Protein AF-A0A427XX09-F1 (afdb_monomer)

Sequence (549 aa):
MAPTASLASLPTNPRPDPHLIGNGPAGSGITGTAGTAASPSTAAVAAAAAAAGPSPSAPAPALQTHTSAPSTPTPHLGVASGTGTGTPLAQSVTPRPPTHEPAFEMVVLGCGGGPLETDCSGYLVKPARSRWEDGVLALEGGSGIGALSNLIERYSSEALFPAVSFPETHSTPILKAAYIFSFLTCYLITHAHLDHCASLILLSGSVPPRPPRHPGSHPAAPAGHVEDTAPLPTRIPVYAMRETLDNLSAAYGGGLWPELGAWAAEPERGRGGRLKKRLRLDDDGGVGAKFSPLGTTAAPSHLHPTLPISTRVFPVSHGHTSHGMYQSSAVFVRYDPAVLGPTQPPSQAPSQAPSQAASRRASQSSKLVGSPSEESFSGVTDGLAFDRRASSGDRSCGEGREFLFFGDIESGYRAQGEEHVDAGHGQTAEDLNGAIWRTAAQSRKEGRLAGIFIECSYDSSRPAHVMFGHVSPPAIMHELRTLASFLPDGPRPLAGLKVHITHIKEFLVPHPTGRTARDLIETQLNELELQTGLGVEFVILAPGDRVLI

pLDDT: mean 72.38, std 28.84, range [23.27, 98.88]

Secondary structure (DSSP, 8-state):
---------------------------------------------PPP----------PPPP------PPPPPPPPP---------PPPP---PPPPPSS--SEEEEEEEEEESS-GGGEEEEEEEETTS-GGG-EEEE--SS-HHHHHHHHHHH-HHHH-TT----TT--SHHHHHHHHHTTEEEEE-S---HHHHHHHHHHTT-PPPPPPPPTTSSPPSP-----SPPPPPPPEEEEEEHHHHHHHHHHTSSSSS-S-EEEPPPP---------------SSS--SEEEEEEP--SS-EES-TTS-EEEEEEEEEEEEETTEEEEEEEEEEEE-GGGG-------PPPP--PPPP---------------------------------------S-TT-EEEEE-S---S---TT-TTTTHHHHHHHHHHHHHHHHHHHHHHHTT-EEEEEEE--S-TTS-GGGTTT---HHHHHHHHHHHHHTSPS-SSTTTT-EEEEE-BPPPSS--TTS--HHHHHHHHHHHHHHHH----EEEE--TT-EEE-

InterPro domains:
  IPR000396 Cyclic-AMP phosphodiesterase, class-II [PF02112] (138-209)
  IPR000396 Cyclic-AMP phosphodiesterase, class-II [PF02112] (427-544)
  IPR000396 Cyclic-AMP phosphodiesterase, class-II [PTHR28283] (96-547)
  IPR000396 Cyclic-AMP phosphodiesterase, class-II [cd07735] (104-503)
  IPR036866 Ribonuclease Z/Hydroxyacylglutathione hydrolase-like [SSF56281] (138-254)

Organism: NCBI:txid105984

Foldseek 3Di:
DDDDDDDDDDDDDDDDDDDDDDDDDDDDDDDDDDDDDDDDDDDDDDDDDDDDDDDDDDDDDDDDDDDDDDDDDDDDDDDDDDDDDDDPDDPPPDDDPPPAFFQKKKAFLAFAQDPDLLHFGWMWMAGPPDALLLATEIEFASHALVSQLVLCVVPNPCLLHVPDDDPPVQVHSSSSRLQSQLRYQAYEFFAQDNSRHVRQQVCWPPRRHRDDDDPPPDDDDDDDDDDPDRPQADAHEYEYAPVRLVNNCVCLPCPVHDVREAEDDDDDDDDDDPDPCRDPPDPPRGTHHYYYYDDQDPDWDDDDLSGQKTKHKFWAFQFADPVGTGIGIKMKIFRHPCSNPDDDDPPDPDDDDDDDDDDDDDDDDDDDDDDDDDDDDDDDDDDDPPPPPPDPDDPRNLHGAIEMETDFHAALDADVVCCVPPNVSNVVRCVRLLVVLLVLLVCVVVVRYAEYEFEAAFEPVDHPNPCRRHHYLVRVVVSLVSSQVNADDDFQSCANYEYEYGHHHWDPDQDPVNDIRLRRRVVSNVVVCVVVRNNYDYDYDGRRDIDRD

Nearest PDB structures (foldseek):
  4ojv-assembly1_A  TM=7.646E-01  e=1.098E-24  Saccharomyces cerevisiae S288C
  8j12-assembly1_A  TM=3.409E-01  e=6.360E+00  Sulfoacidibacillus thermotolerans

Radius of gyration: 33.66 Å; Cα contacts (8 Å, |Δi|>4): 825; chains: 1; bounding box: 110×108×112 Å

Mean predicted aligned error: 16.53 Å

Structure (mmCIF, N/CA/C/O backbone):
data_AF-A0A427XX09-F1
#
_entry.id   AF-A0A427XX09-F1
#
loop_
_atom_site.group_PDB
_atom_site.id
_atom_site.type_symbol
_atom_site.label_atom_id
_atom_site.label_alt_id
_atom_site.label_comp_id
_atom_site.label_asym_id
_atom_site.label_entity_id
_atom_site.label_seq_id
_atom_site.pdbx_PDB_ins_code
_atom_site.Cartn_x
_atom_site.Cartn_y
_atom_site.Cartn_z
_atom_site.occupancy
_atom_site.B_iso_or_equiv
_atom_site.auth_seq_id
_atom_site.auth_comp_id
_atom_site.auth_asym_id
_atom_site.auth_atom_id
_atom_site.pdbx_PDB_model_num
ATOM 1 N N . MET A 1 1 ? 18.580 42.726 64.971 1.00 39.44 1 MET A N 1
ATOM 2 C CA . MET A 1 1 ? 19.126 42.272 63.673 1.00 39.44 1 MET A CA 1
ATOM 3 C C . MET A 1 1 ? 17.946 41.714 62.893 1.00 39.44 1 MET A C 1
ATOM 5 O O . MET A 1 1 ? 17.438 40.681 63.288 1.00 39.44 1 MET A O 1
ATOM 9 N N . ALA A 1 2 ? 17.225 42.554 62.148 1.00 32.81 2 ALA A N 1
ATOM 10 C CA . ALA A 1 2 ? 17.518 43.048 60.789 1.00 32.81 2 ALA A CA 1
ATOM 11 C C . ALA A 1 2 ? 16.993 42.067 59.706 1.00 32.81 2 ALA A C 1
ATOM 13 O O . ALA A 1 2 ? 17.096 40.863 59.914 1.00 32.81 2 ALA A O 1
ATOM 14 N N . PRO A 1 3 ? 16.350 42.567 58.629 1.00 51.81 3 PRO A N 1
ATOM 15 C CA . PRO A 1 3 ? 14.965 42.195 58.326 1.00 51.81 3 PRO A CA 1
ATOM 16 C C . PRO A 1 3 ? 14.684 41.814 56.852 1.00 51.81 3 PRO A C 1
ATOM 18 O O . PRO A 1 3 ? 15.573 41.745 56.010 1.00 51.81 3 PRO A O 1
ATOM 21 N N . THR A 1 4 ? 13.398 41.580 56.588 1.00 42.25 4 THR A N 1
ATOM 22 C CA . THR A 1 4 ? 12.680 41.412 55.315 1.00 42.25 4 THR A CA 1
ATOM 23 C C . THR A 1 4 ? 12.813 42.589 54.323 1.00 42.25 4 THR A C 1
ATOM 25 O O . THR A 1 4 ? 12.853 43.748 54.728 1.00 42.25 4 THR A O 1
ATOM 28 N N . ALA A 1 5 ? 12.771 42.295 53.014 1.00 35.50 5 ALA A N 1
ATOM 29 C CA . ALA A 1 5 ? 12.502 43.222 51.893 1.00 35.50 5 ALA A CA 1
ATOM 30 C C . ALA A 1 5 ? 11.820 42.402 50.770 1.00 35.50 5 ALA A C 1
ATOM 32 O O . ALA A 1 5 ? 12.302 41.316 50.467 1.00 35.50 5 ALA A O 1
ATOM 33 N N . SER A 1 6 ? 10.610 42.670 50.263 1.00 30.44 6 SER A N 1
ATOM 34 C CA . SER A 1 6 ? 9.920 43.854 49.704 1.00 30.44 6 SER A CA 1
ATOM 35 C C . SER A 1 6 ? 10.092 44.026 48.187 1.00 30.44 6 SER A C 1
ATOM 37 O O . SER A 1 6 ? 11.196 44.176 47.676 1.00 30.44 6 SER A O 1
ATOM 39 N N . LEU A 1 7 ? 8.932 44.040 47.519 1.00 34.34 7 LEU A N 1
ATOM 40 C CA . LEU A 1 7 ? 8.635 44.355 46.117 1.00 34.34 7 LEU A CA 1
ATOM 41 C C . LEU A 1 7 ? 8.984 45.801 45.717 1.00 34.34 7 LEU A C 1
ATOM 43 O O . LEU A 1 7 ? 8.847 46.712 46.534 1.00 34.34 7 LEU A O 1
ATOM 47 N N . ALA A 1 8 ? 9.274 46.001 44.422 1.00 32.16 8 ALA A N 1
ATOM 48 C CA . ALA A 1 8 ? 9.150 47.277 43.703 1.00 32.16 8 ALA A CA 1
ATOM 49 C C . ALA A 1 8 ? 8.869 47.064 42.185 1.00 32.16 8 ALA A C 1
ATOM 51 O O . ALA A 1 8 ? 9.743 46.621 41.449 1.00 32.16 8 ALA A O 1
ATOM 52 N N . SER A 1 9 ? 7.614 47.282 41.749 1.00 30.56 9 SER A N 1
ATOM 53 C CA . SER A 1 9 ? 7.115 48.349 40.835 1.00 30.56 9 SER A CA 1
ATOM 54 C C . SER A 1 9 ? 8.143 49.064 39.921 1.00 30.56 9 SER A C 1
ATOM 56 O O . SER A 1 9 ? 9.178 49.461 40.439 1.00 30.56 9 SER A O 1
ATOM 58 N N . LEU A 1 10 ? 7.991 49.379 38.615 1.00 31.14 10 LEU A N 1
ATOM 59 C CA . LEU A 1 10 ? 6.938 49.937 37.704 1.00 31.14 10 LEU A CA 1
ATOM 60 C C . LEU A 1 10 ? 7.641 50.175 36.309 1.00 31.14 10 LEU A C 1
ATOM 62 O O . LEU A 1 10 ? 8.835 49.882 36.238 1.00 31.14 10 LEU A O 1
ATOM 66 N N . PRO A 1 11 ? 7.104 50.845 35.248 1.00 39.22 11 PRO A N 1
ATOM 67 C CA . PRO A 1 11 ? 5.736 51.072 34.747 1.00 39.22 11 PRO A CA 1
ATOM 68 C C . PRO A 1 11 ? 5.546 50.832 33.215 1.00 39.22 11 PRO A C 1
ATOM 70 O O . PRO A 1 11 ? 6.480 50.793 32.418 1.00 39.22 11 PRO A O 1
ATOM 73 N N . THR A 1 12 ? 4.277 50.780 32.806 1.00 39.28 12 THR A N 1
ATOM 74 C CA . THR A 1 12 ? 3.720 50.886 31.440 1.00 39.28 12 THR A CA 1
ATOM 75 C C . THR A 1 12 ? 3.630 52.333 30.936 1.00 39.28 12 THR A C 1
ATOM 77 O O . THR A 1 12 ? 3.292 53.197 31.745 1.00 39.28 12 THR A O 1
ATOM 80 N N . ASN A 1 13 ? 3.784 52.592 29.623 1.00 31.66 13 ASN A N 1
ATOM 81 C CA . ASN A 1 13 ? 3.165 53.737 28.911 1.00 31.66 13 ASN A CA 1
ATOM 82 C C . ASN A 1 13 ? 3.321 53.634 27.357 1.00 31.66 13 ASN A C 1
ATOM 84 O O . ASN A 1 13 ? 4.044 52.749 26.911 1.00 31.66 13 ASN A O 1
ATOM 88 N N . PRO A 1 14 ? 2.668 54.465 26.508 1.00 41.25 14 PRO A N 1
ATOM 89 C CA . PRO A 1 14 ? 1.339 54.212 25.934 1.00 41.25 14 PRO A CA 1
ATOM 90 C C . PRO A 1 14 ? 1.271 54.344 24.384 1.00 41.25 14 PRO A C 1
ATOM 92 O O . PRO A 1 14 ? 2.257 54.637 23.712 1.00 41.25 14 PRO A O 1
ATOM 95 N N . ARG A 1 15 ? 0.064 54.147 23.823 1.00 34.78 15 ARG A N 1
ATOM 96 C CA . ARG A 1 15 ? -0.329 54.443 22.424 1.00 34.78 15 ARG A CA 1
ATOM 97 C C . ARG A 1 15 ? -0.193 55.935 22.065 1.00 34.78 15 ARG A C 1
ATOM 99 O O . ARG A 1 15 ? -0.305 56.783 22.951 1.00 34.78 15 ARG A O 1
ATOM 106 N N . PRO A 1 16 ? -0.166 56.247 20.758 1.00 34.97 16 PRO A N 1
ATOM 107 C CA . PRO A 1 16 ? -1.139 57.210 20.237 1.00 34.97 16 PRO A CA 1
ATOM 108 C C . PRO A 1 16 ? -1.838 56.738 18.947 1.00 34.97 16 PRO A C 1
ATOM 110 O O . PRO A 1 16 ? -1.385 55.832 18.254 1.00 34.97 16 PRO A O 1
ATOM 113 N N . ASP A 1 17 ? -2.962 57.389 18.674 1.00 30.81 17 ASP A N 1
ATOM 114 C CA . ASP A 1 17 ? -3.938 57.196 17.590 1.00 30.81 17 ASP A CA 1
ATOM 115 C C . ASP A 1 17 ? -4.150 58.599 16.918 1.00 30.81 17 ASP A C 1
ATOM 117 O O . ASP A 1 17 ? -3.523 59.561 17.371 1.00 30.81 17 ASP A O 1
ATOM 121 N N . PRO A 1 18 ? -4.999 58.812 15.889 1.00 57.62 18 PRO A N 1
ATOM 122 C CA . PRO A 1 18 ? -4.636 58.830 14.463 1.00 57.62 18 PRO A CA 1
ATOM 123 C C . PRO A 1 18 ? -4.999 60.153 13.715 1.00 57.62 18 PRO A C 1
ATOM 125 O O . PRO A 1 18 ? -5.431 61.122 14.330 1.00 57.62 18 PRO A O 1
ATOM 128 N N . HIS A 1 19 ? -4.887 60.125 12.368 1.00 30.72 19 HIS A N 1
ATOM 129 C CA . HIS A 1 19 ? -5.531 60.974 11.325 1.00 30.72 19 HIS A CA 1
ATOM 130 C C . HIS A 1 19 ? -4.739 62.126 10.648 1.00 30.72 19 HIS A C 1
ATOM 132 O O . HIS A 1 19 ? -4.411 63.117 11.286 1.00 30.72 19 HIS A O 1
ATOM 138 N N . LEU A 1 20 ? -4.552 62.048 9.310 1.00 31.31 20 LEU A N 1
ATOM 139 C CA . LEU A 1 20 ? -5.237 62.843 8.246 1.00 31.31 20 LEU A CA 1
ATOM 140 C C . LEU A 1 20 ? -4.436 62.921 6.913 1.00 31.31 20 LEU A C 1
ATOM 142 O O . LEU A 1 20 ? -3.343 63.466 6.866 1.00 31.31 20 LEU A O 1
ATOM 146 N N . ILE A 1 21 ? -5.080 62.426 5.842 1.00 30.41 21 ILE A N 1
ATOM 147 C CA . ILE A 1 21 ? -5.280 62.989 4.479 1.00 30.41 21 ILE A CA 1
ATOM 148 C C . ILE A 1 21 ? -4.080 63.472 3.631 1.00 30.41 21 ILE A C 1
ATOM 150 O O . ILE A 1 21 ? -3.393 64.426 3.972 1.00 30.41 21 ILE A O 1
ATOM 154 N N . GLY A 1 22 ? -4.001 62.961 2.390 1.00 29.31 22 GLY A N 1
ATOM 155 C CA . GLY A 1 22 ? -3.327 63.639 1.273 1.00 29.31 22 GLY A CA 1
ATOM 156 C C . GLY A 1 22 ? -3.433 62.904 -0.071 1.00 29.31 22 GLY A C 1
ATOM 157 O O . GLY A 1 22 ? -2.926 61.803 -0.216 1.00 29.31 22 GLY A O 1
ATOM 158 N N . ASN A 1 23 ? -4.110 63.529 -1.035 1.00 30.80 23 ASN A N 1
ATOM 159 C CA . ASN A 1 23 ? -4.481 63.053 -2.374 1.00 30.80 23 ASN A CA 1
ATOM 160 C C . ASN A 1 23 ? -3.318 62.833 -3.369 1.00 30.80 23 ASN A C 1
ATOM 162 O O . ASN A 1 23 ? -2.372 63.612 -3.388 1.00 30.80 23 ASN A O 1
ATOM 166 N N . GLY A 1 24 ? -3.565 61.976 -4.371 1.00 28.44 24 GLY A N 1
ATOM 167 C CA . GLY A 1 24 ? -3.417 62.386 -5.782 1.00 28.44 24 GLY A CA 1
ATOM 168 C C . GLY A 1 24 ? -2.156 61.962 -6.559 1.00 28.44 24 GLY A C 1
ATOM 169 O O . GLY A 1 24 ? -1.199 61.496 -5.964 1.00 28.44 24 GLY A O 1
ATOM 170 N N . PRO A 1 25 ? -2.173 62.066 -7.907 1.00 48.22 25 PRO A N 1
ATOM 171 C CA . PRO A 1 25 ? -1.980 60.895 -8.773 1.00 48.22 25 PRO A CA 1
ATOM 172 C C . PRO A 1 25 ? -0.935 61.066 -9.904 1.00 48.22 25 PRO A C 1
ATOM 174 O O . PRO A 1 25 ? -0.404 62.148 -10.112 1.00 48.22 25 PRO A O 1
ATOM 177 N N . ALA A 1 26 ? -0.806 60.002 -10.714 1.00 30.77 26 ALA A N 1
ATOM 178 C CA . ALA A 1 26 ? -0.473 59.995 -12.150 1.00 30.77 26 ALA A CA 1
ATOM 179 C C . ALA A 1 26 ? 0.958 60.354 -12.600 1.00 30.77 26 ALA A C 1
ATOM 181 O O . ALA A 1 26 ? 1.600 61.257 -12.081 1.00 30.77 26 ALA A O 1
ATOM 182 N N . GLY A 1 27 ? 1.415 59.695 -13.675 1.00 29.56 27 GLY A N 1
ATOM 183 C CA . GLY A 1 27 ? 2.531 60.219 -14.468 1.00 29.56 27 GLY A CA 1
ATOM 184 C C . GLY A 1 27 ? 3.347 59.202 -15.253 1.00 29.56 27 GLY A C 1
ATOM 185 O O . GLY A 1 27 ? 4.463 58.877 -14.879 1.00 29.56 27 GLY A O 1
ATOM 186 N N . SER A 1 28 ? 2.797 58.753 -16.377 1.00 29.86 28 SER A N 1
ATOM 187 C CA . SER A 1 28 ? 3.508 58.207 -17.540 1.00 29.86 28 SER A CA 1
ATOM 188 C C . SER A 1 28 ? 4.712 59.051 -17.987 1.00 29.86 28 SER A C 1
ATOM 190 O O . SER A 1 28 ? 4.623 60.277 -17.951 1.00 29.86 28 SER A O 1
ATOM 192 N N . GLY A 1 29 ? 5.748 58.443 -18.576 1.00 29.92 29 GLY A N 1
ATOM 193 C CA . GLY A 1 29 ? 6.718 59.219 -19.358 1.00 29.92 29 GLY A CA 1
ATOM 194 C C . GLY A 1 29 ? 7.956 58.464 -19.823 1.00 29.92 29 GLY A C 1
ATOM 195 O O . GLY A 1 29 ? 8.912 58.303 -19.081 1.00 29.92 29 GLY A O 1
ATOM 196 N N . ILE A 1 30 ? 7.922 58.041 -21.082 1.00 32.12 30 ILE A N 1
ATOM 197 C CA . ILE A 1 30 ? 9.008 57.458 -21.875 1.00 32.12 30 ILE A CA 1
ATOM 198 C C . ILE A 1 30 ? 9.989 58.566 -22.301 1.00 32.12 30 ILE A C 1
ATOM 200 O O . ILE A 1 30 ? 9.541 59.655 -22.644 1.00 32.12 30 ILE A O 1
ATOM 204 N N . THR A 1 31 ? 11.295 58.274 -22.344 1.00 33.94 31 THR A N 1
ATOM 205 C CA . THR A 1 31 ? 12.267 58.525 -23.446 1.00 33.94 31 THR A CA 1
ATOM 206 C C . THR A 1 31 ? 13.697 58.591 -22.899 1.00 33.94 31 THR A C 1
ATOM 208 O O . THR A 1 31 ? 13.964 59.216 -21.879 1.00 33.94 31 THR A O 1
ATOM 211 N N . GLY A 1 32 ? 14.609 57.869 -23.554 1.00 29.11 32 GLY A N 1
ATOM 212 C CA . GLY A 1 32 ? 16.001 57.722 -2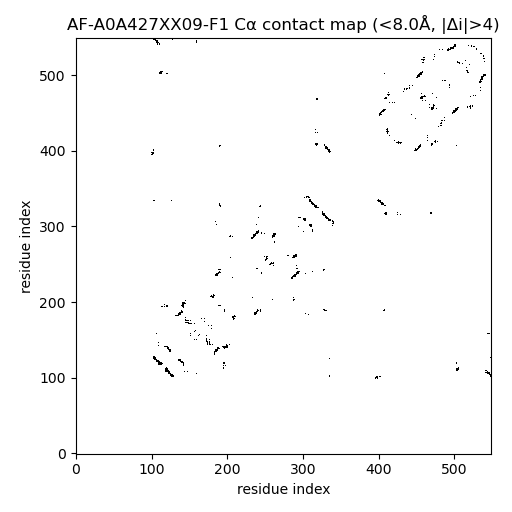3.133 1.00 29.11 32 GLY A CA 1
ATOM 213 C C . GLY A 1 32 ? 16.983 58.612 -23.886 1.00 29.11 32 GLY A C 1
ATOM 214 O O . GLY A 1 32 ? 16.624 59.192 -24.899 1.00 29.11 32 GLY A O 1
ATOM 215 N N . THR A 1 33 ? 18.237 58.615 -23.429 1.00 32.34 33 THR A N 1
ATOM 216 C CA . THR A 1 33 ? 19.458 58.820 -24.231 1.00 32.34 33 THR A CA 1
ATOM 217 C C . THR A 1 33 ? 20.680 58.331 -23.445 1.00 32.34 33 THR A C 1
ATOM 219 O O . THR A 1 33 ? 20.694 58.355 -22.218 1.00 32.34 33 THR A O 1
ATOM 222 N N . ALA A 1 34 ? 21.676 57.851 -24.189 1.00 30.73 34 ALA A N 1
ATOM 223 C CA . ALA A 1 34 ? 22.891 57.158 -23.766 1.00 30.73 34 ALA A CA 1
ATOM 224 C C . ALA A 1 34 ? 23.931 58.014 -23.009 1.00 30.73 34 ALA A C 1
ATOM 226 O O . ALA A 1 34 ? 23.960 59.231 -23.166 1.00 30.73 34 ALA A O 1
ATOM 227 N N . GLY A 1 35 ? 24.862 57.350 -22.301 1.00 28.61 35 GLY A N 1
ATOM 228 C CA . GLY A 1 35 ? 26.161 57.938 -21.930 1.00 28.61 35 GLY A CA 1
ATOM 229 C C . GLY A 1 35 ? 26.799 57.435 -20.627 1.00 28.61 35 GLY A C 1
ATOM 230 O O . GLY A 1 35 ? 26.673 58.078 -19.598 1.00 28.61 35 GLY A O 1
ATOM 231 N N . THR A 1 36 ? 27.491 56.294 -20.706 1.00 29.98 36 THR A N 1
ATOM 232 C CA . THR A 1 36 ? 28.685 55.848 -19.939 1.00 29.98 36 THR A CA 1
ATOM 233 C C . THR A 1 36 ? 29.122 56.585 -18.653 1.00 29.98 36 THR A C 1
ATOM 235 O O . THR A 1 36 ? 29.585 57.719 -18.735 1.00 29.98 36 THR A O 1
ATOM 238 N N . ALA A 1 37 ? 29.189 55.861 -17.521 1.00 28.16 37 ALA A N 1
ATOM 239 C CA . ALA A 1 37 ? 30.417 55.512 -16.765 1.00 28.16 37 ALA A CA 1
ATOM 240 C C . ALA A 1 37 ? 30.128 55.162 -15.281 1.00 28.16 37 ALA A C 1
ATOM 242 O O . ALA A 1 37 ? 29.258 55.757 -14.659 1.00 28.16 37 ALA A O 1
ATOM 243 N N . ALA A 1 38 ? 30.961 54.264 -14.733 1.00 29.67 38 ALA A N 1
ATOM 244 C CA . ALA A 1 38 ? 31.197 53.947 -13.311 1.00 29.67 38 ALA A CA 1
ATOM 245 C C . ALA A 1 38 ? 30.295 52.900 -12.601 1.00 29.67 38 ALA A C 1
ATOM 247 O O . ALA A 1 38 ? 29.189 53.165 -12.146 1.00 29.67 38 ALA A O 1
ATOM 248 N N . SER A 1 39 ? 30.865 51.698 -12.439 1.00 32.44 39 SER A N 1
ATOM 249 C CA . SER A 1 39 ? 30.617 50.702 -11.371 1.00 32.44 39 SER A CA 1
ATOM 250 C C . SER A 1 39 ? 31.093 51.247 -9.993 1.00 32.44 39 SER A C 1
ATOM 252 O O . SER A 1 39 ? 31.871 52.203 -10.018 1.00 32.44 39 SER A O 1
ATOM 254 N N . PRO A 1 40 ? 30.750 50.673 -8.806 1.00 35.41 40 PRO A N 1
ATOM 255 C CA . PRO A 1 40 ? 30.507 49.245 -8.561 1.00 35.41 40 PRO A CA 1
ATOM 256 C C . PRO A 1 40 ? 29.350 48.849 -7.618 1.00 35.41 40 PRO A C 1
ATOM 258 O O . PRO A 1 40 ? 28.711 49.652 -6.947 1.00 35.41 40 PRO A O 1
ATOM 261 N N . SER A 1 41 ? 29.114 47.536 -7.629 1.00 29.48 41 SER A N 1
ATOM 262 C CA . SER A 1 41 ? 28.083 46.746 -6.957 1.00 29.48 41 SER A CA 1
ATOM 263 C C . SER A 1 41 ? 28.146 46.760 -5.428 1.00 29.48 41 SER A C 1
ATOM 265 O O . SER A 1 41 ? 29.204 46.531 -4.839 1.00 29.48 41 SER A O 1
ATOM 267 N N . THR A 1 42 ? 26.979 46.880 -4.797 1.00 32.72 42 THR A N 1
ATOM 268 C CA . THR A 1 42 ? 26.745 46.659 -3.369 1.00 32.72 42 THR A CA 1
ATOM 269 C C . THR A 1 42 ? 26.212 45.248 -3.087 1.00 32.72 42 THR A C 1
ATOM 271 O O . THR A 1 42 ? 25.154 44.848 -3.558 1.00 32.72 42 THR A O 1
ATOM 274 N N . ALA A 1 43 ? 27.011 44.518 -2.307 1.00 30.03 43 ALA A N 1
ATOM 275 C CA . ALA A 1 43 ? 26.671 43.634 -1.189 1.00 30.03 43 ALA A CA 1
ATOM 276 C C . ALA A 1 43 ? 25.334 42.857 -1.200 1.00 30.03 43 ALA A C 1
ATOM 278 O O . ALA A 1 43 ? 24.289 43.365 -0.798 1.00 30.03 43 ALA A O 1
ATOM 279 N N . ALA A 1 44 ? 25.442 41.554 -1.476 1.00 30.05 44 ALA A N 1
ATOM 280 C CA . ALA A 1 44 ? 24.594 40.529 -0.877 1.00 30.05 44 ALA A CA 1
ATOM 281 C C . ALA A 1 44 ? 25.112 40.207 0.539 1.00 30.05 44 ALA A C 1
ATOM 283 O O . ALA A 1 44 ? 26.308 39.983 0.734 1.00 30.05 44 ALA A O 1
ATOM 284 N N . VAL A 1 45 ? 24.213 40.188 1.524 1.00 30.47 45 VAL A N 1
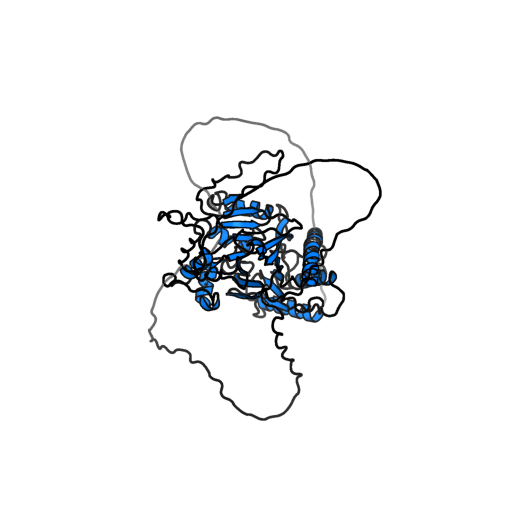ATOM 285 C CA . VAL A 1 45 ? 24.500 39.775 2.903 1.00 30.47 45 VAL A CA 1
ATOM 286 C C . VAL A 1 45 ? 24.321 38.260 2.991 1.00 30.47 45 VAL A C 1
ATOM 288 O O . VAL A 1 45 ? 23.203 37.757 2.923 1.00 30.47 45 VAL A O 1
ATOM 291 N N . ALA A 1 46 ? 25.438 37.543 3.116 1.00 29.41 46 ALA A N 1
ATOM 292 C CA . ALA A 1 46 ? 25.495 36.124 3.444 1.00 29.41 46 ALA A CA 1
ATOM 293 C C . ALA A 1 46 ? 25.638 35.951 4.965 1.00 29.41 46 ALA A C 1
ATOM 295 O O . ALA A 1 46 ? 26.472 36.604 5.595 1.00 29.41 46 ALA A O 1
ATOM 296 N N . ALA A 1 47 ? 24.821 35.068 5.542 1.00 29.75 47 ALA A N 1
ATOM 297 C CA . ALA A 1 47 ? 24.931 34.620 6.926 1.00 29.75 47 ALA A CA 1
ATOM 298 C C . ALA A 1 47 ? 26.014 33.534 7.064 1.00 29.75 47 ALA A C 1
ATOM 300 O O . ALA A 1 47 ? 26.277 32.761 6.144 1.00 29.75 47 ALA A O 1
ATOM 301 N N . ALA A 1 48 ? 26.665 33.539 8.223 1.00 28.78 48 ALA A N 1
ATOM 302 C CA . ALA A 1 48 ? 27.982 32.985 8.488 1.00 28.78 48 ALA A CA 1
ATOM 303 C C . ALA A 1 48 ? 28.042 31.456 8.668 1.00 28.78 48 ALA A C 1
ATOM 305 O O . ALA A 1 48 ? 27.249 30.874 9.404 1.00 28.78 48 ALA A O 1
ATOM 306 N N . ALA A 1 49 ? 29.098 30.848 8.121 1.00 28.94 49 ALA A N 1
ATOM 307 C CA . ALA A 1 49 ? 29.696 29.612 8.617 1.00 28.94 49 ALA A CA 1
ATOM 308 C C . ALA A 1 49 ? 31.217 29.826 8.693 1.00 28.94 49 ALA A C 1
ATOM 310 O O . ALA A 1 49 ? 31.866 30.107 7.685 1.00 28.94 49 ALA A O 1
ATOM 311 N N . ALA A 1 50 ? 31.778 29.774 9.901 1.00 30.16 50 ALA A N 1
ATOM 312 C CA . ALA A 1 50 ? 33.204 29.957 10.139 1.00 30.16 50 ALA A CA 1
ATOM 313 C C . ALA A 1 50 ? 33.960 28.642 9.893 1.00 30.16 50 ALA A C 1
ATOM 315 O O . ALA A 1 50 ? 33.705 27.640 10.556 1.00 30.16 50 ALA A O 1
ATOM 316 N N . ALA A 1 51 ? 34.916 28.678 8.965 1.00 29.62 51 ALA A N 1
ATOM 317 C CA . ALA A 1 51 ? 35.952 27.670 8.775 1.00 29.62 51 ALA A CA 1
ATOM 318 C C . ALA A 1 51 ? 37.297 28.246 9.248 1.00 29.62 51 ALA A C 1
ATOM 320 O O . ALA A 1 51 ? 37.669 29.351 8.853 1.00 29.62 51 ALA A O 1
ATOM 321 N N . ALA A 1 52 ? 38.034 27.496 10.069 1.00 34.72 52 ALA A N 1
ATOM 322 C CA . ALA A 1 52 ? 39.443 27.747 10.363 1.00 34.72 52 ALA A CA 1
AT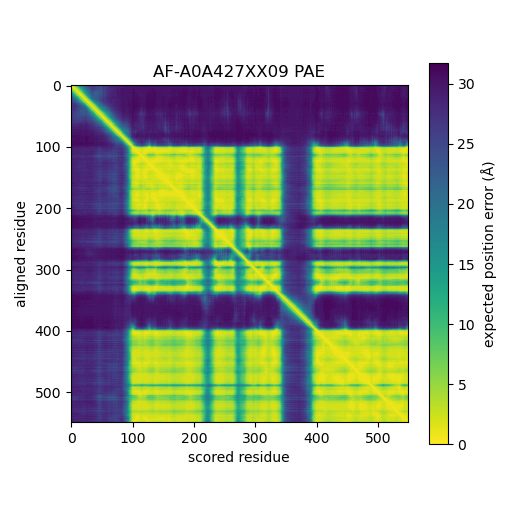OM 323 C C . ALA A 1 52 ? 40.292 26.712 9.609 1.00 34.72 52 ALA A C 1
ATOM 325 O O . ALA A 1 52 ? 40.033 25.512 9.690 1.00 34.72 52 ALA A O 1
ATOM 326 N N . GLY A 1 53 ? 41.254 27.207 8.826 1.00 30.45 53 GLY A N 1
ATOM 327 C CA . GLY A 1 53 ? 42.140 26.427 7.961 1.00 30.45 53 GLY A CA 1
ATOM 328 C C . GLY A 1 53 ? 43.362 25.796 8.661 1.00 30.45 53 GLY A C 1
ATOM 329 O O . GLY A 1 53 ? 43.505 25.912 9.877 1.00 30.45 53 GLY A O 1
ATOM 330 N N . PRO A 1 54 ? 44.244 25.122 7.890 1.00 45.03 54 PRO A N 1
ATOM 331 C CA . PRO A 1 54 ? 45.120 24.047 8.374 1.00 45.03 54 PRO A CA 1
ATOM 332 C C . PRO A 1 54 ? 46.628 24.378 8.370 1.00 45.03 54 PRO A C 1
ATOM 334 O O . PRO A 1 54 ? 47.048 25.306 7.681 1.00 45.03 54 PRO A O 1
ATOM 337 N N . SER A 1 55 ? 47.439 23.560 9.072 1.00 28.69 55 SER A N 1
ATOM 338 C CA . SER A 1 55 ? 48.836 23.122 8.762 1.00 28.69 55 SER A CA 1
ATOM 339 C C . SER A 1 55 ? 49.471 22.376 9.975 1.00 28.69 55 SER A C 1
ATOM 341 O O . SER A 1 55 ? 48.978 22.561 11.084 1.00 28.69 55 SER A O 1
ATOM 343 N N . PRO A 1 56 ? 50.601 21.631 9.865 1.00 41.59 56 PRO A N 1
ATOM 344 C CA . PRO A 1 56 ? 50.836 20.453 9.017 1.00 41.59 56 PRO A CA 1
ATOM 345 C C . PRO A 1 56 ? 51.529 19.248 9.749 1.00 41.59 56 PRO A C 1
ATOM 347 O O . PRO A 1 56 ? 52.245 19.411 10.729 1.00 41.59 56 PRO A O 1
ATOM 350 N N . SER A 1 57 ? 51.319 18.037 9.207 1.00 31.61 57 SER A N 1
ATOM 351 C CA . SER A 1 57 ? 52.204 16.839 9.089 1.00 31.61 57 SER A CA 1
ATOM 352 C C . SER A 1 57 ? 53.230 16.404 10.170 1.00 31.61 57 SER A C 1
ATOM 354 O O . SER A 1 57 ? 54.225 17.094 10.367 1.00 31.61 57 SER A O 1
ATOM 356 N N . ALA A 1 58 ? 53.122 15.140 10.643 1.00 31.92 58 ALA A N 1
ATOM 357 C CA . ALA A 1 58 ? 54.206 14.121 10.739 1.00 31.92 58 ALA A CA 1
ATOM 358 C C . ALA A 1 58 ? 53.645 12.708 11.117 1.00 31.92 58 ALA A C 1
ATOM 360 O O . ALA A 1 58 ? 52.491 12.634 11.526 1.00 31.92 58 ALA A O 1
ATOM 361 N N . PRO A 1 59 ? 54.394 11.591 10.943 1.00 37.09 59 PRO A N 1
ATOM 362 C CA . PRO A 1 59 ? 53.891 10.339 10.348 1.00 37.09 59 PRO A CA 1
ATOM 363 C C . PRO A 1 59 ? 53.447 9.223 11.319 1.00 37.09 59 PRO A C 1
ATOM 365 O O . PRO A 1 59 ? 53.835 9.177 12.482 1.00 37.09 59 PRO A O 1
ATOM 368 N N . ALA A 1 60 ? 52.677 8.275 10.772 1.00 30.97 60 ALA A N 1
ATOM 369 C CA . ALA A 1 60 ? 52.199 7.050 11.418 1.00 30.97 60 ALA A CA 1
ATOM 370 C C . ALA A 1 60 ? 53.149 5.849 11.198 1.00 30.97 60 ALA A C 1
ATOM 372 O O . ALA A 1 60 ? 53.762 5.760 10.130 1.00 30.97 60 ALA A O 1
ATOM 373 N N . PRO A 1 61 ? 53.231 4.883 12.137 1.00 33.81 61 PRO A N 1
ATOM 374 C CA . PRO A 1 61 ? 53.857 3.592 11.889 1.00 33.81 61 PRO A CA 1
ATOM 375 C C . PRO A 1 61 ? 52.833 2.532 11.444 1.00 33.81 61 PRO A C 1
ATOM 377 O O . PRO A 1 61 ? 51.672 2.529 11.850 1.00 33.81 61 PRO A O 1
ATOM 380 N N . ALA A 1 62 ? 53.304 1.619 10.598 1.00 31.89 62 ALA A N 1
ATOM 381 C CA . ALA A 1 62 ? 52.585 0.464 10.077 1.00 31.89 62 ALA A CA 1
ATOM 382 C C . ALA A 1 62 ? 52.435 -0.655 11.122 1.00 31.89 62 ALA A C 1
ATOM 384 O O . ALA A 1 62 ? 53.372 -0.887 11.883 1.00 31.89 62 ALA A O 1
ATOM 385 N N . LEU A 1 63 ? 51.340 -1.429 11.069 1.00 29.06 63 LEU A N 1
ATOM 386 C CA . LEU A 1 63 ? 51.356 -2.840 11.479 1.00 29.06 63 LEU A CA 1
ATOM 387 C C . LEU A 1 63 ? 50.224 -3.669 10.828 1.00 29.06 63 LEU A C 1
ATOM 389 O O . LEU A 1 63 ? 49.044 -3.461 11.077 1.00 29.06 63 LEU A O 1
ATOM 393 N N . GLN A 1 64 ? 50.672 -4.575 9.959 1.00 26.86 64 GLN A N 1
ATOM 394 C CA . GLN A 1 64 ? 50.249 -5.950 9.654 1.00 26.86 64 GLN A CA 1
ATOM 395 C C . GLN A 1 64 ? 48.786 -6.413 9.814 1.00 26.86 64 GLN A C 1
ATOM 397 O O . GLN A 1 64 ? 48.168 -6.384 10.872 1.00 26.86 64 GLN A O 1
ATOM 402 N N . THR A 1 65 ? 48.322 -7.006 8.716 1.00 29.55 65 THR A N 1
ATOM 403 C CA . THR A 1 65 ? 47.087 -7.761 8.509 1.00 29.55 65 THR A CA 1
ATOM 404 C C . THR A 1 65 ? 47.153 -9.175 9.096 1.00 29.55 65 THR A C 1
ATOM 406 O O . THR A 1 65 ? 48.034 -9.948 8.717 1.00 29.55 65 THR A O 1
ATOM 409 N N . HIS A 1 66 ? 46.149 -9.565 9.886 1.00 28.78 66 HIS A N 1
ATOM 410 C CA . HIS A 1 66 ? 45.786 -10.969 10.091 1.00 28.78 66 HIS A CA 1
ATOM 411 C C . HIS A 1 66 ? 44.278 -11.164 9.901 1.00 28.78 66 HIS A C 1
ATOM 413 O O . HIS A 1 66 ? 43.450 -10.573 10.586 1.00 28.78 66 HIS A O 1
ATOM 419 N N . THR A 1 67 ? 43.950 -12.001 8.922 1.00 31.33 67 THR A N 1
ATOM 420 C CA . THR A 1 67 ? 42.629 -12.536 8.589 1.00 31.33 67 THR A CA 1
ATOM 421 C C . THR A 1 67 ? 42.195 -13.596 9.599 1.00 31.33 67 THR A C 1
ATOM 423 O O . THR A 1 67 ? 42.972 -14.507 9.887 1.00 31.33 67 THR A O 1
ATOM 426 N N . SER A 1 68 ? 40.950 -13.554 10.077 1.00 27.84 68 SER A N 1
ATOM 427 C CA . SER A 1 68 ? 40.266 -14.699 10.703 1.00 27.84 68 SER A CA 1
ATOM 428 C C . SER A 1 68 ? 38.747 -14.534 10.577 1.00 27.84 68 SER A C 1
ATOM 430 O O . SER A 1 68 ? 38.195 -13.517 10.987 1.00 27.84 68 SER A O 1
ATOM 432 N N . ALA A 1 69 ? 38.096 -15.523 9.963 1.00 29.55 69 ALA A N 1
ATOM 433 C CA . ALA A 1 69 ? 36.649 -15.624 9.773 1.00 29.55 69 ALA A CA 1
ATOM 434 C C . ALA A 1 69 ? 35.917 -16.003 11.080 1.00 29.55 69 ALA A C 1
ATOM 436 O O . ALA A 1 69 ? 36.524 -16.657 11.931 1.00 29.55 69 ALA A O 1
ATOM 437 N N . PRO A 1 70 ? 34.621 -15.672 11.248 1.00 30.78 70 PRO A N 1
ATOM 438 C CA . PRO A 1 70 ? 33.850 -16.124 12.398 1.00 30.78 70 PRO A CA 1
ATOM 439 C C . PRO A 1 70 ? 33.242 -17.517 12.161 1.00 30.78 70 PRO A C 1
ATOM 441 O O . PRO A 1 70 ? 32.544 -17.767 11.180 1.00 30.78 70 PRO A O 1
ATOM 444 N N . SER A 1 71 ? 33.518 -18.419 13.099 1.00 29.17 71 SER A N 1
ATOM 445 C CA . SER A 1 71 ? 32.961 -19.764 13.228 1.00 29.17 71 SER A CA 1
ATOM 446 C C . SER A 1 71 ? 31.580 -19.757 13.899 1.00 29.17 71 SER A C 1
ATOM 448 O O . SER A 1 71 ? 31.369 -19.093 14.913 1.00 29.17 71 SER A O 1
ATOM 450 N N . THR A 1 72 ? 30.666 -20.551 13.347 1.00 29.97 72 THR A N 1
ATOM 451 C CA . THR A 1 72 ? 29.344 -20.937 13.868 1.00 29.97 72 THR A CA 1
ATOM 452 C C . THR A 1 72 ? 29.425 -21.665 15.220 1.00 29.97 72 THR A C 1
ATOM 454 O O . THR A 1 72 ? 30.313 -22.502 15.388 1.00 29.97 72 THR A O 1
AT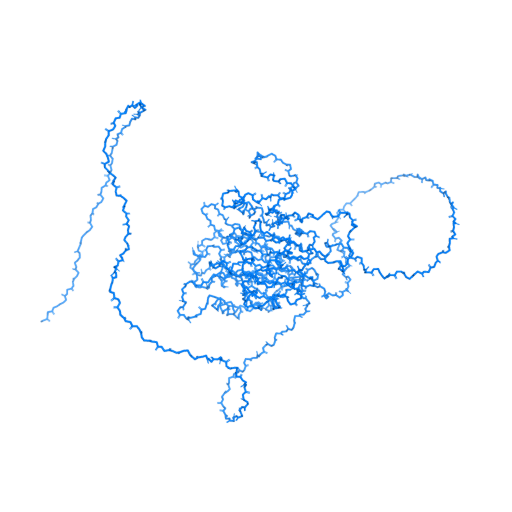OM 457 N N . PRO A 1 73 ? 28.475 -21.465 16.158 1.00 31.08 73 PRO A N 1
ATOM 458 C CA . PRO A 1 73 ? 28.354 -22.321 17.332 1.00 31.08 73 PRO A CA 1
ATOM 459 C C . PRO A 1 73 ? 27.219 -23.351 17.183 1.00 31.08 73 PRO A C 1
ATOM 461 O O . PRO A 1 73 ? 26.048 -23.012 17.023 1.00 31.08 73 PRO A O 1
ATOM 464 N N . THR A 1 74 ? 27.578 -24.629 17.285 1.00 28.69 74 THR A N 1
ATOM 465 C CA . THR A 1 74 ? 26.687 -25.759 17.609 1.00 28.69 74 THR A CA 1
ATOM 466 C C . THR A 1 74 ? 26.338 -25.762 19.106 1.00 28.69 74 THR A C 1
ATOM 468 O O . THR A 1 74 ? 27.215 -25.461 19.919 1.00 28.69 74 THR A O 1
ATOM 471 N N . PRO A 1 75 ? 25.115 -26.150 19.522 1.00 31.69 75 PRO A N 1
ATOM 472 C CA . PRO A 1 75 ? 24.752 -26.190 20.934 1.00 31.69 75 PRO A CA 1
ATOM 473 C C . PRO A 1 75 ? 25.160 -27.524 21.581 1.00 31.69 75 PRO A C 1
ATOM 475 O O . PRO A 1 75 ? 24.825 -28.603 21.091 1.00 31.69 75 PRO A O 1
ATOM 478 N N . HIS A 1 76 ? 25.855 -27.446 22.717 1.00 28.45 76 HIS A N 1
ATOM 479 C CA . HIS A 1 76 ? 26.109 -28.582 23.603 1.00 28.45 76 HIS A CA 1
ATOM 480 C C . HIS A 1 76 ? 24.961 -28.747 24.611 1.00 28.45 76 HIS A C 1
ATOM 482 O O . HIS A 1 76 ? 24.595 -27.807 25.314 1.00 28.45 76 HIS A O 1
ATOM 488 N N . LEU A 1 77 ? 24.430 -29.970 24.701 1.00 32.03 77 LEU A N 1
ATOM 489 C CA . LEU A 1 77 ? 23.551 -30.430 25.776 1.00 32.03 77 LEU A CA 1
ATOM 490 C C . LEU A 1 77 ? 24.305 -30.435 27.114 1.00 32.03 77 LEU A C 1
ATOM 492 O O . LEU A 1 77 ? 25.274 -31.176 27.278 1.00 32.03 77 LEU A O 1
ATOM 496 N N . GLY A 1 78 ? 23.822 -29.651 28.078 1.00 27.17 78 GLY A N 1
ATOM 497 C CA . GLY A 1 78 ? 24.259 -29.675 29.472 1.00 27.17 78 GLY A CA 1
ATOM 498 C C . GLY A 1 78 ? 23.070 -29.925 30.396 1.00 27.17 78 GLY A C 1
ATOM 499 O O . GLY A 1 78 ? 22.167 -29.099 30.492 1.00 27.17 78 GLY A O 1
ATOM 500 N N . VAL A 1 79 ? 23.068 -31.080 31.059 1.00 32.12 79 VAL A N 1
ATOM 501 C CA . VAL A 1 79 ? 22.122 -31.450 32.117 1.00 32.12 79 VAL A CA 1
ATOM 502 C C . VAL A 1 79 ? 22.559 -30.774 33.417 1.00 32.12 79 VAL A C 1
ATOM 504 O O . VAL A 1 79 ? 23.677 -31.005 33.873 1.00 32.12 79 VAL A O 1
ATOM 507 N N . ALA A 1 80 ? 21.678 -29.989 34.040 1.00 31.17 80 ALA A N 1
ATOM 508 C CA . ALA A 1 80 ? 21.835 -29.556 35.426 1.00 31.17 80 ALA A CA 1
ATOM 509 C C . ALA A 1 80 ? 20.471 -29.458 36.129 1.00 31.17 80 ALA A C 1
ATOM 511 O O . ALA A 1 80 ? 19.538 -28.809 35.664 1.00 31.17 80 ALA A O 1
ATOM 512 N N . SER A 1 81 ? 20.382 -30.154 37.256 1.00 29.11 81 SER A N 1
ATOM 513 C CA . SER A 1 81 ? 19.271 -30.235 38.202 1.00 29.11 81 SER A CA 1
ATOM 514 C C . SER A 1 81 ? 19.299 -29.086 39.219 1.00 29.11 81 SER A C 1
ATOM 516 O O . SER A 1 81 ? 20.362 -28.824 39.778 1.00 29.11 81 SER A O 1
ATOM 518 N N . GLY A 1 82 ? 18.145 -28.491 39.560 1.00 28.56 82 GLY A N 1
ATOM 519 C CA . GLY A 1 82 ? 18.028 -27.625 40.747 1.00 28.56 82 GLY A CA 1
ATOM 520 C C . GLY A 1 82 ? 16.820 -26.676 40.801 1.00 28.56 82 GLY A C 1
ATOM 521 O O . GLY A 1 82 ? 16.888 -25.566 40.302 1.00 28.56 82 GLY A O 1
ATOM 522 N N . THR A 1 83 ? 15.742 -27.138 41.446 1.00 29.17 83 THR A N 1
ATOM 523 C CA . THR A 1 83 ? 14.789 -26.421 42.335 1.00 29.17 83 THR A CA 1
ATOM 524 C C . THR A 1 83 ? 14.327 -24.972 42.049 1.00 29.17 83 THR A C 1
ATOM 526 O O . THR A 1 83 ? 15.039 -24.020 42.338 1.00 29.17 83 THR A O 1
ATOM 529 N N . GLY A 1 84 ? 13.023 -24.833 41.752 1.00 28.81 84 GLY A N 1
ATOM 530 C CA . GLY A 1 84 ? 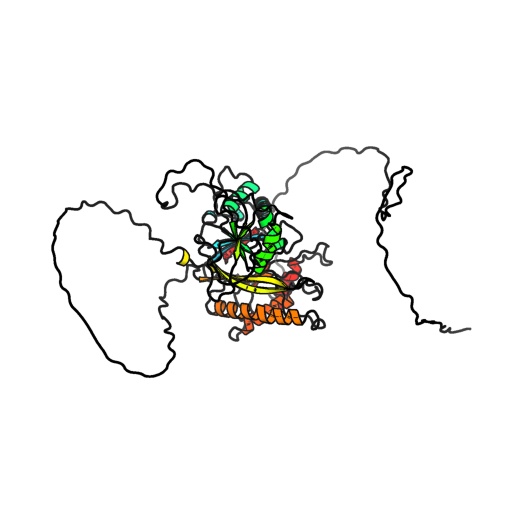12.096 -23.954 42.492 1.00 28.81 84 GLY A CA 1
ATOM 531 C C . GLY A 1 84 ? 11.958 -22.478 42.086 1.00 28.81 84 GLY A C 1
ATOM 532 O O . GLY A 1 84 ? 12.702 -21.635 42.563 1.00 28.81 84 GLY A O 1
ATOM 533 N N . THR A 1 85 ? 10.911 -22.146 41.321 1.00 31.66 85 THR A N 1
ATOM 534 C CA . THR A 1 85 ? 9.821 -21.183 41.645 1.00 31.66 85 THR A CA 1
ATOM 535 C C . THR A 1 85 ? 8.952 -20.989 40.396 1.00 31.66 85 THR A C 1
ATOM 537 O O . THR A 1 85 ? 9.456 -20.801 39.294 1.00 31.66 85 THR A O 1
ATOM 540 N N . GLY A 1 86 ? 7.636 -21.162 40.545 1.00 30.67 86 GLY A N 1
ATOM 541 C CA . GLY A 1 86 ? 6.694 -21.257 39.430 1.00 30.67 86 GLY A CA 1
ATOM 542 C C . GLY A 1 86 ? 6.306 -19.900 38.849 1.00 30.67 86 GLY A C 1
ATOM 543 O O . GLY A 1 86 ? 5.594 -19.133 39.490 1.00 30.67 86 GLY A O 1
ATOM 544 N N . THR A 1 87 ? 6.706 -19.663 37.604 1.00 30.59 87 THR A N 1
ATOM 545 C CA . THR A 1 87 ? 6.154 -18.632 36.715 1.00 30.59 87 THR A CA 1
ATOM 546 C C . THR A 1 87 ? 5.162 -19.325 35.772 1.00 30.59 87 THR A C 1
ATOM 548 O O . THR A 1 87 ? 5.515 -20.372 35.221 1.00 30.59 87 THR A O 1
ATOM 551 N N . PRO A 1 88 ? 3.924 -18.832 35.571 1.00 32.03 88 PRO A N 1
ATOM 552 C CA . PRO A 1 88 ? 2.994 -19.485 34.658 1.00 32.03 88 PRO A CA 1
ATOM 553 C C . PRO A 1 88 ? 3.535 -19.378 33.228 1.00 32.03 88 PRO A C 1
ATOM 555 O O . PRO A 1 88 ? 3.713 -18.287 32.692 1.00 32.03 88 PRO A O 1
ATOM 558 N N . LEU A 1 89 ? 3.837 -20.538 32.643 1.00 30.41 89 LEU A N 1
ATOM 559 C CA . LEU A 1 89 ? 4.282 -20.694 31.264 1.00 30.41 89 LEU A CA 1
ATOM 560 C C . LEU A 1 89 ? 3.263 -20.050 30.320 1.00 30.41 89 LEU A C 1
ATOM 562 O O . LEU A 1 89 ? 2.104 -20.469 30.268 1.00 30.41 89 LEU A O 1
ATOM 566 N N . ALA A 1 90 ? 3.721 -19.052 29.563 1.00 32.53 90 ALA A N 1
ATOM 567 C CA . ALA A 1 90 ? 3.027 -18.552 28.391 1.00 32.53 90 ALA A CA 1
ATOM 568 C C . ALA A 1 90 ? 2.717 -19.746 27.481 1.00 32.53 90 ALA A C 1
ATOM 570 O O . ALA A 1 90 ? 3.621 -20.450 27.024 1.00 32.53 90 ALA A O 1
ATOM 571 N N . GLN A 1 91 ? 1.430 -20.019 27.274 1.00 29.42 91 GLN A N 1
ATOM 572 C CA . GLN A 1 91 ? 1.006 -21.038 26.331 1.00 29.42 91 GLN A CA 1
ATOM 573 C C . GLN A 1 91 ? 1.495 -20.607 24.950 1.00 29.42 91 GLN A C 1
ATOM 575 O O . GLN A 1 91 ? 1.064 -19.588 24.418 1.00 29.42 91 GLN A O 1
ATOM 580 N N . SER A 1 92 ? 2.431 -21.381 24.402 1.00 27.80 92 SER A N 1
ATOM 581 C CA . SER A 1 92 ? 2.827 -21.313 23.003 1.00 27.80 92 SER A CA 1
ATOM 582 C C . SER A 1 92 ? 1.578 -21.554 22.157 1.00 27.80 92 SER A C 1
ATOM 584 O O . SER A 1 92 ? 1.129 -22.687 21.977 1.00 27.80 92 SER A O 1
ATOM 586 N N . VAL A 1 93 ? 0.967 -20.464 21.696 1.00 35.34 93 VAL A N 1
ATOM 587 C CA . VAL A 1 93 ? -0.072 -20.505 20.675 1.00 35.34 93 VAL A CA 1
ATOM 588 C C . VAL A 1 93 ? 0.648 -20.856 19.383 1.00 35.34 93 VAL A C 1
ATOM 590 O O . VAL A 1 93 ? 1.261 -20.010 18.739 1.00 35.34 93 VAL A O 1
ATOM 593 N N . THR A 1 94 ? 0.638 -22.138 19.037 1.00 31.64 94 THR A N 1
ATOM 594 C CA . THR A 1 94 ? 1.042 -22.568 17.702 1.00 31.64 94 THR A CA 1
ATOM 595 C C . THR A 1 94 ? 0.068 -21.941 16.697 1.00 31.64 94 THR A C 1
ATOM 597 O O . THR A 1 94 ? -1.149 -22.054 16.886 1.00 31.64 94 THR A O 1
ATOM 600 N N . PRO A 1 95 ? 0.550 -21.228 15.662 1.00 37.59 95 PRO A N 1
ATOM 601 C CA . PRO A 1 95 ? -0.333 -20.620 14.680 1.00 37.59 95 PRO A CA 1
ATOM 602 C C . PRO A 1 95 ? -1.132 -21.723 13.986 1.00 37.59 95 PRO A C 1
ATOM 604 O O . PRO A 1 95 ? -0.579 -22.693 13.464 1.00 37.59 95 PRO A O 1
ATOM 607 N N . ARG A 1 96 ? -2.460 -21.591 14.025 1.00 36.69 96 ARG A N 1
ATOM 608 C CA . ARG A 1 96 ? -3.371 -22.505 13.337 1.00 36.69 96 ARG A CA 1
ATOM 609 C C . ARG A 1 96 ? -3.038 -22.453 11.839 1.00 36.69 96 ARG A C 1
ATOM 611 O O . ARG A 1 96 ? -2.951 -21.347 11.305 1.00 36.69 96 ARG A O 1
ATOM 618 N N . PRO A 1 97 ? -2.856 -23.597 11.154 1.00 36.75 97 PRO A N 1
ATOM 619 C CA . PRO A 1 97 ? -2.590 -23.589 9.721 1.00 36.75 97 PRO A CA 1
ATOM 620 C C . PRO A 1 97 ? -3.723 -22.854 8.990 1.00 36.75 97 PRO A C 1
ATOM 622 O O . PRO A 1 97 ? -4.881 -22.959 9.422 1.00 36.75 97 PRO A O 1
ATOM 625 N N . PRO A 1 98 ? -3.411 -22.101 7.918 1.00 51.75 98 PRO A N 1
ATOM 626 C CA . PRO A 1 98 ? -4.419 -21.378 7.161 1.00 51.75 98 PRO A CA 1
ATOM 627 C C . PRO A 1 98 ? -5.491 -22.366 6.710 1.00 51.75 98 PRO A C 1
ATOM 629 O O . PRO A 1 98 ? -5.204 -23.412 6.132 1.00 51.75 98 PRO A O 1
ATOM 632 N N . THR A 1 99 ? -6.745 -22.058 7.028 1.00 54.62 99 THR A N 1
ATOM 633 C CA . THR A 1 99 ? -7.886 -22.937 6.750 1.00 54.62 99 THR A CA 1
ATOM 634 C C . THR A 1 99 ? -8.256 -22.967 5.265 1.00 54.62 99 THR A C 1
ATOM 636 O O . THR A 1 99 ? -9.149 -23.718 4.878 1.00 54.62 99 THR A O 1
ATOM 639 N N . HIS A 1 100 ? -7.583 -22.162 4.437 1.00 68.25 100 HIS A N 1
ATOM 640 C CA . HIS A 1 100 ? -7.833 -22.001 3.012 1.00 68.25 100 HIS A CA 1
ATOM 641 C C . HIS A 1 100 ? -6.539 -21.724 2.240 1.00 68.25 100 HIS A C 1
ATOM 643 O O . HIS A 1 100 ? -5.626 -21.098 2.776 1.00 68.25 100 HIS A O 1
ATOM 649 N N . GLU A 1 101 ? -6.483 -22.169 0.981 1.00 82.69 101 GLU A N 1
ATOM 650 C CA . GLU A 1 101 ? -5.393 -21.813 0.066 1.00 82.69 101 GLU A CA 1
ATOM 651 C C . GLU A 1 101 ? -5.371 -20.294 -0.202 1.00 82.69 101 GLU A C 1
ATOM 653 O O . GLU A 1 101 ? -6.446 -19.679 -0.277 1.00 82.69 101 GLU A O 1
ATOM 658 N N . PRO A 1 102 ? -4.176 -19.693 -0.367 1.00 92.25 102 PRO A N 1
ATOM 659 C CA . PRO A 1 102 ? -4.039 -18.281 -0.700 1.00 92.25 102 PRO A CA 1
ATOM 660 C C . PRO A 1 102 ? -4.556 -17.993 -2.114 1.00 92.25 102 PRO A C 1
ATOM 662 O O . PRO A 1 102 ? -4.352 -18.774 -3.046 1.00 92.25 102 PRO A O 1
ATOM 665 N N . ALA A 1 103 ? -5.204 -16.846 -2.279 1.00 94.75 103 ALA A N 1
ATOM 666 C CA . ALA A 1 103 ? -5.625 -16.310 -3.565 1.00 94.75 103 ALA A CA 1
ATOM 667 C C . ALA A 1 103 ? -4.532 -15.455 -4.217 1.00 94.75 103 ALA A C 1
ATOM 669 O O . ALA A 1 103 ? -4.437 -15.431 -5.446 1.00 94.75 103 ALA A O 1
ATOM 670 N N . PHE A 1 104 ? -3.674 -14.805 -3.423 1.00 97.38 104 PHE A N 1
ATOM 671 C CA . PHE A 1 104 ? -2.593 -13.960 -3.932 1.00 97.38 104 PHE A CA 1
ATOM 672 C C . PHE A 1 104 ? -1.236 -14.279 -3.311 1.00 97.38 104 PHE A C 1
ATOM 674 O O . PHE A 1 104 ? -1.123 -14.788 -2.198 1.00 97.38 104 PHE A O 1
ATOM 681 N N . GLU A 1 105 ? -0.197 -13.935 -4.062 1.00 97.62 105 GLU A N 1
ATOM 682 C CA . GLU A 1 105 ? 1.169 -13.822 -3.573 1.00 97.62 105 GLU A CA 1
ATOM 683 C C . GLU A 1 105 ? 1.640 -12.386 -3.814 1.00 97.62 105 GLU A C 1
ATOM 685 O O . GLU A 1 105 ? 1.469 -11.843 -4.911 1.00 97.62 105 GLU A O 1
ATOM 690 N N . MET A 1 106 ? 2.217 -11.783 -2.779 1.00 98.62 106 MET A N 1
ATOM 691 C CA . MET A 1 106 ? 2.746 -10.426 -2.793 1.00 98.62 106 MET A CA 1
ATOM 692 C C . MET A 1 106 ? 4.215 -10.431 -2.364 1.00 98.62 106 MET A C 1
ATOM 694 O O . MET A 1 106 ? 4.566 -11.069 -1.375 1.00 98.62 106 MET A O 1
ATOM 698 N N . VAL A 1 107 ? 5.054 -9.687 -3.083 1.00 98.75 107 VAL A N 1
ATOM 699 C CA . VAL A 1 107 ? 6.420 -9.340 -2.664 1.00 98.75 107 VAL A CA 1
ATOM 700 C C . VAL A 1 107 ? 6.450 -7.855 -2.326 1.00 98.75 107 VAL A C 1
ATOM 702 O O . VAL A 1 107 ? 6.103 -7.020 -3.166 1.00 98.75 107 VAL A O 1
ATOM 705 N N . VAL A 1 108 ? 6.865 -7.530 -1.104 1.00 98.75 108 VAL A N 1
ATOM 706 C CA . VAL A 1 108 ? 6.985 -6.152 -0.616 1.00 98.75 108 VAL A CA 1
ATOM 707 C C . VAL A 1 108 ? 8.314 -5.570 -1.102 1.00 98.75 108 VAL A C 1
ATOM 709 O O . VAL A 1 108 ? 9.377 -5.986 -0.644 1.00 98.75 108 VAL A O 1
ATOM 712 N N . LEU A 1 109 ? 8.276 -4.624 -2.045 1.00 98.56 109 LEU A N 1
ATOM 713 C CA . LEU A 1 109 ? 9.478 -3.903 -2.491 1.00 98.56 109 LEU A CA 1
ATOM 714 C C . LEU A 1 109 ? 9.866 -2.813 -1.496 1.00 98.56 109 LEU A C 1
ATOM 716 O O . LEU A 1 109 ? 11.046 -2.596 -1.244 1.00 98.56 109 LEU A O 1
ATOM 720 N N . GLY A 1 110 ? 8.851 -2.160 -0.943 1.00 98.12 110 GLY A N 1
ATOM 721 C CA . GLY A 1 110 ? 8.952 -1.192 0.130 1.00 98.12 110 GLY A CA 1
ATOM 722 C C . GLY A 1 110 ? 7.575 -0.965 0.744 1.00 98.12 110 GLY A C 1
ATOM 723 O O . GLY A 1 110 ? 6.539 -1.155 0.098 1.00 98.12 110 GLY A O 1
ATOM 724 N N . CYS A 1 111 ? 7.565 -0.620 2.021 1.00 97.31 111 CYS A N 1
ATOM 725 C CA . CYS A 1 111 ? 6.352 -0.417 2.800 1.00 97.31 111 CYS A CA 1
ATOM 726 C C . CYS A 1 111 ? 6.480 0.745 3.787 1.00 97.31 111 CYS A C 1
ATOM 728 O O . CYS A 1 111 ? 5.671 0.823 4.705 1.00 97.31 111 CYS A O 1
ATOM 730 N N . GLY A 1 112 ? 7.498 1.594 3.675 1.00 96.69 112 GLY A N 1
ATOM 731 C CA . GLY A 1 112 ? 7.637 2.813 4.466 1.00 96.69 112 GLY A CA 1
ATOM 732 C C . GLY A 1 112 ? 6.988 4.026 3.799 1.00 96.69 112 GLY A C 1
ATOM 733 O O . GLY A 1 112 ? 6.696 4.027 2.602 1.00 96.69 112 GLY A O 1
ATOM 734 N N . GLY A 1 113 ? 6.774 5.075 4.594 1.00 92.62 113 GLY A N 1
ATOM 735 C CA . GLY A 1 113 ? 6.239 6.362 4.129 1.00 92.62 113 GLY A CA 1
ATOM 736 C C . GLY A 1 113 ? 7.302 7.422 3.867 1.00 92.62 113 GLY A C 1
ATOM 737 O O . GLY A 1 113 ? 7.118 8.596 4.198 1.00 92.62 113 GLY A O 1
ATOM 738 N N . GLY A 1 114 ? 8.466 6.998 3.373 1.00 88.06 114 GLY A N 1
ATOM 739 C CA . GLY A 1 114 ? 9.647 7.846 3.261 1.00 88.06 114 GLY A CA 1
ATOM 740 C C . GLY A 1 114 ? 10.313 8.166 4.615 1.00 88.06 114 GLY A C 1
ATOM 741 O O . GLY A 1 114 ? 9.856 7.743 5.679 1.00 88.06 114 GLY A O 1
ATOM 742 N N . PRO A 1 115 ? 11.440 8.901 4.596 1.00 89.12 115 PRO A N 1
ATOM 743 C CA . PRO A 1 115 ? 12.031 9.565 3.429 1.00 89.12 115 PRO A CA 1
ATOM 744 C C . PRO A 1 115 ? 12.938 8.665 2.573 1.00 89.12 115 PRO A C 1
ATOM 746 O O . PRO A 1 115 ? 13.511 9.151 1.605 1.00 89.12 115 PRO A O 1
ATOM 749 N N . LEU A 1 116 ? 13.115 7.391 2.934 1.00 91.56 116 LEU A N 1
ATOM 750 C CA . LEU A 1 116 ? 14.010 6.475 2.227 1.00 91.56 116 LEU A CA 1
ATOM 751 C C . LEU A 1 116 ? 13.377 6.002 0.914 1.00 91.56 116 LEU A C 1
ATOM 753 O O . LEU A 1 116 ? 12.465 5.184 0.923 1.00 91.56 116 LEU A O 1
ATOM 757 N N . GLU A 1 117 ? 13.912 6.434 -0.225 1.00 89.81 117 GLU A N 1
ATOM 758 C CA . GLU A 1 117 ? 13.404 6.093 -1.562 1.00 89.81 117 GLU A CA 1
ATOM 759 C C . GLU A 1 117 ? 13.461 4.587 -1.890 1.00 89.81 117 GLU A C 1
ATOM 761 O O . GLU A 1 117 ? 12.771 4.092 -2.787 1.00 89.81 117 GLU A O 1
ATOM 766 N N . THR A 1 118 ? 14.286 3.842 -1.151 1.00 92.25 118 THR A N 1
ATOM 767 C CA . THR A 1 118 ? 14.444 2.385 -1.277 1.00 92.25 118 THR A CA 1
ATOM 768 C C . THR A 1 118 ? 13.466 1.574 -0.421 1.00 92.25 118 THR A C 1
ATOM 770 O O . THR A 1 118 ? 13.458 0.353 -0.547 1.00 92.25 118 THR A O 1
ATOM 773 N N . ASP A 1 119 ? 12.650 2.233 0.408 1.00 96.62 119 ASP A N 1
ATOM 774 C CA . ASP A 1 119 ? 11.584 1.641 1.230 1.00 96.62 119 ASP A CA 1
ATOM 775 C C . ASP A 1 119 ? 10.335 2.546 1.225 1.00 96.62 119 ASP A C 1
ATOM 777 O O . ASP A 1 119 ? 9.731 2.845 2.250 1.00 96.62 119 ASP A O 1
ATOM 781 N N . CYS A 1 120 ? 9.971 3.033 0.047 1.00 97.69 120 CYS A N 1
ATOM 782 C CA . CYS A 1 120 ? 8.693 3.690 -0.199 1.00 97.69 120 CYS A CA 1
ATOM 783 C C . CYS A 1 120 ? 7.639 2.640 -0.584 1.00 97.69 120 CYS A C 1
ATOM 785 O O . CYS A 1 120 ? 7.982 1.560 -1.063 1.00 97.69 120 CYS A O 1
ATOM 787 N N . SER A 1 121 ? 6.351 2.951 -0.444 1.00 98.00 121 SER A N 1
ATOM 788 C CA . SER A 1 121 ? 5.254 2.040 -0.803 1.00 98.00 121 SER A CA 1
ATOM 789 C C . SER A 1 121 ? 5.404 1.457 -2.217 1.00 98.00 121 SER A C 1
ATOM 791 O O . SER A 1 121 ? 5.390 2.175 -3.218 1.00 98.00 121 SER A O 1
ATOM 793 N N . GLY A 1 122 ? 5.540 0.135 -2.318 1.00 98.38 122 GLY A N 1
ATOM 794 C CA . GLY A 1 122 ? 5.650 -0.572 -3.590 1.00 98.38 122 GLY A CA 1
ATOM 795 C C . GLY A 1 122 ? 5.546 -2.082 -3.410 1.00 98.38 122 GLY A C 1
ATOM 796 O O . GLY A 1 122 ? 6.315 -2.687 -2.663 1.00 98.38 122 GLY A O 1
ATOM 797 N N . TYR A 1 123 ? 4.608 -2.705 -4.119 1.00 98.81 123 TYR A N 1
ATOM 798 C CA . TYR A 1 123 ? 4.262 -4.114 -3.943 1.00 98.81 123 TYR A CA 1
ATOM 799 C C . TYR A 1 123 ? 4.074 -4.785 -5.303 1.00 98.81 123 TYR A C 1
ATOM 801 O O . TYR A 1 123 ? 3.3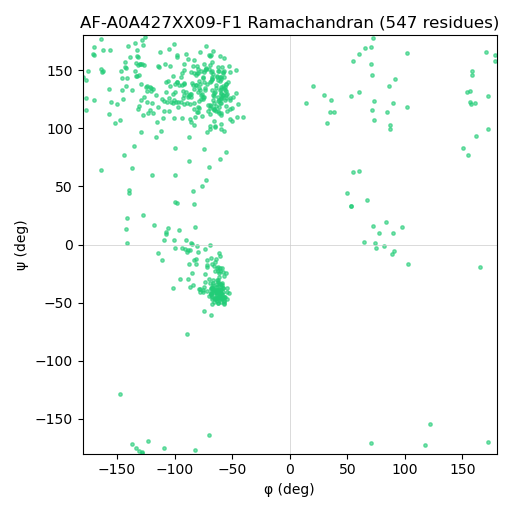71 -4.273 -6.174 1.00 98.81 123 TYR A O 1
ATOM 809 N N . LEU A 1 124 ? 4.668 -5.963 -5.489 1.00 98.75 124 LEU A N 1
ATOM 810 C CA . LEU A 1 124 ? 4.406 -6.802 -6.657 1.00 98.75 124 LEU A CA 1
ATOM 811 C C . LEU A 1 124 ? 3.396 -7.872 -6.277 1.00 98.75 124 LEU A C 1
ATOM 813 O O . LEU A 1 124 ? 3.643 -8.644 -5.355 1.00 98.75 124 LEU A O 1
ATOM 817 N N . VAL A 1 125 ? 2.276 -7.931 -6.991 1.00 98.56 125 VAL A N 1
ATOM 818 C CA . VAL A 1 125 ? 1.157 -8.824 -6.683 1.00 98.56 125 VAL A CA 1
ATOM 819 C C . VAL A 1 125 ? 0.831 -9.690 -7.892 1.00 98.56 125 VAL A C 1
ATOM 821 O O . VAL A 1 125 ? 0.738 -9.209 -9.024 1.00 98.56 125 VAL A O 1
ATOM 824 N N . LYS A 1 126 ? 0.594 -10.977 -7.641 1.00 96.88 126 LYS A N 1
ATOM 825 C CA . LYS A 1 126 ? 0.015 -11.910 -8.611 1.00 96.88 126 LYS A CA 1
ATOM 826 C C . LYS A 1 126 ? -1.013 -12.825 -7.939 1.00 96.88 126 LYS A C 1
ATOM 828 O O . LYS A 1 126 ? -0.963 -13.006 -6.720 1.00 96.88 126 LYS A O 1
ATOM 833 N N . PRO A 1 127 ? -1.904 -13.477 -8.702 1.00 95.69 127 PRO A N 1
ATOM 834 C CA . PRO A 1 127 ? -2.635 -14.629 -8.187 1.00 95.69 127 PRO A CA 1
ATOM 835 C C . PRO A 1 127 ? -1.657 -15.700 -7.679 1.00 95.69 127 PRO A C 1
ATOM 837 O O . PRO A 1 127 ? -0.643 -15.987 -8.323 1.00 95.69 127 PRO A O 1
ATOM 840 N N . ALA A 1 128 ? -1.946 -16.313 -6.531 1.00 94.56 128 ALA A N 1
ATOM 841 C CA . ALA A 1 128 ? -1.011 -17.210 -5.845 1.00 94.56 128 ALA A CA 1
ATOM 842 C C . ALA A 1 128 ? -0.569 -18.386 -6.730 1.00 94.56 128 ALA A C 1
ATOM 844 O O . ALA A 1 128 ? 0.597 -18.772 -6.726 1.00 94.56 128 ALA A O 1
ATOM 845 N N . ARG A 1 129 ? -1.492 -18.912 -7.543 1.00 91.31 129 ARG A N 1
ATOM 846 C CA . ARG A 1 129 ? -1.271 -20.081 -8.408 1.00 91.31 129 ARG A CA 1
ATOM 847 C C . ARG A 1 129 ? -0.735 -19.736 -9.802 1.00 91.31 129 ARG A C 1
ATOM 849 O O . ARG A 1 129 ? -0.406 -20.650 -10.554 1.00 91.31 129 ARG A O 1
ATOM 856 N N . SER A 1 130 ? -0.647 -18.453 -10.148 1.00 92.38 130 SER A N 1
ATOM 857 C CA . SER A 1 130 ? -0.033 -17.994 -11.398 1.00 92.38 130 SER A CA 1
ATOM 858 C C . SER A 1 130 ? 1.482 -17.893 -11.256 1.00 92.38 130 SER A C 1
ATOM 860 O O . SER A 1 130 ? 2.015 -17.774 -10.148 1.00 92.38 130 SER A O 1
ATOM 862 N N . ARG A 1 131 ? 2.185 -17.911 -12.387 1.00 95.06 131 ARG A N 1
ATOM 863 C CA . ARG A 1 131 ? 3.613 -17.599 -12.437 1.00 95.06 131 ARG A CA 1
ATOM 864 C C . ARG A 1 131 ? 3.812 -16.086 -12.434 1.00 95.06 131 ARG A C 1
ATOM 866 O O . ARG A 1 131 ? 2.953 -15.346 -12.909 1.00 95.06 131 ARG A O 1
ATOM 873 N N . TRP A 1 132 ? 4.957 -15.616 -11.944 1.00 95.69 132 TRP A N 1
ATOM 874 C CA . TRP A 1 132 ? 5.318 -14.195 -12.050 1.00 95.69 132 TRP A CA 1
ATOM 875 C C . TRP A 1 132 ? 5.440 -13.766 -13.519 1.00 95.69 132 TRP A C 1
ATOM 877 O O . TRP A 1 132 ? 5.065 -12.658 -13.886 1.00 95.69 132 TRP A O 1
ATOM 887 N N . GLU A 1 133 ? 5.872 -14.687 -14.379 1.00 94.00 133 GLU A N 1
ATOM 888 C CA . GLU A 1 133 ? 6.037 -14.482 -15.816 1.00 94.00 133 GLU A CA 1
ATOM 889 C C . GLU A 1 133 ? 4.709 -14.385 -16.588 1.00 94.00 133 GLU A C 1
ATOM 891 O O . GLU A 1 133 ? 4.709 -13.965 -17.750 1.00 94.00 133 GLU A O 1
ATOM 896 N N . ASP A 1 134 ? 3.577 -14.753 -15.973 1.00 91.50 134 ASP A N 1
ATOM 897 C CA . ASP A 1 134 ? 2.251 -14.640 -16.595 1.00 91.50 134 ASP A CA 1
ATOM 898 C C . ASP A 1 134 ? 1.788 -13.174 -16.624 1.00 91.50 134 ASP A C 1
ATOM 900 O O . ASP A 1 134 ? 1.243 -12.709 -17.633 1.00 91.50 134 ASP A O 1
ATOM 904 N N . GLY A 1 135 ? 2.112 -12.420 -15.573 1.00 93.12 135 GLY A N 1
ATOM 905 C CA . GLY A 1 135 ? 1.841 -10.993 -15.442 1.00 93.12 135 GLY A CA 1
ATOM 906 C C . GLY A 1 135 ? 1.832 -10.548 -13.982 1.00 93.12 135 GLY A C 1
ATOM 907 O O . GLY A 1 135 ? 1.405 -11.291 -13.098 1.00 93.12 135 GLY A O 1
ATOM 908 N N . VAL A 1 136 ? 2.287 -9.320 -13.741 1.00 96.12 136 VAL A N 1
ATOM 909 C CA . VAL A 1 136 ? 2.431 -8.745 -12.399 1.00 96.12 136 VAL A CA 1
ATOM 910 C C . VAL A 1 136 ? 1.647 -7.442 -12.289 1.00 96.12 136 VAL A C 1
ATOM 912 O O . VAL A 1 136 ? 1.757 -6.567 -13.151 1.00 96.12 136 VAL A O 1
ATOM 915 N N . LEU A 1 137 ? 0.871 -7.305 -11.215 1.00 98.06 137 LEU A N 1
ATOM 916 C CA . LEU A 1 137 ? 0.305 -6.034 -10.778 1.00 98.06 137 LEU A CA 1
ATOM 917 C C . LEU A 1 137 ? 1.328 -5.329 -9.881 1.00 98.06 137 LEU A C 1
ATOM 919 O O . LEU A 1 137 ? 1.693 -5.869 -8.839 1.00 98.06 137 LEU A O 1
ATOM 923 N N . ALA A 1 138 ? 1.761 -4.128 -10.260 1.00 98.31 138 ALA A N 1
ATOM 924 C CA . ALA A 1 138 ? 2.455 -3.232 -9.341 1.00 98.31 138 ALA A CA 1
ATOM 925 C C . ALA A 1 138 ? 1.410 -2.422 -8.563 1.00 98.31 138 ALA A C 1
ATOM 927 O O . ALA A 1 138 ? 0.748 -1.545 -9.118 1.00 98.31 138 ALA A O 1
ATOM 928 N N . LEU A 1 139 ? 1.211 -2.764 -7.296 1.00 98.62 139 LEU A N 1
ATOM 929 C CA . LEU A 1 139 ? 0.382 -1.991 -6.381 1.00 98.62 139 LEU A CA 1
ATOM 930 C C . LEU A 1 139 ? 1.282 -0.958 -5.706 1.00 98.62 139 LEU A C 1
ATOM 932 O O . LEU A 1 139 ? 2.286 -1.327 -5.102 1.00 98.62 139 LEU A O 1
ATOM 936 N N . GLU A 1 140 ? 0.936 0.319 -5.852 1.00 98.62 140 GLU A N 1
ATOM 937 C CA . GLU A 1 140 ? 1.834 1.454 -5.614 1.00 98.62 140 GLU A CA 1
ATOM 938 C C . GLU A 1 140 ? 3.088 1.443 -6.512 1.00 98.62 140 GLU A C 1
ATOM 940 O O . GLU A 1 140 ? 3.429 0.466 -7.184 1.00 98.62 140 GLU A O 1
ATOM 945 N N . GLY A 1 141 ? 3.762 2.585 -6.592 1.00 97.12 141 GLY A N 1
ATOM 946 C CA . GLY A 1 141 ? 4.918 2.806 -7.457 1.00 97.12 141 GLY A CA 1
ATOM 947 C C . GLY A 1 141 ? 6.005 3.660 -6.815 1.00 97.12 141 GLY A C 1
ATOM 948 O O . GLY A 1 141 ? 6.776 4.279 -7.546 1.00 97.12 141 GLY A O 1
ATOM 949 N N . GLY A 1 142 ? 6.059 3.728 -5.483 1.00 97.81 142 GLY A N 1
ATOM 950 C CA . GLY A 1 142 ? 7.077 4.449 -4.722 1.00 97.81 142 GLY A CA 1
ATOM 951 C C . GLY A 1 142 ? 8.439 3.781 -4.845 1.00 97.81 142 GLY A C 1
ATOM 952 O O . GLY A 1 142 ? 9.363 4.365 -5.412 1.00 97.81 142 GLY A O 1
ATOM 953 N N . SER A 1 143 ? 8.542 2.526 -4.405 1.00 98.06 143 SER A N 1
ATOM 954 C CA . SER A 1 143 ? 9.717 1.676 -4.628 1.00 98.06 143 SER A CA 1
ATOM 955 C C . SER A 1 143 ? 9.524 0.733 -5.815 1.00 98.06 143 SER A C 1
ATOM 957 O O . SER A 1 143 ? 8.455 0.161 -6.018 1.00 98.06 143 SER A O 1
ATOM 959 N N . GLY A 1 144 ? 10.580 0.550 -6.612 1.00 96.62 144 GLY A N 1
ATOM 960 C CA . GLY A 1 144 ? 10.541 -0.325 -7.784 1.00 96.62 144 GLY A CA 1
ATOM 961 C C . GLY A 1 144 ? 11.872 -1.002 -8.082 1.00 96.62 144 GLY A C 1
ATOM 962 O O . GLY A 1 144 ? 12.448 -1.630 -7.198 1.00 96.62 144 GLY A O 1
ATOM 963 N N . ILE A 1 145 ? 12.367 -0.907 -9.320 1.00 95.88 145 ILE A N 1
ATOM 964 C CA . ILE A 1 145 ? 13.487 -1.740 -9.796 1.00 95.88 145 ILE A CA 1
ATOM 965 C C . ILE A 1 145 ? 14.769 -1.596 -8.955 1.00 95.88 145 ILE A C 1
ATOM 967 O O . ILE A 1 145 ? 15.443 -2.589 -8.693 1.00 95.88 145 ILE A O 1
ATOM 971 N N . GLY A 1 146 ? 15.084 -0.384 -8.481 1.00 96.31 146 GLY A N 1
ATOM 972 C CA . GLY A 1 146 ? 16.246 -0.134 -7.621 1.00 96.31 146 GLY A CA 1
ATOM 973 C C . GLY A 1 146 ? 16.105 -0.776 -6.238 1.00 96.31 146 GLY A C 1
ATOM 974 O O . GLY A 1 146 ? 17.020 -1.456 -5.779 1.00 96.31 146 GLY A O 1
ATOM 975 N N . ALA A 1 147 ? 14.932 -0.637 -5.611 1.00 98.06 147 ALA A N 1
ATOM 976 C CA . ALA A 1 147 ? 14.626 -1.297 -4.343 1.00 98.06 147 ALA A CA 1
ATOM 977 C C . ALA A 1 147 ? 14.677 -2.824 -4.495 1.00 98.06 147 ALA A C 1
ATOM 979 O O . ALA A 1 147 ? 15.344 -3.503 -3.718 1.00 98.06 147 ALA A O 1
ATOM 980 N N . LEU A 1 148 ? 14.080 -3.363 -5.563 1.00 98.38 148 LEU A N 1
ATOM 981 C CA . LEU A 1 148 ? 14.120 -4.795 -5.848 1.00 98.38 148 LEU A CA 1
ATOM 982 C C . LEU A 1 148 ? 15.549 -5.309 -6.076 1.00 98.38 148 LEU A C 1
ATOM 984 O O . LEU A 1 148 ? 15.896 -6.376 -5.579 1.00 98.38 148 LEU A O 1
ATOM 988 N N . SER A 1 149 ? 16.391 -4.557 -6.789 1.00 98.19 149 SER A N 1
ATOM 989 C CA . SER A 1 149 ? 17.806 -4.904 -6.966 1.00 98.19 149 SER A CA 1
ATOM 990 C C . SER A 1 149 ? 18.520 -5.034 -5.615 1.00 98.19 149 SER A C 1
ATOM 992 O O . SER A 1 149 ? 19.202 -6.030 -5.382 1.00 98.19 149 SER A O 1
ATOM 994 N N . ASN A 1 150 ? 18.307 -4.081 -4.700 1.00 98.25 150 ASN A N 1
ATOM 995 C CA . ASN A 1 150 ? 18.877 -4.128 -3.350 1.00 98.25 150 ASN A CA 1
ATOM 996 C C . ASN A 1 150 ? 18.348 -5.323 -2.542 1.00 98.25 150 ASN A C 1
ATOM 998 O O . ASN A 1 150 ? 19.105 -5.965 -1.817 1.00 98.25 150 ASN A O 1
ATOM 1002 N N . LEU A 1 151 ? 17.058 -5.644 -2.664 1.00 98.44 151 LEU A N 1
ATOM 1003 C CA . LEU A 1 151 ? 16.463 -6.800 -1.991 1.00 98.44 151 LEU A CA 1
ATOM 1004 C C . LEU A 1 151 ? 17.026 -8.120 -2.524 1.00 98.44 151 LEU A C 1
ATOM 1006 O O . LEU A 1 151 ? 17.338 -9.003 -1.732 1.00 98.44 151 LEU A O 1
ATOM 1010 N N . ILE A 1 152 ? 17.211 -8.254 -3.839 1.00 98.50 152 ILE A N 1
ATOM 1011 C CA . ILE A 1 152 ? 17.825 -9.445 -4.444 1.00 98.50 152 ILE A CA 1
ATOM 1012 C C . ILE A 1 152 ? 19.272 -9.606 -3.973 1.00 98.50 152 ILE A C 1
ATOM 1014 O O . ILE A 1 152 ? 19.700 -10.726 -3.709 1.00 98.50 152 ILE A O 1
ATOM 1018 N N . GLU A 1 153 ? 20.023 -8.513 -3.839 1.00 98.06 153 GLU A N 1
ATOM 1019 C CA . GLU A 1 153 ? 21.382 -8.556 -3.292 1.00 98.06 153 GLU A CA 1
ATOM 1020 C C . GLU A 1 153 ? 21.402 -9.013 -1.825 1.00 98.06 153 GLU A C 1
ATOM 1022 O O . GLU A 1 153 ? 22.241 -9.827 -1.445 1.00 98.06 153 GLU A O 1
ATOM 1027 N N . ARG A 1 154 ? 20.451 -8.542 -1.008 1.00 97.62 154 ARG A N 1
ATOM 1028 C CA . ARG A 1 154 ? 20.365 -8.881 0.423 1.00 97.62 154 ARG A CA 1
ATOM 1029 C C . ARG A 1 154 ? 19.826 -10.285 0.693 1.00 97.62 154 ARG A C 1
ATOM 1031 O O . ARG A 1 154 ? 20.322 -10.955 1.594 1.00 97.62 154 ARG A O 1
ATOM 1038 N N . TYR A 1 155 ? 18.805 -10.714 -0.047 1.00 97.12 155 TYR A N 1
ATOM 1039 C CA . TYR A 1 155 ? 18.024 -11.916 0.264 1.00 97.12 155 TYR A CA 1
ATOM 1040 C C . TYR A 1 155 ? 18.158 -13.040 -0.760 1.00 97.12 155 TYR A C 1
ATOM 1042 O O . TYR A 1 155 ? 17.692 -14.139 -0.476 1.00 97.12 155 TYR A O 1
ATOM 1050 N N . SER A 1 156 ? 18.821 -12.820 -1.900 1.00 96.81 156 SER A N 1
ATOM 1051 C CA . SER A 1 156 ? 18.796 -13.665 -3.107 1.00 96.81 156 SER A CA 1
ATOM 1052 C C . SER A 1 156 ? 17.472 -13.622 -3.879 1.00 96.81 156 SER A C 1
ATOM 1054 O O . SER A 1 156 ? 16.397 -13.352 -3.340 1.00 96.81 156 SER A O 1
ATOM 1056 N N . SER A 1 157 ? 17.544 -13.921 -5.176 1.00 96.31 157 SER A N 1
ATOM 1057 C CA . SER A 1 157 ? 16.361 -14.028 -6.032 1.00 96.31 157 SER A CA 1
ATOM 1058 C C . SER A 1 157 ? 15.509 -15.249 -5.708 1.00 96.31 157 SER A C 1
ATOM 1060 O O . SER A 1 157 ? 14.300 -15.204 -5.889 1.00 96.31 157 SER A O 1
ATOM 1062 N N . GLU A 1 158 ? 16.118 -16.324 -5.218 1.00 95.81 158 GLU A N 1
ATOM 1063 C CA . GLU A 1 158 ? 15.454 -17.589 -4.911 1.00 95.81 158 GLU A CA 1
ATOM 1064 C C . GLU A 1 158 ? 14.603 -17.469 -3.643 1.00 95.81 158 GLU A C 1
ATOM 1066 O O . GLU A 1 158 ? 13.540 -18.078 -3.553 1.00 95.81 158 GLU A O 1
ATOM 1071 N N . ALA A 1 159 ? 15.022 -16.643 -2.679 1.00 96.00 159 ALA A N 1
ATOM 1072 C CA . ALA A 1 159 ? 14.202 -16.353 -1.506 1.00 96.00 159 ALA A CA 1
ATOM 1073 C C . ALA A 1 159 ? 12.956 -15.534 -1.871 1.00 96.00 159 ALA A C 1
ATOM 1075 O O . ALA A 1 159 ? 11.865 -15.845 -1.391 1.00 96.00 159 ALA A O 1
ATOM 1076 N N . LEU A 1 160 ? 13.116 -14.520 -2.732 1.00 97.19 160 LEU A N 1
ATOM 1077 C CA . LEU A 1 160 ? 12.047 -13.602 -3.146 1.00 97.19 160 LEU A CA 1
ATOM 1078 C C . LEU A 1 160 ? 11.101 -14.225 -4.191 1.00 97.19 160 LEU A C 1
ATOM 1080 O O . LEU A 1 160 ? 9.889 -14.030 -4.135 1.00 97.19 160 LEU A O 1
ATOM 1084 N N . PHE A 1 161 ? 11.648 -15.012 -5.120 1.00 97.50 161 PHE A N 1
ATOM 1085 C CA . PHE A 1 161 ? 10.946 -15.604 -6.262 1.00 97.50 161 PHE A CA 1
ATOM 1086 C C . PHE A 1 161 ? 11.350 -17.076 -6.467 1.00 97.50 161 PHE A C 1
ATOM 1088 O O . PHE A 1 161 ? 11.931 -17.427 -7.495 1.00 97.50 161 PHE A O 1
ATOM 1095 N N . PRO A 1 162 ? 11.015 -17.982 -5.531 1.00 95.25 162 PRO A N 1
ATOM 1096 C CA . PRO A 1 162 ? 11.507 -19.367 -5.541 1.00 95.25 162 PRO A CA 1
ATOM 1097 C C . PRO A 1 162 ? 11.091 -20.183 -6.770 1.00 95.25 162 PRO A C 1
ATOM 1099 O O . PRO A 1 162 ? 11.742 -21.165 -7.111 1.00 95.25 162 PRO A O 1
ATOM 1102 N N . ALA A 1 163 ? 9.992 -19.802 -7.425 1.00 92.50 163 ALA A N 1
ATOM 1103 C CA . ALA A 1 163 ? 9.467 -20.486 -8.604 1.00 92.50 163 ALA A CA 1
ATOM 1104 C C . ALA A 1 163 ? 9.962 -19.891 -9.936 1.00 92.50 163 ALA A C 1
ATOM 1106 O O . ALA A 1 163 ? 9.607 -20.409 -10.994 1.00 92.50 163 ALA A O 1
ATOM 1107 N N . VAL A 1 164 ? 10.743 -18.806 -9.905 1.00 95.06 164 VAL A N 1
ATOM 1108 C CA . VAL A 1 164 ? 11.236 -18.144 -11.118 1.00 95.06 164 VAL A CA 1
ATOM 1109 C C . VAL A 1 164 ? 12.602 -18.703 -11.485 1.00 95.06 164 VAL A C 1
ATOM 1111 O O . VAL A 1 164 ? 13.540 -18.678 -10.693 1.00 95.06 164 VAL A O 1
ATOM 1114 N N . SER A 1 165 ? 12.728 -19.170 -12.726 1.00 93.31 165 SER A N 1
ATOM 1115 C CA . SER A 1 165 ? 14.021 -19.521 -13.309 1.00 93.31 165 SER A CA 1
ATOM 1116 C C . SER A 1 165 ? 14.563 -18.317 -14.071 1.00 93.31 165 SER A C 1
ATOM 1118 O O . SER A 1 165 ? 14.028 -17.934 -15.113 1.00 93.31 165 SER A O 1
ATOM 1120 N N . PHE A 1 166 ? 15.604 -17.691 -13.525 1.00 94.38 166 PHE A N 1
ATOM 1121 C CA . PHE A 1 166 ? 16.266 -16.562 -14.170 1.00 94.38 166 PHE A CA 1
ATOM 1122 C C . PHE A 1 166 ? 17.196 -17.063 -15.284 1.00 94.38 166 PHE A C 1
ATOM 1124 O O . PHE A 1 166 ? 17.976 -17.987 -15.039 1.00 94.38 166 PHE A O 1
ATOM 1131 N N . PRO A 1 167 ? 17.165 -16.463 -16.490 1.00 93.31 167 PRO A N 1
ATOM 1132 C CA . PRO A 1 167 ? 18.109 -16.816 -17.544 1.00 93.31 167 PRO A CA 1
ATOM 1133 C C . PRO A 1 167 ? 19.553 -16.533 -17.113 1.00 93.31 167 PRO A C 1
ATOM 1135 O O . PRO A 1 167 ? 19.804 -15.555 -16.410 1.00 93.31 167 PRO A O 1
ATOM 1138 N N . GLU A 1 168 ? 20.516 -17.314 -17.607 1.00 91.69 168 GLU A N 1
ATOM 1139 C CA . GLU A 1 168 ? 21.947 -17.149 -17.279 1.00 91.69 168 GLU A CA 1
ATOM 1140 C C . GLU A 1 168 ? 22.485 -15.744 -17.604 1.00 91.69 168 GLU A C 1
ATOM 1142 O O . GLU A 1 168 ? 23.397 -15.244 -16.947 1.00 91.69 168 GLU A O 1
ATOM 1147 N N . THR A 1 169 ? 21.879 -15.071 -18.586 1.00 91.81 169 THR A N 1
ATOM 1148 C CA . THR A 1 169 ? 22.197 -13.687 -18.963 1.00 91.81 169 THR A CA 1
ATOM 1149 C C . THR A 1 169 ? 21.812 -12.654 -17.900 1.00 91.81 169 THR A C 1
ATOM 1151 O O . THR A 1 169 ? 22.318 -11.536 -17.934 1.00 91.81 169 THR A O 1
ATOM 1154 N N . HIS A 1 170 ? 20.955 -13.004 -16.938 1.00 94.19 170 HIS A N 1
ATOM 1155 C CA . HIS A 1 170 ? 20.500 -12.133 -15.853 1.00 94.19 170 HIS A CA 1
ATOM 1156 C C . HIS A 1 170 ? 21.287 -12.435 -14.573 1.00 94.19 170 HIS A C 1
ATOM 1158 O O . HIS A 1 170 ? 20.745 -12.844 -13.547 1.00 94.19 170 HIS A O 1
ATOM 1164 N N . SER A 1 171 ? 22.605 -12.264 -14.655 1.00 93.56 171 SER A N 1
ATOM 1165 C CA . SER A 1 171 ? 23.550 -12.674 -13.612 1.00 93.56 171 SER A CA 1
ATOM 1166 C C . SER A 1 171 ? 23.721 -11.666 -12.470 1.00 93.56 171 SER A C 1
ATOM 1168 O O . SER A 1 171 ? 24.269 -12.021 -11.429 1.00 93.56 171 SER A O 1
ATOM 1170 N N . THR A 1 172 ? 23.240 -10.427 -12.619 1.00 97.62 172 THR A N 1
ATOM 1171 C CA . THR A 1 172 ? 23.343 -9.372 -11.593 1.00 97.62 172 THR A CA 1
ATOM 1172 C C . THR A 1 172 ? 21.986 -9.070 -10.946 1.00 97.62 172 THR A C 1
ATOM 1174 O O . THR A 1 172 ? 20.951 -9.272 -11.590 1.00 97.62 172 THR A O 1
ATOM 1177 N N . PRO A 1 173 ? 21.946 -8.539 -9.704 1.00 98.06 173 PRO A N 1
ATOM 1178 C CA . PRO A 1 173 ? 20.689 -8.176 -9.043 1.00 98.06 173 PRO A CA 1
ATOM 1179 C C . PRO A 1 173 ? 19.812 -7.225 -9.866 1.00 98.06 173 PRO A C 1
ATOM 1181 O O . PRO A 1 173 ? 18.610 -7.456 -9.987 1.00 98.06 173 PRO A O 1
ATOM 1184 N N . ILE A 1 174 ? 20.413 -6.223 -10.518 1.00 97.38 174 ILE A N 1
ATOM 1185 C CA . ILE A 1 174 ? 19.677 -5.268 -11.357 1.00 97.38 174 ILE A CA 1
ATOM 1186 C C . ILE A 1 174 ? 19.078 -5.924 -12.603 1.00 97.38 174 ILE A C 1
ATOM 1188 O O . ILE A 1 174 ? 17.946 -5.615 -12.969 1.00 97.38 174 ILE A O 1
ATOM 1192 N N . LEU A 1 175 ? 19.787 -6.866 -13.236 1.00 96.94 175 LEU A N 1
ATOM 1193 C CA . LEU A 1 175 ? 19.247 -7.597 -14.382 1.00 96.94 175 LEU A CA 1
ATOM 1194 C C . LEU A 1 175 ? 18.107 -8.517 -13.941 1.00 96.94 175 LEU A C 1
ATOM 1196 O O . LEU A 1 175 ? 17.065 -8.539 -14.585 1.00 96.94 175 LEU A O 1
ATOM 1200 N N . LYS A 1 176 ? 18.236 -9.215 -12.809 1.00 97.75 176 LYS A N 1
ATOM 1201 C CA . LYS A 1 176 ? 17.136 -10.021 -12.253 1.00 97.75 176 LYS A CA 1
ATOM 1202 C C . LYS A 1 176 ? 15.920 -9.162 -11.889 1.00 97.75 176 LYS A C 1
ATOM 1204 O O . LYS A 1 176 ? 14.793 -9.544 -12.193 1.00 97.75 176 LYS A O 1
ATOM 1209 N N . ALA A 1 177 ? 16.132 -7.982 -11.309 1.00 97.75 177 ALA A N 1
ATOM 1210 C CA . ALA A 1 177 ? 15.059 -7.027 -11.052 1.00 97.75 177 ALA A CA 1
ATOM 1211 C C . ALA A 1 177 ? 14.388 -6.572 -12.361 1.00 97.75 177 ALA A C 1
ATOM 1213 O O . ALA A 1 177 ? 13.162 -6.591 -12.455 1.00 97.75 177 ALA A O 1
ATOM 1214 N N . ALA A 1 178 ? 15.174 -6.248 -13.395 1.00 96.56 178 ALA A N 1
ATOM 1215 C CA . ALA A 1 178 ? 14.666 -5.904 -14.724 1.00 96.56 178 ALA A CA 1
ATOM 1216 C C . ALA A 1 178 ? 13.858 -7.048 -15.354 1.00 96.56 178 ALA A C 1
ATOM 1218 O O . ALA A 1 178 ? 12.814 -6.799 -15.951 1.00 96.56 178 ALA A O 1
ATOM 1219 N N . TYR A 1 179 ? 14.296 -8.296 -15.171 1.00 96.75 179 TYR A N 1
ATOM 1220 C CA . TYR A 1 179 ? 13.578 -9.482 -15.633 1.00 96.75 179 TYR A CA 1
ATOM 1221 C C . TYR A 1 179 ? 12.184 -9.566 -15.012 1.00 96.75 179 TYR A C 1
ATOM 1223 O O . TYR A 1 179 ? 11.206 -9.687 -15.740 1.00 96.75 179 TYR A O 1
ATOM 1231 N N . ILE A 1 180 ? 12.064 -9.418 -13.689 1.00 97.44 180 ILE A N 1
ATOM 1232 C CA . ILE A 1 180 ? 10.755 -9.395 -13.016 1.00 97.44 180 ILE A CA 1
ATOM 1233 C C . ILE A 1 180 ? 9.905 -8.216 -13.508 1.00 97.44 180 ILE A C 1
ATOM 1235 O O . ILE A 1 180 ? 8.737 -8.397 -13.854 1.00 97.44 180 ILE A O 1
ATOM 1239 N N . PHE A 1 181 ? 10.495 -7.022 -13.610 1.00 96.25 181 PHE A N 1
ATOM 1240 C CA . PHE A 1 181 ? 9.791 -5.821 -14.067 1.00 96.25 181 PHE A CA 1
ATOM 1241 C C . PHE A 1 181 ? 9.328 -5.899 -15.530 1.00 96.25 181 PHE A C 1
ATOM 1243 O O . PHE A 1 181 ? 8.349 -5.251 -15.893 1.00 96.25 181 PHE A O 1
ATOM 1250 N N . SER A 1 182 ? 9.957 -6.736 -16.359 1.00 94.62 182 SER A N 1
ATOM 1251 C CA . SER A 1 182 ? 9.521 -6.983 -17.741 1.00 94.62 182 SER A CA 1
ATOM 1252 C C . SER A 1 182 ? 8.143 -7.658 -17.848 1.00 94.62 182 SER A C 1
ATOM 1254 O O . SER A 1 182 ? 7.526 -7.664 -18.915 1.00 94.62 182 SER A O 1
ATOM 1256 N N . PHE A 1 183 ? 7.644 -8.220 -16.740 1.00 95.06 183 PHE A N 1
ATOM 1257 C CA . PHE A 1 183 ? 6.322 -8.839 -16.639 1.00 95.06 183 PHE A CA 1
ATOM 1258 C C . PHE A 1 183 ? 5.276 -7.934 -15.975 1.00 95.06 183 PHE A C 1
ATOM 1260 O O . PHE A 1 183 ? 4.128 -8.361 -15.796 1.00 95.06 183 PHE A O 1
ATOM 1267 N N . LEU A 1 184 ? 5.627 -6.683 -15.639 1.00 94.88 184 LEU A N 1
ATOM 1268 C CA . LEU A 1 184 ? 4.646 -5.700 -15.190 1.00 94.88 184 LEU A CA 1
ATOM 1269 C C . LEU A 1 184 ? 3.552 -5.541 -16.240 1.00 94.88 184 LEU A C 1
ATOM 1271 O O . LEU A 1 184 ? 3.802 -5.260 -17.409 1.00 94.88 184 LEU A O 1
ATOM 1275 N N . THR A 1 185 ? 2.318 -5.739 -15.798 1.00 94.44 185 THR A N 1
ATOM 1276 C CA . THR A 1 185 ? 1.141 -5.644 -16.656 1.00 94.44 185 THR A CA 1
ATOM 1277 C C . THR A 1 185 ? 0.427 -4.315 -16.465 1.00 94.44 185 THR A C 1
ATOM 1279 O O . THR A 1 185 ? -0.045 -3.732 -17.436 1.00 94.44 185 THR A O 1
ATOM 1282 N N . CYS A 1 186 ? 0.368 -3.810 -15.234 1.00 95.50 186 CYS A N 1
ATOM 1283 C CA . CYS A 1 186 ? -0.139 -2.478 -14.930 1.00 95.50 186 CYS A CA 1
ATOM 1284 C C . CYS A 1 186 ? 0.305 -2.009 -13.540 1.00 95.50 186 CYS A C 1
ATOM 1286 O O . CYS A 1 186 ? 0.767 -2.807 -12.720 1.00 95.50 186 CYS A O 1
ATOM 1288 N N . TYR A 1 187 ? 0.117 -0.713 -13.294 1.00 97.88 187 TYR A N 1
ATOM 1289 C CA . TYR A 1 187 ? 0.151 -0.113 -11.965 1.00 97.88 187 TYR A CA 1
ATOM 1290 C C . TYR A 1 187 ? -1.264 0.140 -11.446 1.00 97.88 187 TYR A C 1
ATOM 1292 O O . TYR A 1 187 ? -2.145 0.538 -12.211 1.00 97.88 187 TYR A O 1
ATOM 1300 N N . LEU A 1 188 ? -1.452 -0.019 -10.140 1.00 98.31 188 LEU A N 1
ATOM 1301 C CA . LEU A 1 188 ? -2.607 0.465 -9.390 1.00 98.31 188 LEU A CA 1
ATOM 1302 C C . LEU A 1 188 ? -2.101 1.412 -8.300 1.00 98.31 188 LEU A C 1
ATOM 1304 O O . LEU A 1 188 ? -1.354 0.984 -7.427 1.00 98.31 188 LEU A O 1
ATOM 1308 N N . ILE A 1 189 ? -2.480 2.686 -8.376 1.00 98.50 189 ILE A N 1
ATOM 1309 C CA . ILE A 1 189 ? -1.975 3.752 -7.500 1.00 98.50 189 ILE A CA 1
ATOM 1310 C C . ILE A 1 189 ? -3.128 4.308 -6.668 1.00 98.50 189 ILE A C 1
ATOM 1312 O O . ILE A 1 189 ? -4.160 4.690 -7.227 1.00 98.50 189 ILE A O 1
ATOM 1316 N N . THR A 1 190 ? -2.966 4.381 -5.348 1.00 98.19 190 THR A N 1
ATOM 1317 C CA . THR A 1 190 ? -4.023 4.913 -4.474 1.00 98.19 190 THR A CA 1
ATOM 1318 C C . THR A 1 190 ? -4.082 6.438 -4.498 1.00 98.19 190 THR A C 1
ATOM 1320 O O . THR A 1 190 ? -5.178 7.004 -4.567 1.00 98.19 190 THR A O 1
ATOM 1323 N N . HIS A 1 191 ? -2.923 7.103 -4.502 1.00 97.00 191 HIS A N 1
ATOM 1324 C CA . HIS A 1 191 ? -2.802 8.559 -4.487 1.00 97.00 191 HIS A CA 1
ATOM 1325 C C . HIS A 1 191 ? -1.463 9.059 -5.061 1.00 97.00 191 HIS A C 1
ATOM 1327 O O . HIS A 1 191 ? -0.546 8.287 -5.320 1.00 97.00 191 HIS A O 1
ATOM 1333 N N . ALA A 1 192 ? -1.367 10.365 -5.329 1.00 95.31 192 ALA A N 1
ATOM 1334 C CA . ALA A 1 192 ? -0.286 10.960 -6.125 1.00 95.31 192 ALA A CA 1
ATOM 1335 C C . ALA A 1 192 ? 0.834 11.607 -5.285 1.00 95.31 192 ALA A C 1
ATOM 1337 O O . ALA A 1 192 ? 1.374 12.644 -5.677 1.00 95.31 192 ALA A O 1
ATOM 1338 N N . HIS A 1 193 ? 1.184 11.023 -4.137 1.00 95.50 193 HIS A N 1
ATOM 1339 C CA . HIS A 1 193 ? 2.387 11.411 -3.394 1.00 95.50 193 HIS A CA 1
ATOM 1340 C C . HIS A 1 193 ? 3.632 10.694 -3.931 1.00 95.50 193 HIS A C 1
ATOM 1342 O O . HIS A 1 193 ? 3.545 9.639 -4.561 1.00 95.50 193 HIS A O 1
ATOM 1348 N N . LEU A 1 194 ? 4.814 11.299 -3.767 1.00 95.12 194 LEU A N 1
ATOM 1349 C CA . LEU A 1 194 ? 6.047 10.797 -4.394 1.00 95.12 194 LEU A CA 1
ATOM 1350 C C . LEU A 1 194 ? 6.514 9.464 -3.800 1.00 95.12 194 LEU A C 1
ATOM 1352 O O . LEU A 1 194 ? 6.939 8.587 -4.544 1.00 95.12 194 LEU A O 1
ATOM 1356 N N . ASP A 1 195 ? 6.371 9.269 -2.498 1.00 96.25 195 ASP A N 1
ATOM 1357 C CA . ASP A 1 195 ? 6.551 7.984 -1.810 1.00 96.25 195 ASP A CA 1
ATOM 1358 C C . ASP A 1 195 ? 5.576 6.888 -2.278 1.00 96.25 195 ASP A C 1
ATOM 1360 O O . ASP A 1 195 ? 5.775 5.718 -1.970 1.00 96.25 195 ASP A O 1
ATOM 1364 N N . HIS A 1 196 ? 4.597 7.230 -3.116 1.00 97.75 196 HIS A N 1
ATOM 1365 C CA . HIS A 1 196 ? 3.668 6.301 -3.754 1.00 97.75 196 HIS A CA 1
ATOM 1366 C C . HIS A 1 196 ? 3.858 6.160 -5.271 1.00 97.75 196 HIS A C 1
ATOM 1368 O O . HIS A 1 196 ? 3.338 5.220 -5.870 1.00 97.75 196 HIS A O 1
ATOM 1374 N N . CYS A 1 197 ? 4.621 7.038 -5.935 1.00 96.69 197 CYS A N 1
ATOM 1375 C CA . CYS A 1 197 ? 4.750 7.016 -7.402 1.00 96.69 197 CYS A CA 1
ATOM 1376 C C . CYS A 1 197 ? 6.149 7.316 -7.971 1.00 96.69 197 CYS A C 1
ATOM 1378 O O . CYS A 1 197 ? 6.317 7.313 -9.194 1.00 96.69 197 CYS A O 1
ATOM 1380 N N . ALA A 1 198 ? 7.162 7.552 -7.133 1.00 95.88 198 ALA A N 1
ATOM 1381 C CA . ALA A 1 198 ? 8.497 7.954 -7.577 1.00 95.88 198 ALA A CA 1
ATOM 1382 C C . ALA A 1 198 ? 9.128 6.955 -8.556 1.00 95.88 198 ALA A C 1
ATOM 1384 O O . ALA A 1 198 ? 9.547 7.346 -9.648 1.00 95.88 198 ALA A O 1
ATOM 1385 N N . SER A 1 199 ? 9.168 5.663 -8.223 1.00 95.75 199 SER A N 1
ATOM 1386 C CA . SER A 1 199 ? 9.737 4.660 -9.124 1.00 95.75 199 SER A CA 1
ATOM 1387 C C . SER A 1 199 ? 8.927 4.474 -10.407 1.00 95.75 199 SER A C 1
ATOM 1389 O O . SER A 1 199 ? 9.531 4.139 -11.424 1.00 95.75 199 SER A O 1
ATOM 1391 N N . LEU A 1 200 ? 7.605 4.675 -10.396 1.00 95.56 200 LEU A N 1
ATOM 1392 C CA . LEU A 1 200 ? 6.794 4.679 -11.621 1.00 95.56 200 LEU A CA 1
ATOM 1393 C C . LEU A 1 200 ? 7.250 5.803 -12.568 1.00 95.56 200 LEU A C 1
ATOM 1395 O O . LEU A 1 200 ? 7.448 5.571 -13.763 1.00 95.56 200 LEU A O 1
ATOM 1399 N N . ILE A 1 201 ? 7.473 7.007 -12.032 1.00 94.94 201 ILE A N 1
ATOM 1400 C CA . ILE A 1 201 ? 7.985 8.145 -12.809 1.00 94.94 201 ILE A CA 1
ATOM 1401 C C . ILE A 1 201 ? 9.378 7.824 -13.359 1.00 94.94 201 ILE A C 1
ATOM 1403 O O . ILE A 1 201 ? 9.591 7.918 -14.564 1.00 94.94 201 ILE A O 1
ATOM 1407 N N . LEU A 1 202 ? 10.301 7.354 -12.514 1.00 93.12 202 LEU A N 1
ATOM 1408 C CA . LEU A 1 202 ? 11.675 7.034 -12.923 1.00 93.12 202 LEU A CA 1
ATOM 1409 C C . LEU A 1 202 ? 11.760 5.905 -13.961 1.00 93.12 202 LEU A C 1
ATOM 1411 O O . LEU A 1 202 ? 12.633 5.925 -14.827 1.00 93.12 202 LEU A O 1
ATOM 1415 N N . LEU A 1 203 ? 10.859 4.921 -13.890 1.00 91.19 203 LEU A N 1
ATOM 1416 C CA . LEU A 1 203 ? 10.807 3.812 -14.845 1.00 91.19 203 LEU A CA 1
ATOM 1417 C C . LEU A 1 203 ? 10.283 4.253 -16.222 1.00 91.19 203 LEU A C 1
ATOM 1419 O O . LEU A 1 203 ? 10.478 3.556 -17.220 1.00 91.19 203 LEU A O 1
ATOM 1423 N N . SER A 1 204 ? 9.617 5.405 -16.303 1.00 85.00 204 SER A N 1
ATOM 1424 C CA . SER A 1 204 ? 8.981 5.867 -17.533 1.00 85.00 204 SER A CA 1
ATOM 1425 C C . SER A 1 204 ? 10.011 6.179 -18.614 1.00 85.00 204 SER A C 1
ATOM 1427 O O . SER A 1 204 ? 10.830 7.080 -18.467 1.00 85.00 204 SER A O 1
ATOM 1429 N N . GLY A 1 205 ? 9.948 5.432 -19.721 1.00 80.81 205 GLY A N 1
ATOM 1430 C CA . GLY A 1 205 ? 10.949 5.479 -20.796 1.00 80.81 205 GLY A CA 1
ATOM 1431 C C . GLY A 1 205 ? 11.936 4.309 -20.788 1.00 80.81 205 GLY A C 1
ATOM 1432 O O . GLY A 1 205 ? 12.551 4.040 -21.813 1.00 80.81 205 GLY A O 1
ATOM 1433 N N . SER A 1 206 ? 12.024 3.581 -19.673 1.00 86.19 206 SER A N 1
ATOM 1434 C CA . SER A 1 206 ? 13.035 2.543 -19.422 1.00 86.19 206 SER A CA 1
ATOM 1435 C C . SER A 1 206 ? 12.414 1.208 -19.001 1.00 86.19 206 SER A C 1
ATOM 1437 O O . SER A 1 206 ? 13.045 0.413 -18.307 1.00 86.19 206 SER A O 1
ATOM 1439 N N . VAL A 1 207 ? 11.159 0.968 -19.390 1.00 86.19 207 VAL A N 1
ATOM 1440 C CA . VAL A 1 207 ? 10.453 -0.285 -19.099 1.00 86.19 207 VAL A CA 1
ATOM 1441 C C . VAL A 1 207 ? 11.216 -1.448 -19.743 1.00 86.19 207 VAL A C 1
ATOM 1443 O O . VAL A 1 207 ? 11.390 -1.437 -20.966 1.00 86.19 207 VAL A O 1
ATOM 1446 N N . PRO A 1 208 ? 11.667 -2.451 -18.966 1.00 89.06 208 PRO A N 1
ATOM 1447 C CA . PRO A 1 208 ? 12.356 -3.604 -19.525 1.00 89.06 208 PRO A CA 1
ATOM 1448 C C . PRO A 1 208 ? 11.456 -4.350 -20.524 1.00 89.06 208 PRO A C 1
ATOM 1450 O O . PRO A 1 208 ? 10.287 -4.597 -20.218 1.00 89.06 208 PRO A O 1
ATOM 1453 N N . PRO A 1 209 ? 11.963 -4.730 -21.709 1.00 86.44 209 PRO A N 1
ATOM 1454 C CA . PRO A 1 209 ? 11.168 -5.453 -22.693 1.00 86.44 209 PRO A CA 1
ATOM 1455 C C . PRO A 1 209 ? 10.854 -6.865 -22.195 1.00 86.44 209 PRO A C 1
ATOM 1457 O O . PRO A 1 209 ? 11.714 -7.535 -21.620 1.00 86.44 209 PRO A O 1
ATOM 1460 N N . ARG A 1 210 ? 9.633 -7.345 -22.458 1.00 86.38 210 ARG A N 1
ATOM 1461 C CA . ARG A 1 210 ? 9.239 -8.714 -22.106 1.00 86.38 210 ARG A CA 1
ATOM 1462 C C . ARG A 1 210 ? 10.054 -9.724 -22.933 1.00 86.38 210 ARG A C 1
ATOM 1464 O O . ARG A 1 210 ? 10.063 -9.611 -24.162 1.00 86.38 210 ARG A O 1
ATOM 1471 N N . PRO A 1 211 ? 10.703 -10.721 -22.305 1.00 84.00 211 PRO A N 1
ATOM 1472 C CA . PRO A 1 211 ? 11.423 -11.767 -23.019 1.00 84.00 211 PRO A CA 1
ATOM 1473 C C . PRO A 1 211 ? 10.514 -12.536 -23.996 1.00 84.00 211 PRO A C 1
ATOM 1475 O O . PRO A 1 211 ? 9.329 -12.738 -23.696 1.00 84.00 211 PRO A O 1
ATOM 1478 N N . PRO A 1 212 ? 11.044 -13.018 -25.137 1.00 74.62 212 PRO A N 1
ATOM 1479 C CA . PRO A 1 212 ? 10.301 -13.887 -26.042 1.00 74.62 212 PRO A CA 1
ATOM 1480 C C . PRO A 1 212 ? 9.792 -15.132 -25.307 1.00 74.62 212 PRO A C 1
ATOM 1482 O O . PRO A 1 212 ? 10.532 -15.774 -24.560 1.00 74.62 212 PRO A O 1
ATOM 1485 N N . ARG A 1 213 ? 8.528 -15.508 -25.528 1.00 64.38 213 ARG A N 1
ATOM 1486 C CA . ARG A 1 213 ? 7.986 -16.759 -24.979 1.00 64.38 213 ARG A CA 1
ATOM 1487 C C . ARG A 1 213 ? 8.700 -17.942 -25.638 1.00 64.38 213 ARG A C 1
ATOM 1489 O O . ARG A 1 213 ? 8.678 -18.059 -26.862 1.00 64.38 213 ARG A O 1
ATOM 1496 N N . HIS A 1 214 ? 9.306 -18.831 -24.850 1.00 51.22 214 HIS A N 1
ATOM 1497 C CA . HIS A 1 214 ? 9.894 -20.055 -25.393 1.00 51.22 214 HIS A CA 1
ATOM 1498 C C . HIS A 1 214 ? 8.801 -20.954 -26.007 1.00 51.22 214 HIS A C 1
ATOM 1500 O O . HIS A 1 214 ? 7.756 -21.159 -25.380 1.00 51.22 214 HIS A O 1
ATOM 1506 N N . PRO A 1 215 ? 9.018 -21.521 -27.209 1.00 38.00 215 PRO A N 1
ATOM 1507 C CA . PRO A 1 215 ? 8.086 -22.464 -27.815 1.00 38.00 215 PRO A CA 1
ATOM 1508 C C . PRO A 1 215 ? 8.027 -23.740 -26.960 1.00 38.00 215 PRO A C 1
ATOM 1510 O O . PRO A 1 215 ? 8.941 -24.558 -26.978 1.00 38.00 215 PRO A O 1
ATOM 1513 N N . GLY A 1 216 ? 6.969 -23.879 -26.157 1.00 47.25 216 GLY A N 1
ATOM 1514 C CA . GLY A 1 216 ? 6.786 -25.006 -25.233 1.00 47.25 216 GLY A CA 1
ATOM 1515 C C . GLY A 1 216 ? 5.708 -24.798 -24.162 1.00 47.25 216 GLY A C 1
ATOM 1516 O O . GLY A 1 216 ? 5.190 -25.771 -23.623 1.00 47.25 216 GLY A O 1
ATOM 1517 N N . SER A 1 217 ? 5.306 -23.555 -23.880 1.00 41.88 217 SER A N 1
ATOM 1518 C CA . SER A 1 217 ? 4.239 -23.235 -22.919 1.00 41.88 217 SER A CA 1
ATOM 1519 C C . SER A 1 217 ? 2.891 -22.943 -23.614 1.00 41.88 217 SER A C 1
ATOM 1521 O O . SER A 1 217 ? 2.569 -21.777 -23.814 1.00 41.88 217 SER A O 1
ATOM 1523 N N . HIS A 1 218 ? 2.116 -23.988 -23.960 1.00 41.84 218 HIS A N 1
ATOM 1524 C CA . HIS A 1 218 ? 0.713 -23.965 -24.461 1.00 41.84 218 HIS A CA 1
ATOM 1525 C C . HIS A 1 218 ? 0.400 -23.094 -25.719 1.00 41.84 218 HIS A C 1
ATOM 1527 O O . HIS A 1 218 ? 1.206 -22.255 -26.112 1.00 41.84 218 HIS A O 1
ATOM 1533 N N . PRO A 1 219 ? -0.693 -23.360 -26.479 1.00 44.62 219 PRO A N 1
ATOM 1534 C CA . PRO A 1 219 ? -0.707 -23.065 -27.911 1.00 44.62 219 PRO A CA 1
ATOM 1535 C C . PRO A 1 219 ? -0.851 -21.567 -28.194 1.00 44.62 219 PRO A C 1
ATOM 1537 O O . PRO A 1 219 ? -1.768 -20.901 -27.715 1.00 44.62 219 PRO A O 1
ATOM 1540 N N . ALA A 1 220 ? 0.073 -21.061 -29.008 1.00 42.72 220 ALA A N 1
ATOM 1541 C CA . ALA A 1 220 ? 0.046 -19.717 -29.551 1.00 42.72 220 ALA A CA 1
ATOM 1542 C C . ALA A 1 220 ? -1.130 -19.536 -30.526 1.00 42.72 220 ALA A C 1
ATOM 1544 O O . ALA A 1 220 ? -1.491 -20.449 -31.272 1.00 42.72 220 ALA A O 1
ATOM 1545 N N . ALA A 1 221 ? -1.682 -18.321 -30.549 1.00 35.66 221 ALA A N 1
ATOM 1546 C CA . ALA A 1 221 ? -2.478 -17.818 -31.666 1.00 35.66 221 ALA A CA 1
ATOM 1547 C C . ALA A 1 221 ? -1.693 -17.969 -32.994 1.00 35.66 221 ALA A C 1
ATOM 1549 O O . ALA A 1 221 ? -0.458 -18.006 -32.964 1.00 35.66 221 ALA A O 1
ATOM 1550 N N . PRO A 1 222 ? -2.370 -18.092 -34.152 1.00 38.03 222 PRO A N 1
ATOM 1551 C CA . PRO A 1 222 ? -1.724 -18.487 -35.398 1.00 38.03 222 PRO A CA 1
ATOM 1552 C C . PRO A 1 222 ? -0.624 -17.500 -35.800 1.00 38.03 222 PRO A C 1
ATOM 1554 O O . PRO A 1 222 ? -0.835 -16.289 -35.843 1.00 38.03 222 PRO A O 1
ATOM 1557 N N . ALA A 1 223 ? 0.552 -18.055 -36.089 1.00 37.22 2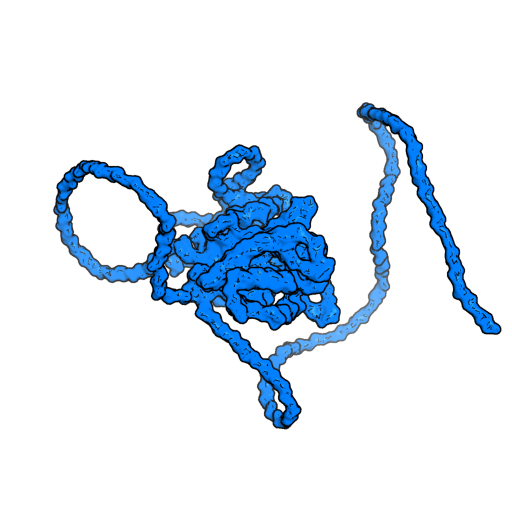23 ALA A N 1
ATOM 1558 C CA . ALA A 1 223 ? 1.750 -17.330 -36.477 1.00 37.22 223 ALA A CA 1
ATOM 1559 C C . ALA A 1 223 ? 1.562 -16.647 -37.842 1.00 37.22 223 ALA A C 1
ATOM 1561 O O . ALA A 1 223 ? 1.581 -17.300 -38.885 1.00 37.22 223 ALA A O 1
ATOM 1562 N N . GLY A 1 224 ? 1.397 -15.325 -37.829 1.00 35.69 224 GLY A N 1
ATOM 1563 C CA . GLY A 1 224 ? 1.785 -14.470 -38.947 1.00 35.69 224 GLY A CA 1
ATOM 1564 C C . GLY A 1 224 ? 3.286 -14.188 -38.866 1.00 35.69 224 GLY A C 1
ATOM 1565 O O . GLY A 1 224 ? 3.838 -14.128 -37.770 1.00 35.69 224 GLY A O 1
ATOM 1566 N N . HIS A 1 225 ? 3.945 -14.066 -40.018 1.00 36.97 225 HIS A N 1
ATOM 1567 C CA . HIS A 1 225 ? 5.372 -13.759 -40.147 1.00 36.97 225 HIS A CA 1
ATOM 1568 C C . HIS A 1 225 ? 5.807 -12.614 -39.213 1.00 36.97 225 HIS A C 1
ATOM 1570 O O . HIS A 1 225 ? 5.277 -11.510 -39.310 1.00 36.97 225 HIS A O 1
ATOM 1576 N N . VAL A 1 226 ? 6.766 -12.882 -38.322 1.00 41.38 226 VAL A N 1
ATOM 1577 C CA . VAL A 1 226 ? 7.369 -11.882 -37.430 1.00 41.38 226 VAL A CA 1
ATOM 1578 C C . VAL A 1 226 ? 8.711 -11.478 -38.037 1.00 41.38 226 VAL A C 1
ATOM 1580 O O . VAL A 1 226 ? 9.638 -12.286 -38.075 1.00 41.38 226 VAL A O 1
ATOM 1583 N N . GLU A 1 227 ? 8.793 -10.257 -38.566 1.00 37.69 227 GLU A N 1
ATOM 1584 C CA . GLU A 1 227 ? 10.076 -9.588 -38.795 1.00 37.69 227 GLU A CA 1
ATOM 1585 C C . GLU A 1 227 ? 10.775 -9.356 -37.447 1.00 37.69 227 GLU A C 1
ATOM 1587 O O . GLU A 1 227 ? 10.122 -9.079 -36.440 1.00 37.69 227 GLU A O 1
ATOM 1592 N N . ASP A 1 228 ? 12.104 -9.472 -37.438 1.00 38.88 228 ASP A N 1
ATOM 1593 C CA . ASP A 1 228 ? 12.996 -9.296 -36.282 1.00 38.88 228 ASP A CA 1
ATOM 1594 C C . ASP A 1 228 ? 13.124 -7.810 -35.888 1.00 38.88 228 ASP A C 1
ATOM 1596 O O . ASP A 1 228 ? 14.198 -7.211 -35.879 1.00 38.88 228 ASP A O 1
ATOM 1600 N N . THR A 1 229 ? 11.989 -7.162 -35.634 1.00 43.16 229 THR A N 1
ATOM 1601 C CA . THR A 1 229 ? 11.926 -5.837 -35.022 1.00 43.16 229 THR A CA 1
ATOM 1602 C C . THR A 1 229 ? 11.744 -6.030 -33.526 1.00 43.16 229 THR A C 1
ATOM 1604 O O . THR A 1 229 ? 10.775 -6.668 -33.107 1.00 43.16 229 THR A O 1
ATOM 1607 N N . ALA A 1 230 ? 12.657 -5.482 -32.718 1.00 47.69 230 ALA A N 1
ATOM 1608 C CA . ALA A 1 230 ? 12.500 -5.446 -31.267 1.00 47.69 230 ALA A CA 1
ATOM 1609 C C . ALA A 1 230 ? 11.071 -4.976 -30.918 1.00 47.69 230 ALA A C 1
ATOM 1611 O O . ALA A 1 230 ? 10.622 -3.979 -31.495 1.00 47.69 230 ALA A O 1
ATOM 1612 N N . PRO A 1 231 ? 10.333 -5.687 -30.042 1.00 50.72 231 PRO A N 1
ATOM 1613 C CA . PRO A 1 231 ? 8.954 -5.335 -29.734 1.00 50.72 231 PRO A CA 1
ATOM 1614 C C . PRO A 1 231 ? 8.898 -3.882 -29.269 1.00 50.72 231 PRO A C 1
ATOM 1616 O O . PRO A 1 231 ? 9.668 -3.479 -28.394 1.00 50.72 231 PRO A O 1
ATOM 1619 N N . LEU A 1 232 ? 8.010 -3.096 -29.885 1.00 47.25 232 LEU A N 1
ATOM 1620 C CA . LEU A 1 232 ? 7.834 -1.697 -29.519 1.00 47.25 232 LEU A CA 1
ATOM 1621 C C . LEU A 1 232 ? 7.531 -1.617 -28.017 1.00 47.25 232 LEU A C 1
ATOM 1623 O O . LEU A 1 232 ? 6.694 -2.379 -27.521 1.00 47.25 232 LEU A O 1
ATOM 1627 N N . PRO A 1 233 ? 8.211 -0.731 -27.279 1.00 55.28 233 PRO A N 1
ATOM 1628 C CA . PRO A 1 233 ? 7.991 -0.606 -25.852 1.00 55.28 233 PRO A CA 1
ATOM 1629 C C . PRO A 1 233 ? 6.534 -0.226 -25.582 1.00 55.28 233 PRO A C 1
ATOM 1631 O O . PRO A 1 233 ? 6.007 0.740 -26.128 1.00 55.28 233 PRO A O 1
ATOM 1634 N N . THR A 1 234 ? 5.867 -1.013 -24.743 1.00 68.00 234 THR A N 1
ATOM 1635 C CA . THR A 1 234 ? 4.453 -0.824 -24.424 1.00 68.00 234 THR A CA 1
ATOM 1636 C C . THR A 1 234 ? 4.289 0.228 -23.337 1.00 68.00 234 THR A C 1
ATOM 1638 O O . THR A 1 234 ? 4.951 0.155 -22.299 1.00 68.00 234 THR A O 1
ATOM 1641 N N . ARG A 1 235 ? 3.358 1.173 -23.522 1.00 82.25 235 ARG A N 1
ATOM 1642 C CA . ARG A 1 235 ? 2.927 2.046 -22.423 1.00 82.25 235 ARG A CA 1
ATOM 1643 C C . ARG A 1 235 ? 2.302 1.198 -21.321 1.00 82.25 235 ARG A C 1
ATOM 1645 O O . ARG A 1 235 ? 1.331 0.490 -21.588 1.00 82.25 235 ARG A O 1
ATOM 1652 N N . ILE A 1 236 ? 2.817 1.294 -20.099 1.00 88.81 236 ILE A N 1
ATOM 1653 C CA . ILE A 1 236 ? 2.246 0.557 -18.970 1.00 88.81 236 ILE A CA 1
ATOM 1654 C C . ILE A 1 236 ? 0.951 1.265 -18.541 1.00 88.81 236 ILE A C 1
ATOM 1656 O O . ILE A 1 236 ? 0.983 2.467 -18.252 1.00 88.81 236 ILE A O 1
ATOM 1660 N N . PRO A 1 237 ? -0.194 0.563 -18.488 1.00 93.31 237 PRO A N 1
ATOM 1661 C CA . PRO A 1 237 ? -1.419 1.103 -17.916 1.00 93.31 237 PRO A CA 1
ATOM 1662 C C . PRO A 1 237 ? -1.238 1.473 -16.440 1.00 93.31 237 PRO A C 1
ATOM 1664 O O . PRO A 1 237 ? -0.726 0.679 -15.651 1.00 93.31 237 PRO A O 1
ATOM 1667 N N . VAL A 1 238 ? -1.692 2.666 -16.065 1.00 96.25 238 VAL A N 1
ATOM 1668 C CA . VAL A 1 238 ? -1.712 3.165 -14.687 1.00 96.25 238 VAL A CA 1
ATOM 1669 C C . VAL A 1 238 ? -3.159 3.424 -14.300 1.00 96.25 238 VAL A C 1
ATOM 1671 O O . VAL A 1 238 ? -3.805 4.314 -14.861 1.00 96.25 238 VAL A O 1
ATOM 1674 N N . TYR A 1 239 ? -3.661 2.640 -13.353 1.00 97.06 239 TYR A N 1
ATOM 1675 C CA . TYR A 1 239 ? -5.024 2.722 -12.851 1.00 97.06 239 TYR A CA 1
ATOM 1676 C C . TYR A 1 239 ? -5.063 3.448 -11.510 1.00 97.06 239 TYR A C 1
ATOM 1678 O O . TYR A 1 239 ? -4.312 3.114 -10.599 1.00 97.06 239 TYR A O 1
ATOM 1686 N N . ALA A 1 240 ? -5.946 4.435 -11.393 1.00 96.75 240 ALA A N 1
ATOM 1687 C CA . ALA A 1 240 ? -6.252 5.139 -10.147 1.00 96.75 240 ALA A CA 1
ATOM 1688 C C . ALA A 1 240 ? -7.565 5.917 -10.304 1.00 96.75 240 ALA A C 1
ATOM 1690 O O . ALA A 1 240 ? -8.137 5.965 -11.398 1.00 96.75 240 ALA A O 1
ATOM 1691 N N . MET A 1 241 ? -8.042 6.566 -9.240 1.00 95.12 241 MET A N 1
ATOM 1692 C CA . MET A 1 241 ? -9.115 7.559 -9.367 1.00 95.12 241 MET A CA 1
ATOM 1693 C C . MET A 1 241 ? -8.701 8.701 -10.307 1.00 95.12 241 MET A C 1
ATOM 1695 O O . MET A 1 241 ? -7.515 9.002 -10.459 1.00 95.12 241 MET A O 1
ATOM 1699 N N . ARG A 1 242 ? -9.677 9.343 -10.962 1.00 93.88 242 ARG A N 1
ATOM 1700 C CA . ARG A 1 242 ? -9.405 10.384 -11.967 1.00 93.88 242 ARG A CA 1
ATOM 1701 C C . ARG A 1 242 ? -8.566 11.522 -11.397 1.00 93.88 242 ARG A C 1
ATOM 1703 O O . ARG A 1 242 ? -7.617 11.941 -12.045 1.00 93.88 242 ARG A O 1
ATOM 1710 N N . GLU A 1 243 ? -8.911 11.987 -10.210 1.00 92.38 243 GLU A N 1
ATOM 1711 C CA . GLU A 1 243 ? -8.255 13.092 -9.524 1.00 92.38 243 GLU A CA 1
ATOM 1712 C C . GLU A 1 243 ? -6.791 12.745 -9.208 1.00 92.38 243 GLU A C 1
ATOM 1714 O O . GLU A 1 243 ? -5.893 13.550 -9.456 1.00 92.38 243 GLU A O 1
ATOM 1719 N N . THR A 1 244 ? -6.531 11.508 -8.766 1.00 94.81 244 THR A N 1
ATOM 1720 C CA . THR A 1 244 ? -5.176 10.967 -8.584 1.00 94.81 244 THR A CA 1
ATOM 1721 C C . THR A 1 244 ? -4.390 10.979 -9.895 1.00 94.81 244 THR A C 1
ATOM 1723 O O . THR A 1 244 ? -3.246 11.428 -9.922 1.00 94.81 244 THR A O 1
ATOM 1726 N N . LEU A 1 245 ? -4.997 10.530 -10.999 1.00 95.31 245 LEU A N 1
ATOM 1727 C CA . LEU A 1 245 ? -4.346 10.533 -12.312 1.00 95.31 245 LEU A CA 1
ATOM 1728 C C . LEU A 1 245 ? -4.111 11.945 -12.849 1.00 95.31 245 LEU A C 1
ATOM 1730 O O . LEU A 1 245 ? -3.074 12.183 -13.457 1.00 95.31 245 LEU A O 1
ATOM 1734 N N . ASP A 1 246 ? -5.035 12.883 -12.630 1.00 93.12 246 ASP A N 1
ATOM 1735 C CA . ASP A 1 246 ? -4.860 14.279 -13.033 1.00 93.12 246 ASP A CA 1
ATOM 1736 C C . ASP A 1 246 ? -3.644 14.887 -12.305 1.00 93.12 246 ASP A C 1
ATOM 1738 O O . ASP A 1 246 ? -2.773 15.460 -12.964 1.00 93.12 246 ASP A O 1
ATOM 1742 N N . ASN A 1 247 ? -3.510 14.661 -10.991 1.00 92.31 247 ASN A N 1
ATOM 1743 C CA . ASN A 1 247 ? -2.343 15.092 -10.211 1.00 92.31 247 ASN A CA 1
ATOM 1744 C C . ASN A 1 247 ? -1.045 14.417 -10.677 1.00 92.31 247 ASN A C 1
ATOM 1746 O O . ASN A 1 247 ? -0.056 15.098 -10.945 1.00 92.31 247 ASN A O 1
ATOM 1750 N N . LEU A 1 248 ? -1.052 13.091 -10.840 1.00 93.62 248 LEU A N 1
ATOM 1751 C CA . LEU A 1 248 ? 0.115 12.344 -11.310 1.00 93.62 248 LEU A CA 1
ATOM 1752 C C . LEU A 1 248 ? 0.540 12.785 -12.718 1.00 93.62 248 LEU A C 1
ATOM 1754 O O . LEU A 1 248 ? 1.730 12.917 -12.994 1.00 93.62 248 LEU A O 1
ATOM 1758 N N . SER A 1 249 ? -0.419 13.067 -13.605 1.00 93.38 249 SER A N 1
ATOM 1759 C CA . SER A 1 249 ? -0.146 13.482 -14.984 1.00 93.38 249 SER A CA 1
ATOM 1760 C C . SER A 1 249 ? 0.625 14.800 -15.076 1.00 93.38 249 SER A C 1
ATOM 1762 O O . SER A 1 249 ? 1.333 15.012 -16.060 1.00 93.38 249 SER A O 1
ATOM 1764 N N . ALA A 1 250 ? 0.566 15.649 -14.043 1.00 91.81 250 ALA A N 1
ATOM 1765 C CA . ALA A 1 250 ? 1.344 16.881 -13.982 1.00 91.81 250 ALA A CA 1
ATOM 1766 C C . ALA A 1 250 ? 2.859 16.614 -14.008 1.00 91.81 250 ALA A C 1
ATOM 1768 O O . ALA A 1 250 ? 3.599 17.377 -14.631 1.00 91.81 250 ALA A O 1
ATOM 1769 N N . ALA A 1 251 ? 3.322 15.503 -13.416 1.00 91.88 251 ALA A N 1
ATOM 1770 C CA . ALA A 1 251 ? 4.729 15.102 -13.482 1.00 91.88 251 ALA A CA 1
ATOM 1771 C C . ALA A 1 251 ? 5.181 14.826 -14.928 1.00 91.88 251 ALA A C 1
ATOM 1773 O O . ALA A 1 251 ? 6.324 15.103 -15.272 1.00 91.88 251 ALA A O 1
ATOM 1774 N N . TYR A 1 252 ? 4.266 14.366 -15.786 1.00 90.88 252 TYR A N 1
ATOM 1775 C CA . TYR A 1 252 ? 4.500 13.977 -17.182 1.00 90.88 252 TYR A CA 1
ATOM 1776 C C . TYR A 1 252 ? 4.185 15.088 -18.192 1.00 90.88 252 TYR A C 1
ATOM 1778 O O . TYR A 1 252 ? 4.078 14.823 -19.387 1.00 90.88 252 TYR A O 1
ATOM 1786 N N . GLY A 1 253 ? 3.992 16.328 -17.739 1.00 85.81 253 GLY A N 1
ATOM 1787 C CA . GLY A 1 253 ? 3.619 17.457 -18.597 1.00 85.81 253 GLY A CA 1
ATOM 1788 C C . GLY A 1 253 ? 4.783 18.133 -19.332 1.00 85.81 253 GLY A C 1
ATOM 1789 O O . GLY A 1 253 ? 4.623 19.274 -19.749 1.00 85.81 253 GLY A O 1
ATOM 1790 N N . GLY A 1 254 ? 5.966 17.506 -19.404 1.00 84.88 254 GLY A N 1
ATOM 1791 C CA . GLY A 1 254 ? 7.164 18.077 -20.040 1.00 84.88 254 GLY A CA 1
ATOM 1792 C C . GLY A 1 254 ? 7.963 19.050 -19.164 1.00 84.88 254 GLY A C 1
ATOM 1793 O O . GLY A 1 254 ? 8.989 19.563 -19.603 1.00 84.88 254 GLY A O 1
ATOM 1794 N N . GLY A 1 255 ? 7.499 19.314 -17.938 1.00 88.69 255 GLY A N 1
ATOM 1795 C CA . GLY A 1 255 ? 8.179 20.169 -16.962 1.00 88.69 255 GLY A CA 1
ATOM 1796 C C . GLY A 1 255 ? 9.150 19.385 -16.081 1.00 88.69 255 GLY A C 1
ATOM 1797 O O . GLY A 1 255 ? 10.359 19.448 -16.276 1.00 88.69 255 GLY A O 1
ATOM 1798 N N . LEU A 1 256 ? 8.610 18.661 -15.092 1.00 87.88 256 LEU A N 1
ATOM 1799 C CA . LEU A 1 256 ? 9.404 17.842 -14.167 1.00 87.88 256 LEU A CA 1
ATOM 1800 C C . LEU A 1 256 ? 9.999 16.608 -14.862 1.00 87.88 256 LEU A C 1
ATOM 1802 O O . LEU A 1 256 ? 11.168 16.288 -14.665 1.00 87.88 256 LEU A O 1
ATOM 1806 N N . TRP A 1 257 ? 9.185 15.925 -15.667 1.00 90.25 257 TRP A N 1
ATOM 1807 C CA . TRP A 1 257 ? 9.557 14.756 -16.458 1.00 90.25 257 TRP A CA 1
ATOM 1808 C C . TRP A 1 257 ? 9.149 14.965 -17.926 1.00 90.25 257 TRP A C 1
ATOM 1810 O O . TRP A 1 257 ? 8.219 15.741 -18.188 1.00 90.25 257 TRP A O 1
ATOM 1820 N N . PRO A 1 258 ? 9.800 14.293 -18.900 1.00 86.62 258 PRO A N 1
ATOM 1821 C CA . PRO A 1 258 ? 9.404 14.378 -20.304 1.00 86.62 258 PRO A CA 1
ATOM 1822 C C . PRO A 1 258 ? 7.939 13.976 -20.541 1.00 86.62 258 PRO A C 1
ATOM 1824 O O . PRO A 1 258 ? 7.337 13.269 -19.730 1.00 86.62 258 PRO A O 1
ATOM 1827 N N . GLU A 1 259 ? 7.379 14.397 -21.682 1.00 87.69 259 GLU A N 1
ATOM 1828 C CA . GLU A 1 259 ? 5.989 14.128 -22.096 1.00 87.69 259 GLU A CA 1
ATOM 1829 C C . GLU A 1 259 ? 5.750 12.650 -22.461 1.00 87.69 259 GLU A C 1
ATOM 1831 O O . GLU A 1 259 ? 5.505 12.278 -23.607 1.00 87.69 259 GLU A O 1
ATOM 1836 N N . LEU A 1 260 ? 5.850 11.778 -21.459 1.00 85.25 260 LEU A N 1
ATOM 1837 C CA . LEU A 1 260 ? 5.750 10.322 -21.582 1.00 85.25 260 LEU A CA 1
ATOM 1838 C C . LEU A 1 260 ? 4.432 9.774 -21.016 1.00 85.25 260 LEU A C 1
ATOM 1840 O O . LEU A 1 260 ? 4.265 8.562 -20.903 1.00 85.25 260 LEU A O 1
ATOM 1844 N N . GLY A 1 261 ? 3.488 10.648 -20.669 1.00 85.38 261 GLY A N 1
ATOM 1845 C CA . GLY A 1 261 ? 2.150 10.284 -20.208 1.00 85.38 261 GLY A CA 1
ATOM 1846 C C . GLY A 1 261 ? 1.111 10.389 -21.323 1.00 85.38 261 GLY A C 1
ATOM 1847 O O . GLY A 1 261 ? 1.098 11.354 -22.083 1.00 85.38 261 GLY A O 1
ATOM 1848 N N . ALA A 1 262 ? 0.203 9.421 -21.399 1.00 87.69 262 ALA A N 1
ATOM 1849 C CA . ALA A 1 262 ? -0.948 9.450 -22.298 1.00 87.69 262 ALA A CA 1
ATOM 1850 C C . ALA A 1 262 ? -2.219 9.023 -21.555 1.00 87.69 262 ALA A C 1
ATOM 1852 O O . ALA A 1 262 ? -2.163 8.205 -20.641 1.00 87.69 262 ALA A O 1
ATOM 1853 N N . TRP A 1 263 ? -3.374 9.553 -21.951 1.00 89.00 263 TRP A N 1
ATOM 1854 C CA . TRP A 1 263 ? -4.666 9.140 -21.397 1.00 89.00 263 TRP A CA 1
ATOM 1855 C C . TRP A 1 263 ? -5.273 8.010 -22.227 1.00 89.00 263 TRP A C 1
ATOM 1857 O O . TRP A 1 263 ? -5.228 8.047 -23.456 1.00 89.00 263 TRP A O 1
ATOM 1867 N N . ALA A 1 264 ? -5.867 7.014 -21.568 1.00 83.94 264 ALA A N 1
ATOM 1868 C CA . ALA A 1 264 ? -6.693 6.026 -22.249 1.00 83.94 264 ALA A CA 1
ATOM 1869 C C . ALA A 1 264 ? -7.915 6.696 -22.904 1.00 83.94 264 ALA A C 1
ATOM 1871 O O . ALA A 1 264 ? -8.421 7.711 -22.420 1.00 83.94 264 ALA A O 1
ATOM 1872 N N . ALA A 1 265 ? -8.391 6.129 -24.017 1.00 73.88 265 ALA A N 1
ATOM 1873 C CA . ALA A 1 265 ? -9.596 6.612 -24.677 1.00 73.88 265 ALA A CA 1
ATOM 1874 C C . ALA A 1 265 ? -10.798 6.473 -23.730 1.00 73.88 265 ALA A C 1
ATOM 1876 O O . ALA A 1 265 ? -11.153 5.372 -23.313 1.00 73.88 265 ALA A O 1
ATOM 1877 N N . GLU A 1 266 ? -11.419 7.597 -23.387 1.00 60.84 266 GLU A N 1
ATOM 1878 C CA . GLU A 1 266 ? -12.659 7.606 -22.617 1.00 60.84 266 GLU A CA 1
ATOM 1879 C C . GLU A 1 266 ? -13.835 7.259 -23.539 1.00 60.84 266 GLU A C 1
ATOM 1881 O O . GLU A 1 266 ? -13.911 7.809 -24.644 1.00 60.84 266 GLU A O 1
ATOM 1886 N N . PRO A 1 267 ? -14.795 6.425 -23.108 1.00 48.16 267 PRO A N 1
ATOM 1887 C CA . PRO A 1 267 ? -16.071 6.334 -23.803 1.00 48.16 267 PRO A CA 1
ATOM 1888 C C . PRO A 1 267 ? -16.726 7.722 -23.783 1.00 48.16 267 PRO A C 1
ATOM 1890 O O . PRO A 1 267 ? -16.853 8.334 -22.720 1.00 48.16 267 PRO A O 1
ATOM 1893 N N . GLU A 1 268 ? -17.088 8.246 -24.958 1.00 41.22 268 GLU A N 1
ATOM 1894 C CA . GLU A 1 268 ? -17.601 9.610 -25.119 1.00 41.22 268 GLU A CA 1
ATOM 1895 C C . GLU A 1 268 ? -18.736 9.911 -24.128 1.00 41.22 268 GLU A C 1
ATOM 1897 O O . GLU A 1 268 ? -19.878 9.481 -24.293 1.00 41.22 268 GLU A O 1
ATOM 1902 N N . ARG A 1 269 ? -18.450 10.709 -23.094 1.00 41.00 269 ARG A N 1
ATOM 1903 C CA . ARG A 1 269 ? -19.499 11.369 -22.318 1.00 41.00 269 ARG A CA 1
ATOM 1904 C C . ARG A 1 269 ? -19.884 12.638 -23.058 1.00 41.00 269 ARG A C 1
ATOM 1906 O O . ARG A 1 269 ? -19.177 13.643 -23.017 1.00 41.00 269 ARG A O 1
ATOM 1913 N N . GLY A 1 270 ? -21.015 12.593 -23.752 1.00 44.84 270 GLY A N 1
ATOM 1914 C CA . GLY A 1 270 ? -21.596 13.779 -24.361 1.00 44.84 270 GLY A CA 1
ATOM 1915 C C . GLY A 1 270 ? -21.909 14.841 -23.303 1.00 44.84 270 GLY A C 1
ATOM 1916 O O . GLY A 1 270 ? -22.815 14.646 -22.500 1.00 44.84 270 GLY A O 1
ATOM 1917 N N . ARG A 1 271 ? -21.176 15.964 -23.324 1.00 39.19 271 ARG A N 1
ATOM 1918 C CA . ARG A 1 271 ? -21.685 17.356 -23.360 1.00 39.19 271 ARG A CA 1
ATOM 1919 C C . ARG A 1 271 ? -20.621 18.368 -22.914 1.00 39.19 271 ARG A C 1
ATOM 1921 O O . ARG A 1 271 ? -20.183 18.373 -21.773 1.00 39.19 271 ARG A O 1
ATOM 1928 N N . GLY A 1 272 ? -20.329 19.303 -23.819 1.00 44.94 272 GLY A N 1
ATOM 1929 C CA . GLY A 1 272 ? -20.272 20.737 -23.517 1.00 44.94 272 GLY A CA 1
ATOM 1930 C C . GLY A 1 272 ? -19.271 21.217 -22.465 1.00 44.94 272 GLY A C 1
ATOM 1931 O O . GLY A 1 272 ? -19.671 21.835 -21.488 1.00 44.94 272 GLY A O 1
ATOM 1932 N N . GLY A 1 273 ? -17.975 21.040 -22.705 1.00 36.66 273 GLY A N 1
ATOM 1933 C CA . GLY A 1 273 ? -16.927 21.781 -22.003 1.00 36.66 273 GLY A CA 1
ATOM 1934 C C . GLY A 1 273 ? -15.768 22.031 -22.957 1.00 36.66 273 GLY A C 1
ATOM 1935 O O . GLY A 1 273 ? -15.376 21.120 -23.680 1.00 36.66 273 GLY A O 1
ATOM 1936 N N . ARG A 1 274 ? -15.246 23.264 -23.015 1.00 35.25 274 ARG A N 1
ATOM 1937 C CA . ARG A 1 274 ? -14.064 23.604 -23.827 1.00 35.25 274 ARG A CA 1
ATOM 1938 C C . ARG A 1 274 ? -12.933 22.627 -23.485 1.00 35.25 274 ARG A C 1
ATOM 1940 O O . ARG A 1 274 ? -12.356 22.723 -22.404 1.00 35.25 274 ARG A O 1
ATOM 1947 N N . LEU A 1 275 ? -12.622 21.702 -24.398 1.00 38.88 275 LEU A N 1
ATOM 1948 C CA . LEU A 1 275 ? -11.462 20.822 -24.289 1.00 38.88 275 LEU A CA 1
ATOM 1949 C C . LEU A 1 275 ? -10.211 21.709 -24.244 1.00 38.88 275 LEU A C 1
ATOM 1951 O O . LEU A 1 275 ? -9.762 22.217 -25.273 1.00 38.88 275 LEU A O 1
ATOM 1955 N N . LYS A 1 276 ? -9.615 21.882 -23.058 1.00 40.62 276 LYS A N 1
ATOM 1956 C CA . LYS A 1 276 ? -8.165 22.089 -22.998 1.00 40.62 276 LYS A CA 1
ATOM 1957 C C . LYS A 1 276 ? -7.566 20.905 -23.749 1.00 40.62 276 LYS A C 1
ATOM 1959 O O . LYS A 1 276 ? -8.001 19.779 -23.523 1.00 40.62 276 LYS A O 1
ATOM 1964 N N . LYS A 1 277 ? -6.665 21.180 -24.689 1.00 38.47 277 LYS A N 1
ATOM 1965 C CA . LYS A 1 277 ? -6.019 20.228 -25.601 1.00 38.47 277 LYS A CA 1
ATOM 1966 C C . LYS A 1 277 ? -5.336 19.108 -24.786 1.00 38.47 277 LYS A C 1
ATOM 1968 O O . LYS A 1 277 ? -4.151 19.189 -24.504 1.00 38.47 277 LYS A O 1
ATOM 1973 N N . ARG A 1 278 ? -6.108 18.120 -24.315 1.00 46.56 278 ARG A N 1
ATOM 1974 C CA . ARG A 1 278 ? -5.628 16.942 -23.583 1.00 46.56 278 ARG A CA 1
ATOM 1975 C C . ARG A 1 278 ? -4.854 16.115 -24.601 1.00 46.56 278 ARG A C 1
ATOM 1977 O O . ARG A 1 278 ? -5.434 15.744 -25.621 1.00 46.56 278 ARG A O 1
ATOM 1984 N N . LEU A 1 279 ? -3.555 15.932 -24.356 1.00 45.09 279 LEU A N 1
ATOM 1985 C CA . LEU A 1 279 ? -2.625 15.220 -25.230 1.00 45.09 279 LEU A CA 1
ATOM 1986 C C . LEU A 1 279 ? -3.253 13.904 -25.715 1.00 45.09 279 LEU A C 1
ATOM 1988 O O . LEU A 1 279 ? -3.421 12.962 -24.942 1.00 45.09 279 LEU A O 1
ATOM 1992 N N . ARG A 1 280 ? -3.587 13.853 -27.006 1.00 43.91 280 ARG A N 1
ATOM 1993 C CA . ARG A 1 280 ? -3.631 12.603 -27.758 1.00 43.91 280 ARG A CA 1
ATOM 1994 C C . ARG A 1 280 ? -2.211 12.414 -28.274 1.00 43.91 280 ARG A C 1
ATOM 1996 O O . ARG A 1 280 ? -1.850 13.020 -29.273 1.00 43.91 280 ARG A O 1
ATOM 2003 N N . LEU A 1 281 ? -1.386 11.702 -27.515 1.00 47.81 281 LEU A N 1
ATOM 2004 C CA . LEU A 1 281 ? -0.197 11.088 -28.094 1.00 47.81 281 LEU A CA 1
ATOM 2005 C C . LEU A 1 281 ? -0.694 9.851 -28.835 1.00 47.81 281 LEU A C 1
ATOM 2007 O O . LEU A 1 281 ? -1.435 9.057 -28.255 1.00 47.81 281 LEU A O 1
ATOM 2011 N N . ASP A 1 282 ? -0.354 9.779 -30.116 1.00 43.09 282 ASP A N 1
ATOM 2012 C CA . ASP A 1 282 ? -0.823 8.776 -31.065 1.00 43.09 282 ASP A CA 1
ATOM 2013 C C . ASP A 1 282 ? -0.636 7.336 -30.548 1.00 43.09 282 ASP A C 1
ATOM 2015 O O . ASP A 1 282 ? 0.286 7.034 -29.784 1.00 43.09 282 ASP A O 1
ATOM 2019 N N . ASP A 1 283 ? -1.556 6.460 -30.963 1.00 49.28 283 ASP A N 1
ATOM 2020 C CA . ASP A 1 283 ? -1.740 5.074 -30.498 1.00 49.28 283 ASP A CA 1
ATOM 2021 C C . ASP A 1 283 ? -0.610 4.111 -30.926 1.00 49.28 283 ASP A C 1
ATOM 2023 O O . ASP A 1 283 ? -0.613 2.946 -30.538 1.00 49.28 283 ASP A O 1
ATOM 2027 N N . ASP A 1 284 ? 0.396 4.580 -31.666 1.00 47.34 284 ASP A N 1
ATOM 2028 C CA . ASP A 1 284 ? 1.382 3.713 -32.310 1.00 47.34 284 ASP A CA 1
ATOM 2029 C C . ASP A 1 284 ? 2.804 3.938 -31.755 1.00 47.34 284 ASP A C 1
ATOM 2031 O O . ASP A 1 284 ? 3.566 4.781 -32.224 1.00 47.34 284 ASP A O 1
ATOM 2035 N N . GLY A 1 285 ? 3.181 3.143 -30.743 1.00 52.19 285 GLY A N 1
ATOM 2036 C CA . GLY A 1 285 ? 4.591 2.808 -30.463 1.00 52.19 285 GLY A CA 1
ATOM 2037 C C . GLY A 1 285 ? 5.349 3.605 -29.389 1.00 52.19 285 GLY A C 1
ATOM 2038 O O . GLY A 1 285 ? 6.576 3.534 -29.344 1.00 52.19 285 GLY A O 1
ATOM 2039 N N . GLY A 1 286 ? 4.669 4.366 -28.525 1.00 61.22 286 GLY A N 1
ATOM 2040 C CA . GLY A 1 286 ? 5.330 5.201 -27.508 1.00 61.22 286 GLY A CA 1
ATOM 2041 C C . GLY A 1 286 ? 5.680 4.502 -26.181 1.00 61.22 286 GLY A C 1
ATOM 2042 O O . GLY A 1 286 ? 4.936 3.661 -25.691 1.00 61.22 286 GLY A O 1
ATOM 2043 N N . VAL A 1 287 ? 6.766 4.941 -25.534 1.00 74.19 287 VAL A N 1
ATOM 2044 C CA . VAL A 1 287 ? 7.128 4.604 -24.140 1.00 74.19 287 VAL A CA 1
ATOM 2045 C C . VAL A 1 287 ? 6.350 5.441 -23.114 1.00 74.19 287 VAL A C 1
ATOM 2047 O O . VAL A 1 287 ? 6.032 6.605 -23.368 1.00 74.19 287 VAL A O 1
ATOM 2050 N N . GLY A 1 288 ? 6.118 4.886 -21.918 1.00 84.88 288 GLY A N 1
ATOM 2051 C CA . GLY A 1 288 ? 5.704 5.638 -20.724 1.00 84.88 288 GLY A CA 1
ATOM 2052 C C . GLY A 1 288 ? 4.378 5.191 -20.101 1.00 84.88 288 GLY A C 1
ATOM 2053 O O . GLY A 1 288 ? 3.988 4.033 -20.235 1.00 84.88 288 GLY A O 1
ATOM 2054 N N . ALA A 1 289 ? 3.695 6.092 -19.393 1.00 90.75 289 ALA A N 1
ATOM 2055 C CA . ALA A 1 289 ? 2.494 5.780 -18.613 1.00 90.75 289 ALA A CA 1
ATOM 2056 C C . ALA A 1 289 ? 1.203 5.980 -19.427 1.00 90.75 289 ALA A C 1
ATOM 2058 O O . ALA A 1 289 ? 1.055 6.978 -20.137 1.00 90.75 289 ALA A O 1
ATOM 2059 N N . LYS A 1 290 ? 0.245 5.052 -19.301 1.00 92.50 290 LYS A N 1
ATOM 2060 C CA . LYS A 1 290 ? -1.112 5.175 -19.862 1.00 92.50 290 LYS A CA 1
ATOM 2061 C C . LYS A 1 290 ? -2.153 5.315 -18.747 1.00 92.50 290 LYS A C 1
ATOM 2063 O O . LYS A 1 290 ? -2.597 4.321 -18.174 1.00 92.50 290 LYS A O 1
ATOM 2068 N N . PHE A 1 291 ? -2.562 6.544 -18.452 1.00 94.50 291 PHE A N 1
ATOM 2069 C CA . PHE A 1 291 ? -3.512 6.877 -17.390 1.00 94.50 291 PHE A CA 1
ATOM 2070 C C . PHE A 1 291 ? -4.920 6.371 -17.718 1.00 94.50 291 PHE A C 1
ATOM 2072 O O . PHE A 1 291 ? -5.518 6.772 -18.719 1.00 94.50 291 PHE A O 1
ATOM 2079 N N . SER A 1 292 ? -5.438 5.488 -16.866 1.00 94.06 292 SER A N 1
ATOM 2080 C CA . SER A 1 292 ? -6.694 4.761 -17.058 1.00 94.06 292 SER A CA 1
ATOM 2081 C C . SER A 1 292 ? -7.574 4.905 -15.807 1.00 94.06 292 SER A C 1
ATOM 2083 O O . SER A 1 292 ? -7.362 4.195 -14.824 1.00 94.06 292 SER A O 1
ATOM 2085 N N . PRO A 1 293 ? -8.527 5.852 -15.783 1.00 94.25 293 PRO A N 1
ATOM 2086 C CA . PRO A 1 293 ? -9.266 6.173 -14.569 1.00 94.25 293 PRO A CA 1
ATOM 2087 C C . PRO A 1 293 ? -10.218 5.060 -14.143 1.00 94.25 293 PRO A C 1
ATOM 2089 O O . PRO A 1 293 ? -10.930 4.473 -14.957 1.00 94.25 293 PRO A O 1
ATOM 2092 N N . LEU A 1 294 ? -10.268 4.832 -12.835 1.00 92.69 294 LEU A N 1
ATOM 2093 C CA . LEU A 1 294 ? -11.212 3.945 -12.175 1.00 92.69 294 LEU A CA 1
ATOM 2094 C C . LEU A 1 294 ? -12.405 4.749 -11.649 1.00 92.69 294 LEU A C 1
ATOM 2096 O O . LEU A 1 294 ? -12.253 5.840 -11.097 1.00 92.69 294 LEU A O 1
ATOM 2100 N N . GLY A 1 295 ? -13.605 4.201 -11.833 1.00 86.75 295 GLY A N 1
ATOM 2101 C CA . GLY A 1 295 ? -14.836 4.748 -11.269 1.00 86.75 295 GLY A CA 1
ATOM 2102 C C . GLY A 1 295 ? -15.156 4.145 -9.901 1.00 86.75 295 GLY A C 1
ATOM 2103 O O . GLY A 1 295 ? -14.809 3.002 -9.614 1.00 86.75 295 GLY A O 1
ATOM 2104 N N . THR A 1 296 ? -15.905 4.881 -9.084 1.00 84.38 296 THR A N 1
ATOM 2105 C CA . THR A 1 296 ? -16.397 4.450 -7.761 1.00 84.38 296 THR A CA 1
ATOM 2106 C C . THR A 1 296 ? -17.685 3.619 -7.855 1.00 84.38 296 THR A C 1
ATOM 2108 O O . THR A 1 296 ? -18.594 3.721 -7.031 1.00 84.38 296 THR A O 1
ATOM 2111 N N . THR A 1 297 ? -17.823 2.812 -8.909 1.00 73.88 297 THR A N 1
ATOM 2112 C CA . THR A 1 297 ? -19.056 2.068 -9.183 1.00 73.88 297 THR A CA 1
ATOM 2113 C C . THR A 1 297 ? -19.261 0.910 -8.212 1.00 73.88 297 THR A C 1
ATOM 2115 O O . THR A 1 297 ? -18.312 0.270 -7.764 1.00 73.88 297 THR A O 1
ATOM 2118 N N . ALA A 1 298 ? -20.525 0.553 -7.965 1.00 66.88 298 ALA A N 1
ATOM 2119 C CA . ALA A 1 298 ? -20.857 -0.641 -7.190 1.00 66.88 298 ALA A CA 1
ATOM 2120 C C . ALA A 1 298 ? -20.344 -1.935 -7.854 1.00 66.88 298 ALA A C 1
ATOM 2122 O O . ALA A 1 298 ? -20.043 -2.898 -7.158 1.00 66.88 298 ALA A O 1
ATOM 2123 N N . ALA A 1 299 ? -20.206 -1.992 -9.181 1.00 78.69 299 ALA A N 1
ATOM 2124 C CA . ALA A 1 299 ? -19.623 -3.149 -9.861 1.00 78.69 299 ALA A CA 1
ATOM 2125 C C . ALA A 1 299 ? -18.078 -3.099 -9.827 1.00 78.69 299 ALA A C 1
ATOM 2127 O O . ALA A 1 299 ? -17.515 -2.024 -10.050 1.00 78.69 299 ALA A O 1
ATOM 2128 N N . PRO A 1 300 ? -17.387 -4.228 -9.565 1.00 83.44 300 PRO A N 1
ATOM 2129 C CA . PRO A 1 300 ? -15.938 -4.325 -9.733 1.00 83.44 300 PRO A CA 1
ATOM 2130 C C . PRO A 1 300 ? -15.522 -4.046 -11.182 1.00 83.44 300 PRO A C 1
ATOM 2132 O O . PRO A 1 300 ? -16.205 -4.456 -12.118 1.00 83.44 300 PRO A O 1
ATOM 2135 N N . SER A 1 301 ? -14.394 -3.365 -11.357 1.00 86.75 301 SER A N 1
ATOM 2136 C CA . SER A 1 301 ? -13.779 -3.080 -12.657 1.00 86.75 301 SER A CA 1
ATOM 2137 C C . SER A 1 301 ? -12.570 -3.984 -12.874 1.00 86.75 301 SER A C 1
ATOM 2139 O O . SER A 1 301 ? -11.765 -4.158 -11.963 1.00 86.75 301 SER A O 1
ATOM 2141 N N . HIS A 1 302 ? -12.419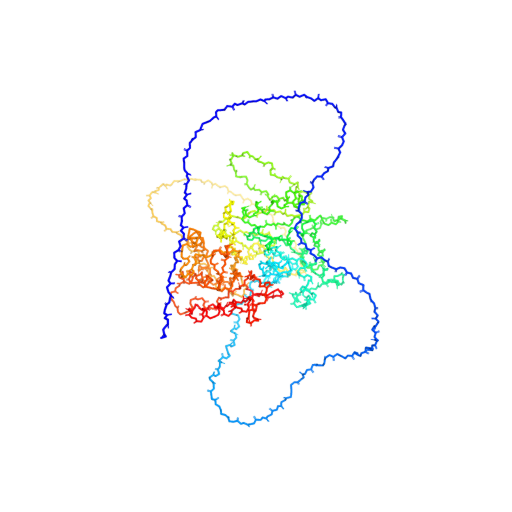 -4.553 -14.066 1.00 88.44 302 HIS A N 1
ATOM 2142 C CA . HIS A 1 302 ? -11.229 -5.332 -14.411 1.00 88.44 302 HIS A CA 1
ATOM 2143 C C . HIS A 1 302 ? -10.069 -4.404 -14.752 1.00 88.44 302 HIS A C 1
ATOM 2145 O O . HIS A 1 302 ? -10.254 -3.448 -15.505 1.00 88.44 302 HIS A O 1
ATOM 2151 N N . LEU A 1 303 ? -8.884 -4.697 -14.211 1.00 86.12 303 LEU A N 1
ATOM 2152 C CA . LEU A 1 303 ? -7.702 -3.884 -14.489 1.00 86.12 303 LEU A CA 1
ATOM 2153 C C . LEU A 1 303 ? -7.183 -4.162 -15.896 1.00 86.12 303 LEU A C 1
ATOM 2155 O O . LEU A 1 303 ? -7.107 -3.255 -16.707 1.00 86.12 303 LEU A O 1
ATOM 2159 N N . HIS A 1 304 ? -6.862 -5.413 -16.220 1.00 86.12 304 HIS A N 1
ATOM 2160 C CA . HIS A 1 304 ? -6.238 -5.752 -17.497 1.00 86.12 304 HIS A CA 1
ATOM 2161 C C . HIS A 1 304 ? -6.796 -7.067 -18.062 1.00 86.12 304 HIS A C 1
ATOM 2163 O O . HIS A 1 304 ? -7.001 -7.994 -17.281 1.00 86.12 304 HIS A O 1
ATOM 2169 N N . PRO A 1 305 ? -6.983 -7.215 -19.392 1.00 83.38 305 PRO A N 1
ATOM 2170 C CA . PRO A 1 305 ? -7.554 -8.432 -19.990 1.00 83.38 305 PRO A CA 1
ATOM 2171 C C . PRO A 1 305 ? -6.790 -9.727 -19.687 1.00 83.38 305 PRO A C 1
ATOM 2173 O O . PRO A 1 305 ? -7.353 -10.812 -19.766 1.00 83.38 305 PRO A O 1
ATOM 2176 N N . THR A 1 306 ? -5.498 -9.625 -19.370 1.00 84.38 306 THR A N 1
ATOM 2177 C CA . THR A 1 306 ? -4.637 -10.782 -19.068 1.00 84.38 306 THR A CA 1
ATOM 2178 C C . THR A 1 306 ? -4.425 -11.014 -17.575 1.00 84.38 306 THR A C 1
ATOM 2180 O O . THR A 1 306 ? -3.731 -11.961 -17.215 1.00 84.38 306 THR A O 1
ATOM 2183 N N . LEU A 1 307 ? -4.967 -10.154 -16.706 1.00 87.81 307 LEU A N 1
ATOM 2184 C CA . LEU A 1 307 ? -4.908 -10.339 -15.260 1.00 87.81 307 LEU A CA 1
ATOM 2185 C C . LEU A 1 307 ? -6.291 -10.766 -14.758 1.00 87.81 307 LEU A C 1
ATOM 2187 O O . LEU A 1 307 ? -7.246 -10.008 -14.929 1.00 87.81 307 LEU A O 1
ATOM 2191 N N . PRO A 1 308 ? -6.420 -11.918 -14.075 1.00 92.38 308 PRO A N 1
ATOM 2192 C CA . PRO A 1 308 ? -7.665 -12.333 -13.428 1.00 92.38 308 PRO A CA 1
ATOM 2193 C C . PRO A 1 308 ? -7.888 -11.551 -12.120 1.00 92.38 308 PRO A C 1
ATOM 2195 O O . PRO A 1 308 ? -8.072 -12.124 -11.047 1.00 92.38 308 PRO A O 1
ATOM 2198 N N . ILE A 1 309 ? -7.788 -10.222 -12.190 1.00 93.81 309 ILE A N 1
ATOM 2199 C CA . ILE A 1 309 ? -7.896 -9.306 -11.059 1.00 93.81 309 ILE A CA 1
ATOM 2200 C C . ILE A 1 309 ? -8.948 -8.251 -11.386 1.00 93.81 309 ILE A C 1
ATOM 2202 O O . ILE A 1 309 ? -8.898 -7.568 -12.413 1.00 93.81 309 ILE A O 1
ATOM 2206 N N . SER A 1 310 ? -9.904 -8.115 -10.475 1.00 94.00 310 SER A N 1
ATOM 2207 C CA . SER A 1 310 ? -10.892 -7.041 -10.473 1.00 94.00 310 SER A CA 1
ATOM 2208 C C . SER A 1 310 ? -10.697 -6.156 -9.250 1.00 94.00 310 SER A C 1
ATOM 2210 O O . SER A 1 310 ? -10.192 -6.603 -8.220 1.00 94.00 310 SER A O 1
ATOM 2212 N N . THR A 1 311 ? -11.102 -4.896 -9.365 1.00 95.12 311 THR A N 1
ATOM 2213 C CA . THR A 1 311 ? -10.969 -3.906 -8.300 1.00 95.12 311 THR A CA 1
ATOM 2214 C C . THR A 1 311 ? -12.260 -3.158 -8.045 1.00 95.12 311 THR A C 1
ATOM 2216 O O . THR A 1 311 ? -12.988 -2.832 -8.985 1.00 95.12 311 THR A O 1
ATOM 2219 N N . ARG A 1 312 ? -12.512 -2.805 -6.786 1.00 96.06 312 ARG A N 1
ATOM 2220 C CA . ARG A 1 312 ? -13.511 -1.797 -6.417 1.00 96.06 312 ARG A CA 1
ATOM 2221 C C . ARG A 1 312 ? -12.832 -0.709 -5.594 1.00 96.06 312 ARG A C 1
ATOM 2223 O O . ARG A 1 312 ? -12.232 -1.019 -4.570 1.00 96.06 312 ARG A O 1
ATOM 2230 N N . VAL A 1 313 ? -12.930 0.534 -6.058 1.00 96.38 313 VAL A N 1
ATOM 2231 C CA . VAL A 1 313 ? -12.216 1.687 -5.494 1.00 96.38 313 VAL A CA 1
ATOM 2232 C C . VAL A 1 313 ? -13.176 2.588 -4.731 1.00 96.38 313 VAL A C 1
ATOM 2234 O O . VAL A 1 313 ? -14.293 2.842 -5.188 1.00 96.38 313 VAL A O 1
ATOM 2237 N N . PHE A 1 314 ? -12.717 3.090 -3.592 1.00 96.94 314 PHE A N 1
ATOM 2238 C CA . PHE A 1 314 ? -13.430 4.019 -2.730 1.00 96.94 314 PHE A CA 1
ATOM 2239 C C . PHE A 1 314 ? -12.529 5.215 -2.409 1.00 96.94 314 PHE A C 1
ATOM 2241 O O . PHE A 1 314 ? -11.351 5.002 -2.130 1.00 96.94 314 PHE A O 1
ATOM 2248 N N . PRO A 1 315 ? -13.051 6.451 -2.421 1.00 96.50 315 PRO A N 1
ATOM 2249 C CA . PRO A 1 315 ? -12.297 7.602 -1.940 1.00 96.50 315 PRO A CA 1
ATOM 2250 C C . PRO A 1 315 ? -12.080 7.506 -0.426 1.00 96.50 315 PRO A C 1
ATOM 2252 O O . PRO A 1 315 ? -12.980 7.077 0.298 1.00 96.50 315 PRO A O 1
ATOM 2255 N N . VAL A 1 316 ? -10.918 7.958 0.040 1.00 95.31 316 VAL A N 1
ATOM 2256 C CA . VAL A 1 316 ? -10.633 8.202 1.462 1.00 95.31 316 VAL A CA 1
ATOM 2257 C C . VAL A 1 316 ? -10.113 9.622 1.656 1.00 95.31 316 VAL A C 1
ATOM 2259 O O . VAL A 1 316 ? -9.555 10.223 0.733 1.00 95.31 316 VAL A O 1
ATOM 2262 N N . SER A 1 317 ? -10.315 10.161 2.858 1.00 91.62 317 SER A N 1
ATOM 2263 C CA . SER A 1 317 ? -9.674 11.414 3.262 1.00 91.62 317 SER A CA 1
ATOM 2264 C C . SER A 1 317 ? -8.201 11.155 3.559 1.00 91.62 317 SER A C 1
ATOM 2266 O O . SER A 1 317 ? -7.876 10.148 4.183 1.00 91.62 317 SER A O 1
ATOM 2268 N N . HIS A 1 318 ? -7.334 12.080 3.156 1.00 91.38 318 HIS A N 1
ATOM 2269 C CA . HIS A 1 318 ? -5.902 12.038 3.439 1.00 91.38 318 HIS A CA 1
ATOM 2270 C C . HIS A 1 318 ? -5.372 13.443 3.791 1.00 91.38 318 HIS A C 1
ATOM 2272 O O . HIS A 1 318 ? -4.370 13.927 3.276 1.00 91.38 318 HIS A O 1
ATOM 2278 N N . GLY A 1 319 ? -6.070 14.161 4.672 1.00 87.06 319 GLY A N 1
ATOM 2279 C CA . GLY A 1 319 ? -5.662 15.507 5.068 1.00 87.06 319 GLY A CA 1
ATOM 2280 C C . GLY A 1 319 ? -5.834 16.559 3.967 1.00 87.06 319 GLY A C 1
ATOM 2281 O O . GLY A 1 319 ? -6.485 16.351 2.940 1.00 87.06 319 GLY A O 1
ATOM 2282 N N . HIS A 1 320 ? -5.306 17.756 4.223 1.00 85.25 320 HIS A N 1
ATOM 2283 C CA . HIS A 1 320 ? -5.634 18.959 3.460 1.00 85.25 320 HIS A CA 1
ATOM 2284 C C . HIS A 1 320 ? -4.430 19.883 3.262 1.00 85.25 320 HIS A C 1
ATOM 2286 O O . HIS A 1 320 ? -3.487 19.911 4.051 1.00 85.25 320 HIS A O 1
ATOM 2292 N N . THR A 1 321 ? -4.511 20.704 2.217 1.00 80.31 321 THR A N 1
ATOM 2293 C CA . THR A 1 321 ? -3.572 21.784 1.898 1.00 80.31 321 THR A CA 1
ATOM 2294 C C . THR A 1 321 ? -4.301 23.103 1.675 1.00 80.31 321 THR A C 1
ATOM 2296 O O . THR A 1 321 ? -5.529 23.155 1.581 1.00 80.31 321 THR A O 1
ATOM 2299 N N . SER A 1 322 ? -3.534 24.176 1.458 1.00 81.00 322 SER A N 1
ATOM 2300 C CA . SER A 1 322 ? -4.051 25.453 0.950 1.00 81.00 322 SER A CA 1
ATOM 2301 C C . SER A 1 322 ? -4.707 25.356 -0.437 1.00 81.00 322 SER A C 1
ATOM 2303 O O . SER A 1 322 ? -5.320 26.321 -0.892 1.00 81.00 322 SER A O 1
ATOM 2305 N N . HIS A 1 323 ? -4.579 24.221 -1.130 1.00 78.38 323 HIS A N 1
ATOM 2306 C CA . HIS A 1 323 ? -5.182 23.953 -2.437 1.00 78.38 323 HIS A CA 1
ATOM 2307 C C . HIS A 1 323 ? -6.329 22.934 -2.376 1.00 78.38 323 HIS A C 1
ATOM 2309 O O . HIS A 1 323 ? -6.907 22.612 -3.413 1.00 78.38 323 HIS A O 1
ATOM 2315 N N . GLY A 1 324 ? -6.703 22.476 -1.177 1.00 83.19 324 GLY A N 1
ATOM 2316 C CA . GLY A 1 324 ? -7.803 21.540 -0.949 1.00 83.19 324 GLY A CA 1
ATOM 2317 C C . GLY A 1 324 ? -7.354 20.212 -0.342 1.00 83.19 324 GLY A C 1
ATOM 2318 O O . GLY A 1 324 ? -6.204 20.055 0.069 1.00 83.19 324 GLY A O 1
ATOM 2319 N N . MET A 1 325 ? -8.295 19.270 -0.264 1.00 82.50 325 MET A N 1
ATOM 2320 C CA . MET A 1 325 ? -8.094 17.930 0.293 1.00 82.50 325 MET A CA 1
ATOM 2321 C C . MET A 1 325 ? -7.157 17.101 -0.589 1.00 82.50 325 MET A C 1
ATOM 2323 O O . MET A 1 325 ? -7.374 17.023 -1.805 1.00 82.50 325 MET A O 1
ATOM 2327 N N . TYR A 1 326 ? -6.167 16.441 0.014 1.00 82.75 326 TYR A N 1
ATOM 2328 C CA . TYR A 1 326 ? -5.442 15.392 -0.693 1.00 82.75 326 TYR A CA 1
ATOM 2329 C C . TYR A 1 326 ? -6.396 14.230 -0.952 1.00 82.75 326 TYR A C 1
ATOM 2331 O O . TYR A 1 326 ? -7.097 13.755 -0.060 1.00 82.75 326 TYR A O 1
ATOM 2339 N N . GLN A 1 327 ? -6.447 13.794 -2.204 1.00 85.25 327 GLN A N 1
ATOM 2340 C CA . GLN A 1 327 ? -7.259 12.651 -2.591 1.00 85.25 327 GLN A CA 1
ATOM 2341 C C . GLN A 1 327 ? -6.448 11.384 -2.378 1.00 85.25 327 GLN A C 1
ATOM 2343 O O . GLN A 1 327 ? -5.329 11.286 -2.882 1.00 85.25 327 GLN A O 1
ATOM 2348 N N . SER A 1 328 ? -7.039 10.413 -1.695 1.00 96.19 328 SER A N 1
ATOM 2349 C CA . SER A 1 328 ? -6.524 9.054 -1.628 1.00 96.19 328 SER A CA 1
ATOM 2350 C C . SER A 1 328 ? -7.655 8.057 -1.835 1.00 96.19 328 SER A C 1
ATOM 2352 O O . SER A 1 328 ? -8.826 8.429 -1.975 1.00 96.19 328 SER A O 1
ATOM 2354 N N . SER A 1 329 ? -7.309 6.779 -1.940 1.00 97.75 329 SER A N 1
ATOM 2355 C CA . SER A 1 329 ? -8.296 5.731 -2.145 1.00 97.75 329 SER A CA 1
ATOM 2356 C C . SER A 1 329 ? -7.978 4.442 -1.401 1.00 97.75 329 SER A C 1
ATOM 2358 O O . SER A 1 329 ? -6.825 4.099 -1.150 1.00 97.75 329 SER A O 1
ATOM 2360 N N . ALA A 1 330 ? -9.039 3.709 -1.081 1.00 98.38 330 ALA A N 1
ATOM 2361 C CA . ALA A 1 330 ? -8.983 2.317 -0.675 1.00 98.38 330 ALA A CA 1
ATOM 2362 C C . ALA A 1 330 ? -9.480 1.435 -1.821 1.00 98.38 330 ALA A C 1
ATOM 2364 O O . ALA A 1 330 ? -10.450 1.769 -2.510 1.00 98.38 330 ALA A O 1
ATOM 2365 N N . VAL A 1 331 ? -8.838 0.288 -2.020 1.00 98.25 331 VAL A N 1
ATOM 2366 C CA . VAL A 1 331 ? -9.138 -0.622 -3.123 1.00 98.25 331 VAL A CA 1
ATOM 2367 C C . VAL A 1 331 ? -9.335 -2.037 -2.605 1.00 98.25 331 VAL A C 1
ATOM 2369 O O . VAL A 1 331 ? -8.453 -2.620 -1.982 1.00 98.25 331 VAL A O 1
ATOM 2372 N N . PHE A 1 332 ? -10.489 -2.623 -2.914 1.00 98.00 332 PHE A N 1
ATOM 2373 C CA . PHE A 1 332 ? -10.667 -4.069 -2.830 1.00 98.00 332 PHE A CA 1
ATOM 2374 C C . PHE A 1 332 ? -10.060 -4.695 -4.078 1.00 98.00 332 PHE A C 1
ATOM 2376 O O . PHE A 1 332 ? -10.529 -4.408 -5.179 1.00 98.00 332 PHE A O 1
ATOM 2383 N N . VAL A 1 333 ? -9.050 -5.544 -3.911 1.00 97.56 333 VAL A N 1
ATOM 2384 C CA . VAL A 1 333 ? -8.392 -6.288 -4.990 1.00 97.56 333 VAL A CA 1
ATOM 2385 C C . VAL A 1 333 ? -8.853 -7.737 -4.915 1.00 97.56 333 VAL A C 1
ATOM 2387 O O . VAL A 1 333 ? -8.583 -8.431 -3.936 1.00 97.56 333 VAL A O 1
ATOM 2390 N N . ARG A 1 334 ? -9.574 -8.193 -5.941 1.00 95.81 334 ARG A N 1
ATOM 2391 C CA . ARG A 1 334 ? -10.276 -9.481 -5.954 1.00 95.81 334 ARG A CA 1
ATOM 2392 C C . ARG A 1 334 ? -9.772 -10.395 -7.058 1.00 95.81 334 ARG A C 1
ATOM 2394 O O . ARG A 1 334 ? -9.674 -9.976 -8.213 1.00 95.81 334 ARG A O 1
ATOM 2401 N N . TYR A 1 335 ? -9.527 -11.655 -6.703 1.00 94.62 335 TYR A N 1
ATOM 2402 C CA . TYR A 1 335 ? -9.165 -12.694 -7.656 1.00 94.62 335 TYR A CA 1
ATOM 2403 C C . TYR A 1 335 ? -10.427 -13.183 -8.368 1.00 94.62 335 TYR A C 1
ATOM 2405 O O . TYR A 1 335 ? -11.360 -13.688 -7.738 1.00 94.62 335 TYR A O 1
ATOM 2413 N N . ASP A 1 336 ? -10.462 -12.984 -9.681 1.00 89.94 336 ASP A N 1
ATOM 2414 C CA . ASP A 1 336 ? -11.624 -13.222 -10.532 1.00 89.94 336 ASP A CA 1
ATOM 2415 C C . ASP A 1 336 ? -11.182 -13.960 -11.812 1.00 89.94 336 ASP A C 1
ATOM 2417 O O . ASP A 1 336 ? -10.855 -13.330 -12.822 1.00 89.94 336 ASP A O 1
ATOM 2421 N N . PRO A 1 337 ? -11.082 -15.302 -11.777 1.00 82.50 337 PRO A N 1
ATOM 2422 C CA . PRO A 1 337 ? -10.605 -16.097 -12.908 1.00 82.50 337 PRO A CA 1
ATOM 2423 C C . PRO A 1 337 ? -11.609 -16.166 -14.063 1.00 82.50 337 PRO A C 1
ATOM 2425 O O . PRO A 1 337 ? -11.200 -16.429 -15.195 1.00 82.50 337 PRO A O 1
ATOM 2428 N N . ALA A 1 338 ? -12.895 -15.875 -13.824 1.00 75.50 338 ALA A N 1
ATOM 2429 C CA . ALA A 1 338 ? -13.932 -15.864 -14.859 1.00 75.50 338 ALA A CA 1
ATOM 2430 C C . ALA A 1 338 ? -13.628 -14.876 -16.006 1.00 75.50 338 ALA A C 1
ATOM 2432 O O . ALA A 1 338 ? -14.130 -15.030 -17.119 1.00 75.50 338 ALA A O 1
ATOM 2433 N N . VAL A 1 339 ? -12.754 -13.899 -15.750 1.00 66.25 339 VAL A N 1
ATOM 2434 C CA . VAL A 1 339 ? -12.273 -12.880 -16.695 1.00 66.25 339 VAL A CA 1
ATOM 2435 C C . VAL A 1 339 ? -11.490 -13.467 -17.865 1.00 66.25 339 VAL A C 1
ATOM 2437 O O . VAL A 1 339 ? -11.528 -12.916 -18.962 1.00 66.25 339 VAL A O 1
ATOM 2440 N N . LEU A 1 340 ? -10.799 -14.591 -17.663 1.00 65.00 340 LEU A N 1
ATOM 2441 C CA . LEU A 1 340 ? -9.952 -15.197 -18.694 1.00 65.00 340 LEU A CA 1
ATOM 2442 C C . LEU A 1 340 ? -10.750 -16.030 -19.721 1.00 65.00 340 LEU A C 1
ATOM 2444 O O . LEU A 1 340 ? -10.167 -16.549 -20.673 1.00 65.00 340 LEU A O 1
ATOM 2448 N N . GLY A 1 341 ? -12.077 -16.136 -19.562 1.00 53.22 341 GLY A N 1
ATOM 2449 C CA . GLY A 1 341 ? -12.929 -17.044 -20.335 1.00 53.22 341 GLY A CA 1
ATOM 2450 C C . GLY A 1 341 ? -12.699 -18.521 -19.966 1.00 53.22 341 GLY A C 1
ATOM 2451 O O . GLY A 1 341 ? -11.764 -18.844 -19.231 1.00 53.22 341 GLY A O 1
ATOM 2452 N N . PRO A 1 342 ? -13.547 -19.458 -20.431 1.00 46.06 342 PRO A N 1
ATOM 2453 C CA . PRO A 1 342 ? -13.338 -20.876 -20.167 1.00 46.06 342 PRO A CA 1
ATOM 2454 C C . PRO A 1 342 ? -12.037 -21.345 -20.830 1.00 46.06 342 PRO A C 1
ATOM 2456 O O . PRO A 1 342 ? -11.927 -21.389 -22.057 1.00 46.06 342 PRO A O 1
ATOM 2459 N N . THR A 1 343 ? -11.056 -21.737 -20.018 1.00 39.75 343 THR A N 1
ATOM 2460 C CA . THR A 1 343 ? -9.903 -22.505 -20.483 1.00 39.75 343 THR A CA 1
ATOM 2461 C C . THR A 1 343 ? -10.419 -23.838 -21.019 1.00 39.75 343 THR A C 1
ATOM 2463 O O . THR A 1 343 ? -10.993 -24.641 -20.283 1.00 39.75 343 THR A O 1
ATOM 2466 N N . GLN A 1 344 ? -10.265 -24.086 -22.324 1.00 29.88 344 GLN A N 1
ATOM 2467 C CA . GLN A 1 344 ? -10.504 -25.431 -22.841 1.00 29.88 344 GLN A CA 1
ATOM 2468 C C . GLN A 1 344 ? -9.571 -26.397 -22.094 1.00 29.88 344 GLN A C 1
ATOM 2470 O O . GLN A 1 344 ? -8.365 -26.132 -22.030 1.00 29.88 344 GLN A O 1
ATOM 2475 N N . PRO A 1 345 ? -10.084 -27.502 -21.522 1.00 30.86 345 PRO A N 1
ATOM 2476 C CA . PRO A 1 345 ? -9.213 -28.531 -20.978 1.00 30.86 345 PRO A CA 1
ATOM 2477 C C . PRO A 1 345 ? -8.292 -29.039 -22.098 1.00 30.86 345 PRO A C 1
ATOM 2479 O O . PRO A 1 345 ? -8.708 -29.046 -23.262 1.00 30.86 345 PRO A O 1
ATOM 2482 N N . PRO A 1 346 ? -7.051 -29.455 -21.784 1.00 32.28 346 PRO A N 1
ATOM 2483 C CA . PRO A 1 346 ? -6.123 -29.948 -22.792 1.00 32.28 346 PRO A CA 1
ATOM 2484 C C . PRO A 1 346 ? -6.800 -31.082 -23.558 1.00 32.28 346 PRO A C 1
ATOM 2486 O O . PRO A 1 346 ? -7.143 -32.115 -22.978 1.00 32.28 346 PRO A O 1
ATOM 2489 N N . SER A 1 347 ? -7.046 -30.869 -24.854 1.00 32.75 347 SER A N 1
ATOM 2490 C CA . SER A 1 347 ? -7.631 -31.894 -25.706 1.00 32.75 347 SER A CA 1
ATOM 2491 C C . SER A 1 347 ? -6.690 -33.090 -25.681 1.00 32.75 347 SER A C 1
ATOM 2493 O O . SER A 1 347 ? -5.558 -32.999 -26.165 1.00 32.75 347 SER A O 1
ATOM 2495 N N . GLN A 1 348 ? -7.138 -34.202 -25.100 1.00 33.91 348 GLN A N 1
ATOM 2496 C CA . GLN A 1 348 ? -6.472 -35.479 -25.297 1.00 33.91 348 GLN A CA 1
ATOM 2497 C C . GLN A 1 348 ? -6.334 -35.691 -26.805 1.00 33.91 348 GLN A C 1
ATOM 2499 O O . GLN A 1 348 ? -7.307 -35.546 -27.549 1.00 33.91 348 GLN A O 1
ATOM 2504 N N . ALA A 1 349 ? -5.104 -35.949 -27.249 1.00 31.83 349 ALA A N 1
ATOM 2505 C CA . ALA A 1 349 ? -4.798 -36.186 -28.648 1.00 31.83 349 ALA A CA 1
ATOM 2506 C C . ALA A 1 349 ? -5.743 -37.272 -29.196 1.00 31.83 349 ALA A C 1
ATOM 2508 O O . ALA A 1 349 ? -5.811 -38.356 -28.609 1.00 31.83 349 ALA A O 1
ATOM 2509 N N . PRO A 1 350 ? -6.491 -37.013 -30.283 1.00 31.48 350 PRO A N 1
ATOM 2510 C CA . PRO A 1 350 ? -7.381 -38.019 -30.830 1.00 31.48 350 PRO A CA 1
ATOM 2511 C C . PRO A 1 350 ? -6.536 -39.136 -31.443 1.00 31.48 350 PRO A C 1
ATOM 2513 O O . PRO A 1 350 ? -5.743 -38.910 -32.361 1.00 31.48 350 PRO A O 1
ATOM 2516 N N . SER A 1 351 ? -6.707 -40.353 -30.927 1.00 31.61 351 SER A N 1
ATOM 2517 C CA . SER A 1 351 ? -6.223 -41.562 -31.577 1.00 31.61 351 SER A CA 1
ATOM 2518 C C . SER A 1 351 ? -6.878 -41.665 -32.953 1.00 31.61 351 SER A C 1
ATOM 2520 O O . SER A 1 351 ? -8.101 -41.650 -33.099 1.00 31.61 351 SER A O 1
ATOM 2522 N N . GLN A 1 352 ? -6.045 -41.722 -33.990 1.00 31.33 352 GLN A N 1
ATOM 2523 C CA . GLN A 1 352 ? -6.505 -41.926 -35.353 1.00 31.33 352 GLN A CA 1
ATOM 2524 C C . GLN A 1 352 ? -7.110 -43.328 -35.481 1.00 31.33 352 GLN A C 1
ATOM 2526 O O . GLN A 1 352 ? -6.406 -44.330 -35.378 1.00 31.33 352 GLN A O 1
ATOM 2531 N N . ALA A 1 353 ? -8.408 -43.386 -35.765 1.00 31.38 353 ALA A N 1
ATOM 2532 C CA . ALA A 1 353 ? -9.035 -44.519 -36.429 1.00 31.38 353 ALA A CA 1
ATOM 2533 C C . ALA A 1 353 ? -9.698 -44.004 -37.722 1.00 31.38 353 ALA A C 1
ATOM 2535 O O . ALA A 1 353 ? -10.314 -42.935 -37.704 1.00 31.38 353 ALA A O 1
ATOM 2536 N N . PRO A 1 354 ? -9.540 -44.705 -38.858 1.00 30.45 354 PRO A N 1
ATOM 2537 C CA . PRO A 1 354 ? -9.913 -44.181 -40.166 1.00 30.45 354 PRO A CA 1
ATOM 2538 C C . PRO A 1 354 ? -11.433 -44.164 -40.359 1.00 30.45 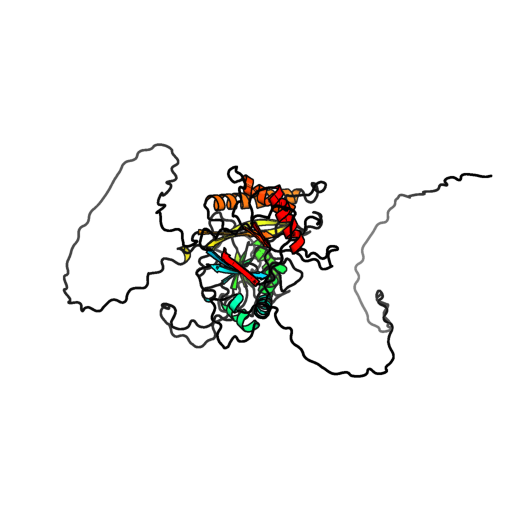354 PRO A C 1
ATOM 2540 O O . PRO A 1 354 ? -12.126 -45.150 -40.106 1.00 30.45 354 PRO A O 1
ATOM 2543 N N . SER A 1 355 ? -11.941 -43.035 -40.850 1.00 29.34 355 SER A N 1
ATOM 2544 C CA . SER A 1 355 ? -13.337 -42.841 -41.224 1.00 29.34 355 SER A CA 1
ATOM 2545 C C . SER A 1 355 ? -13.642 -43.505 -42.570 1.00 29.34 355 SER A C 1
ATOM 2547 O O . SER A 1 355 ? -12.978 -43.258 -43.577 1.00 29.34 355 SER A O 1
ATOM 2549 N N . GLN A 1 356 ? -14.694 -44.326 -42.605 1.00 30.23 356 GLN A N 1
ATOM 2550 C CA . GLN A 1 356 ? -15.387 -44.663 -43.845 1.00 30.23 356 GLN A CA 1
ATOM 2551 C C . GLN A 1 356 ? -16.538 -43.681 -44.062 1.00 30.23 356 GLN A C 1
ATOM 2553 O O . GLN A 1 356 ? -17.356 -43.429 -43.178 1.00 30.23 356 GLN A O 1
ATOM 2558 N N . ALA A 1 357 ? -16.562 -43.115 -45.263 1.00 30.11 357 ALA A N 1
ATOM 2559 C CA . ALA A 1 357 ? -17.565 -42.191 -45.747 1.00 30.11 357 ALA A CA 1
ATOM 2560 C C . ALA A 1 357 ? -18.903 -42.893 -46.019 1.00 30.11 357 ALA A C 1
ATOM 2562 O O . ALA A 1 357 ? -18.942 -43.936 -46.668 1.00 30.11 357 ALA A O 1
ATOM 2563 N N . ALA A 1 358 ? -20.008 -42.251 -45.643 1.00 30.05 358 ALA A N 1
ATOM 2564 C CA . ALA A 1 358 ? -21.293 -42.471 -46.294 1.00 30.05 358 ALA A CA 1
ATOM 2565 C C . ALA A 1 358 ? -22.123 -41.183 -46.286 1.00 30.05 358 ALA A C 1
ATOM 2567 O O . ALA A 1 358 ? -22.652 -40.736 -45.272 1.00 30.05 358 ALA A O 1
ATOM 2568 N N . SER A 1 359 ? -22.211 -40.605 -47.479 1.00 31.94 359 SER A N 1
ATOM 2569 C CA . SER A 1 359 ? -23.163 -39.587 -47.901 1.00 31.94 359 SER A CA 1
ATOM 2570 C C . SER A 1 359 ? -24.605 -40.029 -47.644 1.00 31.94 359 SER A C 1
ATOM 2572 O O . SER A 1 359 ? -24.951 -41.169 -47.957 1.00 31.94 359 SER A O 1
ATOM 2574 N N . ARG A 1 360 ? -25.464 -39.111 -47.184 1.00 32.06 360 ARG A N 1
ATOM 2575 C CA . ARG A 1 360 ? -26.874 -39.053 -47.596 1.00 32.06 360 ARG A CA 1
ATOM 2576 C C . ARG A 1 360 ? -27.446 -37.651 -47.398 1.00 32.06 360 ARG A C 1
ATOM 2578 O O . ARG A 1 360 ? -27.222 -36.978 -46.400 1.00 32.06 360 ARG A O 1
ATOM 2585 N N . ARG A 1 361 ? -28.144 -37.235 -48.447 1.00 28.39 361 ARG A N 1
ATOM 2586 C CA . ARG A 1 361 ? -28.738 -35.932 -48.742 1.00 28.39 361 ARG A CA 1
ATOM 2587 C C . ARG A 1 361 ? -30.257 -36.026 -48.536 1.00 28.39 361 ARG A C 1
ATOM 2589 O O . ARG A 1 361 ? -30.783 -37.136 -48.564 1.00 28.39 361 ARG A O 1
ATOM 2596 N N . ALA A 1 362 ? -30.905 -34.855 -48.536 1.00 30.14 362 ALA A N 1
ATOM 2597 C CA . ALA A 1 362 ? -32.349 -34.594 -48.697 1.00 30.14 362 ALA A CA 1
ATOM 2598 C C . ALA A 1 362 ? -33.147 -34.550 -47.373 1.00 30.14 362 ALA A C 1
ATOM 2600 O O . ALA A 1 362 ? -32.875 -35.329 -46.474 1.00 30.14 362 ALA A O 1
ATOM 2601 N N . SER A 1 363 ? -34.153 -33.695 -47.161 1.00 30.77 363 SER A N 1
ATOM 2602 C CA . SER A 1 363 ? -34.753 -32.588 -47.926 1.00 30.77 363 SER A CA 1
ATOM 2603 C C . SER A 1 363 ? -35.944 -32.030 -47.123 1.00 30.77 363 SER A C 1
ATOM 2605 O O . SER A 1 363 ? -36.567 -32.799 -46.404 1.00 30.77 363 SER A O 1
ATOM 2607 N N . GLN A 1 364 ? -36.320 -30.771 -47.407 1.00 30.59 364 GLN A N 1
ATOM 2608 C CA . GLN A 1 364 ? -37.688 -30.197 -47.339 1.00 30.59 364 GLN A CA 1
ATOM 2609 C C . GLN A 1 364 ? -38.302 -29.969 -45.935 1.00 30.59 364 GLN A C 1
ATOM 2611 O O . GLN A 1 364 ? -38.404 -30.874 -45.127 1.00 30.59 364 GLN A O 1
ATOM 2616 N N . SER A 1 365 ? -38.576 -28.720 -45.528 1.00 29.83 365 SER A N 1
ATOM 2617 C CA . SER A 1 365 ? -39.635 -27.775 -45.964 1.00 29.83 365 SER A CA 1
ATOM 2618 C C . SER A 1 365 ? -40.970 -27.995 -45.247 1.00 29.83 365 SER A C 1
ATOM 2620 O O . SER A 1 365 ? -41.663 -28.942 -45.588 1.00 29.83 365 SER A O 1
ATOM 2622 N N . SER A 1 366 ? -41.404 -27.028 -44.425 1.00 29.62 366 SER A N 1
ATOM 2623 C CA . SER A 1 366 ? -42.718 -26.370 -44.589 1.00 29.62 366 SER A CA 1
ATOM 2624 C C . SER A 1 366 ? -42.966 -25.250 -43.568 1.00 29.62 366 SER A C 1
ATOM 2626 O O . SER A 1 366 ? -42.613 -25.350 -42.399 1.00 29.62 366 SER A O 1
ATOM 2628 N N . LYS A 1 367 ? -43.596 -24.190 -44.083 1.00 28.38 367 LYS A N 1
ATOM 2629 C CA . LYS A 1 367 ? -44.092 -22.949 -43.465 1.00 28.38 367 LYS A CA 1
ATOM 2630 C C . LYS A 1 367 ? -45.319 -23.168 -42.555 1.00 28.38 367 LYS A C 1
ATOM 2632 O O . LYS A 1 367 ? -46.026 -24.145 -42.763 1.00 28.38 367 LYS A O 1
ATOM 2637 N N . LEU A 1 368 ? -45.624 -22.187 -41.691 1.00 28.44 368 LEU A N 1
ATOM 2638 C CA . LEU A 1 368 ? -46.833 -21.309 -41.645 1.00 28.44 368 LEU A CA 1
ATOM 2639 C C . LEU A 1 368 ? -47.036 -20.760 -40.201 1.00 28.44 368 LEU A C 1
ATOM 2641 O O . LEU A 1 368 ? -46.897 -21.523 -39.256 1.00 28.44 368 LEU A O 1
ATOM 2645 N N . VAL A 1 369 ? -47.070 -19.427 -39.979 1.00 26.75 369 VAL A N 1
ATOM 2646 C CA . VAL A 1 369 ? -48.265 -18.534 -39.806 1.00 26.75 369 VAL A CA 1
ATOM 2647 C C . VAL A 1 369 ? -49.138 -18.942 -38.599 1.00 26.75 369 VAL A C 1
ATOM 2649 O O . VAL A 1 369 ? -49.505 -20.099 -38.520 1.00 26.75 369 VAL A O 1
ATOM 2652 N N . GLY A 1 370 ? -49.588 -18.119 -37.642 1.00 24.44 370 GLY A N 1
ATOM 2653 C CA . GLY A 1 370 ? -49.539 -16.679 -37.373 1.00 24.44 370 GLY A CA 1
ATOM 2654 C C . GLY A 1 370 ? -50.750 -16.270 -36.492 1.00 24.44 370 GLY A C 1
ATOM 2655 O O . GLY A 1 370 ? -51.870 -16.586 -36.871 1.00 24.44 370 GLY A O 1
ATOM 2656 N N . SER A 1 371 ? -50.513 -15.510 -35.401 1.00 24.58 371 SER A N 1
ATOM 2657 C CA . SER A 1 371 ? -51.420 -14.554 -34.683 1.00 24.58 371 SER A CA 1
ATOM 2658 C C . SER A 1 371 ? -52.695 -15.061 -33.944 1.00 24.58 371 SER A C 1
ATOM 2660 O O . SER A 1 371 ? -53.152 -16.153 -34.259 1.00 24.58 371 SER A O 1
ATOM 2662 N N . PRO A 1 372 ? -53.400 -14.246 -33.108 1.00 40.91 372 PRO A N 1
ATOM 2663 C CA . PRO A 1 372 ? -52.990 -13.273 -32.064 1.00 40.91 372 PRO A CA 1
ATOM 2664 C C . PRO A 1 372 ? -53.843 -13.343 -30.745 1.00 40.91 372 PRO A C 1
ATOM 2666 O O . PRO A 1 372 ? -54.697 -14.208 -30.599 1.00 40.91 372 PRO A O 1
ATOM 2669 N N . SER A 1 373 ? -53.607 -12.360 -29.849 1.00 25.91 373 SER A N 1
ATOM 2670 C CA . SER A 1 373 ? -54.490 -11.734 -28.821 1.00 25.91 373 SER A CA 1
ATOM 2671 C C . SER A 1 373 ? -54.870 -12.483 -27.529 1.00 25.91 373 SER A C 1
ATOM 2673 O O . SER A 1 373 ? -55.499 -13.529 -27.586 1.00 25.91 373 SER A O 1
ATOM 2675 N N . GLU A 1 374 ? -54.584 -11.892 -26.356 1.00 26.97 374 GLU A N 1
ATOM 2676 C CA . GLU A 1 374 ? -55.528 -11.063 -25.567 1.00 26.97 374 GLU A CA 1
ATOM 2677 C C . GLU A 1 374 ? -54.848 -10.443 -24.323 1.00 26.97 374 GLU A C 1
ATOM 2679 O O . GLU A 1 374 ? -53.896 -10.990 -23.766 1.00 26.97 374 GLU A O 1
ATOM 2684 N N . GLU A 1 375 ? -55.326 -9.259 -23.934 1.00 27.05 375 GLU A N 1
ATOM 2685 C CA . GLU A 1 375 ? -54.900 -8.455 -22.783 1.00 27.05 375 GLU A CA 1
ATOM 2686 C C . GLU A 1 375 ? -55.453 -8.990 -21.451 1.00 27.05 375 GLU A C 1
ATOM 2688 O O . GLU A 1 375 ? -56.586 -9.456 -21.385 1.00 27.05 375 GLU A O 1
ATOM 2693 N N . SER A 1 376 ? -54.720 -8.804 -20.348 1.00 24.27 376 SER A N 1
ATOM 2694 C CA . SER A 1 376 ? -55.335 -8.471 -19.052 1.00 24.27 376 SER A CA 1
ATOM 2695 C C . SER A 1 376 ? -54.320 -7.880 -18.068 1.00 24.27 376 SER A C 1
ATOM 2697 O O . SER A 1 376 ? -53.120 -8.142 -18.109 1.00 24.27 376 SER A O 1
ATOM 2699 N N . PHE A 1 377 ? -54.844 -7.008 -17.215 1.00 26.67 377 PHE A N 1
ATOM 2700 C CA . PHE A 1 377 ? -54.166 -6.021 -16.386 1.00 26.67 377 PHE A CA 1
ATOM 2701 C C . PHE A 1 377 ? -54.292 -6.433 -14.910 1.00 26.67 377 PHE A C 1
ATOM 2703 O O . PHE A 1 377 ? -55.422 -6.576 -14.453 1.00 26.67 377 PHE A O 1
ATOM 2710 N N . SER A 1 378 ? -53.195 -6.566 -14.145 1.00 26.28 378 SER A N 1
ATOM 2711 C CA . SER A 1 378 ? -53.197 -6.365 -12.677 1.00 26.28 378 SER A CA 1
ATOM 2712 C C . SER A 1 378 ? -51.808 -6.491 -12.027 1.00 26.28 378 SER A C 1
ATOM 2714 O O . SER A 1 378 ? -51.176 -7.536 -12.124 1.00 26.28 378 SER A O 1
ATOM 2716 N N . GLY A 1 379 ? -51.417 -5.460 -11.269 1.00 23.27 379 GLY A N 1
ATOM 2717 C CA . GLY A 1 379 ? -50.987 -5.589 -9.866 1.00 23.27 379 GLY A CA 1
ATOM 2718 C C . GLY A 1 379 ? -49.627 -6.217 -9.518 1.00 23.27 379 GLY A C 1
ATOM 2719 O O . GLY A 1 379 ? -49.493 -7.429 -9.494 1.00 23.27 379 GLY A O 1
ATOM 2720 N N . VAL A 1 380 ? -48.688 -5.356 -9.103 1.00 27.30 380 VAL A N 1
ATOM 2721 C CA . VAL A 1 380 ? -47.821 -5.458 -7.903 1.00 27.30 380 VAL A CA 1
ATOM 2722 C C . VAL A 1 380 ? -47.346 -6.865 -7.478 1.00 27.30 380 VAL A C 1
ATOM 2724 O O . VAL A 1 380 ? -48.112 -7.646 -6.932 1.00 27.30 380 VAL A O 1
ATOM 2727 N N . THR A 1 381 ? -46.041 -7.139 -7.564 1.00 25.97 381 THR A N 1
ATOM 2728 C CA . THR A 1 381 ? -45.144 -7.336 -6.399 1.00 25.97 381 THR A CA 1
ATOM 2729 C C . THR A 1 381 ? -43.712 -7.619 -6.853 1.00 25.97 381 THR A C 1
ATOM 2731 O O . THR A 1 381 ? -43.454 -8.249 -7.875 1.00 25.97 381 THR A O 1
ATOM 2734 N N . ASP A 1 382 ? -42.802 -7.084 -6.051 1.00 32.75 382 ASP A N 1
ATOM 2735 C CA . ASP A 1 382 ? -41.357 -7.244 -6.055 1.00 32.75 382 ASP A CA 1
ATOM 2736 C C . ASP A 1 382 ? -40.942 -8.724 -5.959 1.00 32.75 382 ASP A C 1
ATOM 2738 O O . ASP A 1 382 ? -41.523 -9.499 -5.197 1.00 32.75 382 ASP A O 1
ATOM 2742 N N . GLY A 1 383 ? -39.941 -9.124 -6.740 1.00 26.62 383 GLY A N 1
ATOM 2743 C CA . GLY A 1 383 ? -39.563 -10.524 -6.909 1.00 26.62 383 GLY A CA 1
ATOM 2744 C C . GLY A 1 383 ? -38.178 -10.668 -7.520 1.00 26.62 383 GLY A C 1
ATOM 2745 O O . GLY A 1 383 ? -38.031 -11.177 -8.630 1.00 26.62 383 GLY A O 1
ATOM 2746 N N . LEU A 1 384 ? -37.154 -10.213 -6.794 1.00 31.03 384 LEU A N 1
ATOM 2747 C CA . LEU A 1 384 ? -35.764 -10.583 -7.052 1.00 31.03 384 LEU A CA 1
ATOM 2748 C C . LEU A 1 384 ? -35.629 -12.107 -6.917 1.00 31.03 384 LEU A C 1
ATOM 2750 O O . LEU A 1 384 ? -35.541 -12.652 -5.816 1.00 31.03 384 LEU A O 1
ATOM 2754 N N . ALA A 1 385 ? -35.640 -12.799 -8.054 1.00 27.16 385 ALA A N 1
ATOM 2755 C CA . ALA A 1 385 ? -35.339 -14.216 -8.136 1.00 27.16 385 ALA A CA 1
ATOM 2756 C C . ALA A 1 385 ? -33.872 -14.436 -7.741 1.00 27.16 385 ALA A C 1
ATOM 2758 O O . ALA A 1 385 ? -32.943 -14.181 -8.504 1.00 27.16 385 ALA A O 1
ATOM 2759 N N . PHE A 1 386 ? -33.683 -14.885 -6.504 1.00 29.31 386 PHE A N 1
ATOM 2760 C CA . PHE A 1 386 ? -32.421 -15.367 -5.966 1.00 29.31 386 PHE A CA 1
ATOM 2761 C C . PHE A 1 386 ? -32.090 -16.692 -6.669 1.00 29.31 386 PHE A C 1
ATOM 2763 O O . PHE A 1 386 ? -32.689 -17.727 -6.362 1.00 29.31 386 PHE A O 1
ATOM 2770 N N . ASP A 1 387 ? -31.180 -16.664 -7.646 1.00 26.84 387 ASP A N 1
ATOM 2771 C CA . ASP A 1 387 ? -30.737 -17.874 -8.340 1.00 26.84 387 ASP A CA 1
ATOM 2772 C C . ASP A 1 387 ? -29.918 -18.745 -7.377 1.00 26.84 387 ASP A C 1
ATOM 2774 O O . ASP A 1 387 ? -28.755 -18.496 -7.050 1.00 26.84 387 ASP A O 1
ATOM 2778 N N . ARG A 1 388 ? -30.589 -19.759 -6.835 1.00 33.19 388 ARG A N 1
ATOM 2779 C CA . ARG A 1 388 ? -30.058 -20.697 -5.854 1.00 33.19 388 ARG A CA 1
ATOM 2780 C C . ARG A 1 388 ? -29.382 -21.850 -6.595 1.00 33.19 388 ARG A C 1
ATOM 2782 O O . ARG A 1 388 ? -29.863 -22.979 -6.582 1.00 33.19 388 ARG A O 1
ATOM 2789 N N . ARG A 1 389 ? -28.225 -21.577 -7.198 1.00 29.47 389 ARG A N 1
ATOM 2790 C CA . ARG A 1 389 ? -27.251 -22.601 -7.617 1.00 29.47 389 ARG A CA 1
ATOM 2791 C C . ARG A 1 389 ? -25.908 -22.392 -6.924 1.00 29.47 389 ARG A C 1
ATOM 2793 O O . ARG A 1 389 ? -24.864 -22.258 -7.544 1.00 29.47 389 ARG A O 1
ATOM 2800 N N . ALA A 1 390 ? -25.932 -22.449 -5.595 1.00 35.25 390 ALA A N 1
ATOM 2801 C CA . ALA A 1 390 ? -24.749 -22.835 -4.839 1.00 35.25 390 ALA A CA 1
ATOM 2802 C C . ALA A 1 390 ? -24.574 -24.354 -4.989 1.00 35.25 390 ALA A C 1
ATOM 2804 O O . ALA A 1 390 ? -25.021 -25.133 -4.148 1.00 35.25 390 ALA A O 1
ATOM 2805 N N . SER A 1 391 ? -23.975 -24.785 -6.100 1.00 35.81 391 SER A N 1
ATOM 2806 C CA . SER A 1 391 ? -23.414 -26.128 -6.188 1.00 35.81 391 SER A CA 1
ATOM 2807 C C . SER A 1 391 ? -22.247 -26.212 -5.212 1.00 35.81 391 SER A C 1
ATOM 2809 O O . SER A 1 391 ? -21.292 -25.441 -5.294 1.00 35.81 391 SER A O 1
ATOM 2811 N N . SER A 1 392 ? -22.353 -27.151 -4.282 1.00 39.09 392 SER A N 1
ATOM 2812 C CA . SER A 1 392 ? -21.308 -27.642 -3.391 1.00 39.09 392 SER A CA 1
ATOM 2813 C C . SER A 1 392 ? -20.141 -28.242 -4.189 1.00 39.09 392 SER A C 1
ATOM 2815 O O . SER A 1 392 ? -20.002 -29.460 -4.278 1.00 39.09 392 SER A O 1
ATOM 2817 N N . GLY A 1 393 ? -19.347 -27.377 -4.817 1.00 33.31 393 GLY A N 1
ATOM 2818 C CA . GLY A 1 393 ? -18.038 -27.684 -5.380 1.00 33.31 393 GLY A CA 1
ATOM 2819 C C . GLY A 1 393 ? -16.950 -27.268 -4.395 1.00 33.31 393 GLY A C 1
ATOM 2820 O O . GLY A 1 393 ? -17.069 -26.242 -3.726 1.00 33.31 393 GLY A O 1
ATOM 2821 N N . ASP A 1 394 ? -15.930 -28.106 -4.280 1.00 38.34 394 ASP A N 1
ATOM 2822 C CA . ASP A 1 394 ? -14.715 -27.914 -3.492 1.00 38.34 394 ASP A CA 1
ATOM 2823 C C . ASP A 1 394 ? -14.168 -26.469 -3.585 1.00 38.34 394 ASP A C 1
ATOM 2825 O O . ASP A 1 394 ? -13.689 -26.044 -4.633 1.00 38.34 394 ASP A O 1
ATOM 2829 N N . ARG A 1 395 ? -14.265 -25.679 -2.500 1.00 46.97 395 ARG A N 1
ATOM 2830 C CA . ARG A 1 395 ? -13.781 -24.278 -2.449 1.00 46.97 395 ARG A CA 1
ATOM 2831 C C . ARG A 1 395 ? -12.283 -24.204 -2.130 1.00 46.97 395 ARG A C 1
ATOM 2833 O O . ARG A 1 395 ? -11.867 -23.428 -1.267 1.00 46.97 395 ARG A O 1
ATOM 2840 N N . SER A 1 396 ? -11.481 -25.027 -2.796 1.00 52.78 396 SER A N 1
ATOM 2841 C CA . SER A 1 396 ? -10.027 -25.067 -2.625 1.00 52.78 396 SER A CA 1
ATOM 2842 C C . SER A 1 396 ? -9.296 -23.972 -3.420 1.00 52.78 396 SER A C 1
ATOM 2844 O O . SER A 1 396 ? -8.174 -23.641 -3.077 1.00 52.78 396 SER A O 1
ATOM 2846 N N . CYS A 1 397 ? -9.920 -23.331 -4.419 1.00 60.66 397 CYS A N 1
ATOM 2847 C CA . CYS A 1 397 ? -9.216 -22.508 -5.420 1.00 60.66 397 CYS A CA 1
ATOM 2848 C C . CYS A 1 397 ? -9.013 -21.005 -5.111 1.00 60.66 397 CYS A C 1
ATOM 2850 O O . CYS A 1 397 ? -8.527 -20.284 -5.982 1.00 60.66 397 CYS A O 1
ATOM 2852 N N . GLY A 1 398 ? -9.394 -20.495 -3.933 1.00 68.12 398 GLY A N 1
ATOM 2853 C CA . GLY A 1 398 ? -9.243 -19.065 -3.585 1.00 68.12 398 GLY A CA 1
ATOM 2854 C C . GLY A 1 398 ? -10.077 -18.082 -4.433 1.00 68.12 398 GLY A C 1
ATOM 2855 O O . GLY A 1 398 ? -9.994 -16.872 -4.238 1.00 68.12 398 GLY A O 1
ATOM 2856 N N . GLU A 1 399 ? -10.896 -18.579 -5.362 1.00 81.62 399 GLU A N 1
ATOM 2857 C CA . GLU A 1 399 ? -11.738 -17.789 -6.263 1.00 81.62 399 GLU A CA 1
ATOM 2858 C C . GLU A 1 399 ? -12.696 -16.858 -5.507 1.00 81.62 399 GLU A C 1
ATOM 2860 O O . GLU A 1 399 ? -13.329 -17.241 -4.520 1.00 81.62 399 GLU A O 1
ATOM 2865 N N . GLY A 1 400 ? -12.787 -15.606 -5.965 1.00 87.69 400 GLY A N 1
ATOM 2866 C CA . GLY A 1 400 ? -13.637 -14.582 -5.366 1.00 87.69 400 GLY A CA 1
ATOM 2867 C C . GLY A 1 400 ? -13.115 -14.001 -4.050 1.00 87.69 400 GLY A C 1
ATOM 2868 O O . GLY A 1 400 ? -13.744 -13.071 -3.535 1.00 87.69 400 GLY A O 1
ATOM 2869 N N . ARG A 1 401 ? -11.988 -14.496 -3.509 1.00 93.69 401 ARG A N 1
ATOM 2870 C CA . ARG A 1 401 ? -11.315 -13.850 -2.375 1.00 93.69 401 ARG A CA 1
ATOM 2871 C C . ARG A 1 401 ? -10.734 -12.504 -2.780 1.00 93.69 401 ARG A C 1
ATOM 2873 O O . ARG A 1 401 ? -10.322 -12.289 -3.922 1.00 93.69 401 ARG A O 1
ATOM 2880 N N . GLU A 1 402 ? -10.692 -11.606 -1.810 1.00 96.38 402 GLU A N 1
ATOM 2881 C CA . GLU A 1 402 ? -10.187 -10.253 -1.977 1.00 96.38 402 GLU A CA 1
ATOM 2882 C C . GLU A 1 402 ? -9.424 -9.788 -0.742 1.00 96.38 402 GLU A C 1
ATOM 2884 O O . GLU A 1 402 ? -9.714 -10.213 0.377 1.00 96.38 402 GLU A O 1
ATOM 2889 N N . PHE A 1 403 ? -8.473 -8.887 -0.944 1.00 98.38 403 PHE A N 1
ATOM 2890 C CA . PHE A 1 403 ? -7.895 -8.095 0.134 1.00 98.38 403 PHE A CA 1
ATOM 2891 C C . PHE A 1 403 ? -8.256 -6.628 -0.050 1.00 98.38 403 PHE A C 1
ATOM 2893 O O . PHE A 1 403 ? -8.513 -6.169 -1.165 1.00 98.38 403 PHE A O 1
ATOM 2900 N N . LEU A 1 404 ? -8.305 -5.907 1.062 1.00 98.75 404 LEU A N 1
ATOM 2901 C CA . LEU A 1 404 ? -8.535 -4.471 1.086 1.00 98.75 404 LEU A CA 1
ATOM 2902 C C . LEU A 1 404 ? -7.196 -3.770 1.284 1.00 98.75 404 LEU A C 1
ATOM 2904 O O . LEU A 1 404 ? -6.501 -4.061 2.251 1.00 98.75 404 LEU A O 1
ATOM 2908 N N . PHE A 1 405 ? -6.845 -2.864 0.383 1.00 98.81 405 PHE A N 1
ATOM 2909 C CA . PHE A 1 405 ? -5.622 -2.079 0.458 1.00 98.81 405 PHE A CA 1
ATOM 2910 C C . PHE A 1 405 ? -5.961 -0.596 0.529 1.00 98.81 405 PHE A C 1
ATOM 2912 O O . PHE A 1 405 ? -6.631 -0.074 -0.361 1.00 98.81 405 PHE A O 1
ATOM 2919 N N . PHE A 1 406 ? -5.518 0.070 1.584 1.00 98.75 406 PHE A N 1
ATOM 2920 C CA . PHE A 1 406 ? -5.639 1.510 1.742 1.00 98.75 406 PHE A CA 1
ATOM 2921 C C . PHE A 1 406 ? -4.368 2.195 1.240 1.00 98.75 406 PHE A C 1
ATOM 2923 O O . PHE A 1 406 ? -3.262 1.740 1.529 1.00 98.75 406 PHE A O 1
ATOM 2930 N N . GLY A 1 407 ? -4.537 3.298 0.510 1.00 98.19 407 GLY A N 1
ATOM 2931 C CA . GLY A 1 407 ? -3.515 4.338 0.476 1.00 98.19 407 GLY A CA 1
ATOM 2932 C C . GLY A 1 407 ? -3.452 5.067 1.813 1.00 98.19 407 GLY A C 1
ATOM 2933 O O . GLY A 1 407 ? -4.033 4.621 2.806 1.00 98.19 407 GLY A O 1
ATOM 2934 N N . ASP A 1 408 ? -2.814 6.227 1.816 1.00 97.94 408 ASP A N 1
ATOM 2935 C CA . ASP A 1 408 ? -2.771 7.047 3.019 1.00 97.94 408 ASP A CA 1
ATOM 2936 C C . ASP A 1 408 ? -4.184 7.476 3.423 1.00 97.94 408 ASP A C 1
ATOM 2938 O O . ASP A 1 408 ? -5.042 7.739 2.567 1.00 97.94 408 ASP A O 1
ATOM 2942 N N . ILE A 1 409 ? -4.437 7.486 4.728 1.00 96.44 409 ILE A N 1
ATOM 2943 C CA . ILE A 1 409 ? -5.771 7.610 5.308 1.00 96.44 409 ILE A CA 1
ATOM 2944 C C . ILE A 1 409 ? -5.740 8.476 6.561 1.00 96.44 409 ILE A C 1
ATOM 2946 O O . ILE A 1 409 ? -4.915 8.310 7.456 1.00 96.44 409 ILE A O 1
ATOM 2950 N N . GLU A 1 410 ? -6.729 9.355 6.661 1.00 94.88 410 GLU A N 1
ATOM 2951 C CA . GLU A 1 410 ? -7.091 10.039 7.893 1.00 94.88 410 GLU A CA 1
ATOM 2952 C C . GLU A 1 410 ? -8.224 9.291 8.614 1.00 94.88 410 GLU A C 1
ATOM 2954 O O . GLU A 1 410 ? -9.150 8.771 7.987 1.00 94.88 410 GLU A O 1
ATOM 2959 N N . SER A 1 411 ? -8.179 9.279 9.947 1.00 95.69 411 SER A N 1
ATOM 2960 C CA . SER A 1 411 ? -9.265 8.788 10.802 1.00 95.69 411 SER A CA 1
ATOM 2961 C C . SER A 1 411 ? -10.040 9.942 11.441 1.00 95.69 411 SER A C 1
ATOM 2963 O O . SER A 1 411 ? -9.477 11.008 11.708 1.00 95.69 411 SER A O 1
ATOM 2965 N N . GLY A 1 412 ? -11.312 9.698 11.769 1.00 94.62 412 GLY A N 1
ATOM 2966 C CA . GLY A 1 412 ? -12.110 10.580 12.628 1.00 94.62 412 GLY A CA 1
ATOM 2967 C C . GLY A 1 412 ? -11.611 10.658 14.073 1.00 94.62 412 GLY A C 1
ATOM 2968 O O . GLY A 1 412 ? -11.906 11.615 14.787 1.00 94.62 412 GLY A O 1
ATOM 2969 N N . TYR A 1 413 ? -10.804 9.686 14.507 1.00 96.19 413 TYR A N 1
ATOM 2970 C CA . TYR A 1 413 ? -10.279 9.634 15.864 1.00 96.19 413 TYR A CA 1
ATOM 2971 C C . TYR A 1 413 ? -9.429 10.864 16.221 1.00 96.19 413 TYR A C 1
ATOM 2973 O O . TYR A 1 413 ? -8.526 11.262 15.479 1.00 96.19 413 TYR A O 1
ATOM 2981 N N . ARG A 1 414 ? -9.658 11.407 17.420 1.00 95.44 414 ARG A N 1
ATOM 2982 C CA . ARG A 1 414 ? -8.810 12.407 18.081 1.00 95.44 414 ARG A CA 1
ATOM 2983 C C . ARG A 1 414 ? -8.571 11.994 19.528 1.00 95.44 414 ARG A C 1
ATOM 2985 O O . ARG A 1 414 ? -9.452 11.407 20.159 1.00 95.44 414 ARG A O 1
ATOM 2992 N N . ALA A 1 415 ? -7.377 12.278 20.046 1.00 95.44 415 ALA A N 1
ATOM 2993 C CA . ALA A 1 415 ? -7.077 12.035 21.450 1.00 95.44 415 ALA A CA 1
ATOM 2994 C C . ALA A 1 415 ? -7.868 12.992 22.356 1.00 95.44 415 ALA A C 1
ATOM 2996 O O . ALA A 1 415 ? -8.366 14.031 21.917 1.00 95.44 415 ALA A O 1
ATOM 2997 N N . GLN A 1 416 ? -7.958 12.650 23.642 1.00 95.06 416 GLN A N 1
ATOM 2998 C CA . GLN A 1 416 ? -8.610 13.507 24.628 1.00 95.06 416 GLN A CA 1
ATOM 2999 C C . GLN A 1 416 ? -7.929 14.883 24.682 1.00 95.06 416 GLN A C 1
ATOM 3001 O O . GLN A 1 416 ? -6.718 14.973 24.883 1.00 95.06 416 GLN A O 1
ATOM 3006 N N . GLY A 1 417 ? -8.713 15.949 24.538 1.00 95.56 417 GLY A N 1
ATOM 3007 C CA . GLY A 1 417 ? -8.230 17.329 24.449 1.00 95.56 417 GLY A CA 1
ATOM 3008 C C . GLY A 1 417 ? -7.900 17.803 23.027 1.00 95.56 417 GLY A C 1
ATOM 3009 O O . GLY A 1 417 ? -7.660 18.996 22.836 1.00 95.56 417 GLY A O 1
ATOM 3010 N N . GLU A 1 418 ? -7.916 16.918 22.028 1.00 96.00 418 GLU A N 1
ATOM 3011 C CA . GLU A 1 418 ? -7.691 17.240 20.612 1.00 96.00 418 GLU A CA 1
ATOM 3012 C C . GLU A 1 418 ? -8.980 17.176 19.775 1.00 96.00 418 GLU A C 1
ATOM 3014 O O . GLU A 1 418 ? -8.924 17.265 18.552 1.00 96.00 418 GLU A O 1
ATOM 3019 N N . GLU A 1 419 ? -10.158 17.060 20.394 1.00 94.56 419 GLU A N 1
ATOM 3020 C CA . GLU A 1 419 ? -11.440 16.829 19.704 1.00 94.56 419 GLU A CA 1
ATOM 3021 C C . GLU A 1 419 ? -11.810 17.950 18.717 1.00 94.56 419 GLU A C 1
ATOM 3023 O O . GLU A 1 419 ? -12.589 17.754 17.789 1.00 94.56 419 GLU A O 1
ATOM 3028 N N . HIS A 1 420 ? -11.248 19.142 18.917 1.00 93.69 420 HIS A N 1
ATOM 3029 C CA . HIS A 1 420 ? -11.452 20.314 18.069 1.00 93.69 420 HIS A CA 1
ATOM 3030 C C . HIS A 1 420 ? -10.484 20.383 16.878 1.00 93.69 420 HIS A C 1
ATOM 3032 O O . HIS A 1 420 ? -10.726 21.150 15.943 1.00 93.69 420 HIS A O 1
ATOM 3038 N N . VAL A 1 421 ? -9.385 19.624 16.905 1.00 92.38 421 VAL A N 1
ATOM 3039 C CA . VAL A 1 421 ? -8.351 19.652 15.868 1.00 92.38 421 VAL A CA 1
ATOM 3040 C C . VAL A 1 421 ? -8.906 19.005 14.605 1.00 92.38 421 VAL A C 1
ATOM 3042 O O . VAL A 1 421 ? -9.206 17.813 14.587 1.00 92.38 421 VAL A O 1
ATOM 3045 N N . ASP A 1 422 ? -9.046 19.798 13.542 1.00 89.38 422 ASP A N 1
ATOM 3046 C CA . ASP A 1 422 ? -9.512 19.343 12.228 1.00 89.38 422 ASP A CA 1
ATOM 3047 C C . ASP A 1 422 ? -10.857 18.585 12.264 1.00 89.38 422 ASP A C 1
ATOM 3049 O O . ASP A 1 422 ? -11.089 17.678 11.468 1.00 89.38 422 ASP A O 1
ATOM 3053 N N . ALA A 1 423 ? -11.769 18.955 13.172 1.00 88.56 423 ALA A N 1
ATOM 3054 C CA . ALA A 1 423 ? -13.016 18.217 13.417 1.00 88.56 423 ALA A CA 1
ATOM 3055 C C . ALA A 1 423 ? -13.879 18.001 12.154 1.00 88.56 423 ALA A C 1
ATOM 3057 O O . ALA A 1 423 ? -14.458 16.934 11.965 1.00 88.56 423 ALA A O 1
ATOM 3058 N N . GLY A 1 424 ? -13.937 18.989 11.251 1.00 88.75 424 GLY A N 1
ATOM 3059 C CA . GLY A 1 424 ? -14.660 18.851 9.980 1.00 88.75 424 GLY A CA 1
ATOM 3060 C C . GLY A 1 424 ? -14.035 17.819 9.032 1.00 88.75 424 GLY A C 1
ATOM 3061 O O . GLY A 1 424 ? -14.755 17.099 8.335 1.00 88.75 424 GLY A O 1
ATOM 3062 N N . HIS A 1 425 ? -12.705 17.706 9.033 1.00 88.50 425 HIS A N 1
ATOM 3063 C CA . HIS A 1 425 ? -11.996 16.677 8.271 1.00 88.50 425 HIS A CA 1
ATOM 3064 C C . HIS A 1 425 ? -12.204 15.302 8.909 1.00 88.50 425 HIS A C 1
ATOM 3066 O O . HIS A 1 425 ? -12.498 14.348 8.193 1.00 88.50 425 HIS A O 1
ATOM 3072 N N . GLY A 1 426 ? -12.179 15.229 10.245 1.00 91.62 426 GLY A N 1
ATOM 3073 C CA . GLY A 1 426 ? -12.507 14.017 10.995 1.00 91.62 426 GLY A CA 1
ATOM 3074 C C . GLY A 1 426 ? -13.888 13.461 10.635 1.00 91.62 426 GLY A C 1
ATOM 3075 O O . GLY A 1 426 ? -13.999 12.284 10.308 1.00 91.62 426 GLY A O 1
ATOM 3076 N N . GLN A 1 427 ? -14.921 14.309 10.571 1.00 92.81 427 GLN A N 1
ATOM 3077 C CA . GLN A 1 427 ? -16.261 13.868 10.156 1.00 92.81 427 GLN A CA 1
ATOM 3078 C C . GLN A 1 427 ? -16.292 13.355 8.708 1.00 92.81 427 GLN A C 1
ATOM 3080 O O . GLN A 1 427 ? -16.926 12.344 8.414 1.00 92.81 427 GLN A O 1
ATOM 3085 N N . THR A 1 428 ? -15.584 14.038 7.803 1.00 93.44 428 THR A N 1
ATOM 3086 C CA . THR A 1 428 ? -15.470 13.607 6.400 1.00 93.44 428 THR A CA 1
ATOM 3087 C C . THR A 1 428 ? -14.794 12.237 6.305 1.00 93.44 428 THR A C 1
ATOM 3089 O O . THR A 1 428 ? -15.236 11.379 5.542 1.00 93.44 428 THR A O 1
ATOM 3092 N N . ALA A 1 429 ? -13.747 12.012 7.103 1.00 94.56 429 ALA A N 1
ATOM 3093 C CA . ALA A 1 429 ? -13.073 10.726 7.198 1.00 94.56 429 ALA A CA 1
ATOM 3094 C C . ALA A 1 429 ? -14.015 9.625 7.714 1.00 94.56 429 ALA A C 1
ATOM 3096 O O . ALA A 1 429 ? -14.087 8.570 7.091 1.00 94.56 429 ALA A O 1
ATOM 3097 N N . GLU A 1 430 ? -14.795 9.869 8.773 1.00 95.31 430 GLU A N 1
ATOM 3098 C CA . GLU A 1 430 ? -15.771 8.892 9.288 1.00 95.31 430 GLU A CA 1
ATOM 3099 C C . GLU A 1 430 ? -16.787 8.456 8.223 1.00 95.31 430 GLU A C 1
ATOM 3101 O O . GLU A 1 430 ? -17.052 7.260 8.064 1.00 95.31 430 GLU A O 1
ATOM 3106 N N . ASP A 1 431 ? -17.331 9.409 7.462 1.00 95.62 431 ASP A N 1
ATOM 3107 C CA . ASP A 1 431 ? -18.334 9.131 6.432 1.00 95.62 431 ASP A CA 1
ATOM 3108 C C . ASP A 1 431 ? -17.761 8.268 5.295 1.00 95.62 431 ASP A C 1
ATOM 3110 O O . ASP A 1 431 ? -18.374 7.272 4.879 1.00 95.62 431 ASP A O 1
ATOM 3114 N N . LEU A 1 432 ? -16.570 8.634 4.805 1.00 95.81 432 LEU A N 1
ATOM 3115 C CA . LEU A 1 432 ? -15.872 7.928 3.728 1.00 95.81 432 LEU A CA 1
ATOM 3116 C C . LEU A 1 432 ? -15.408 6.536 4.179 1.00 95.81 432 LEU A C 1
ATOM 3118 O O . LEU A 1 432 ? -15.747 5.528 3.545 1.00 95.81 432 LEU A O 1
ATOM 3122 N N . ASN A 1 433 ? -14.707 6.460 5.312 1.00 97.44 433 ASN A N 1
ATOM 3123 C CA . ASN A 1 433 ? -14.183 5.213 5.867 1.00 97.44 433 ASN A CA 1
ATOM 3124 C C . ASN A 1 433 ? -15.331 4.268 6.245 1.00 97.44 433 ASN A C 1
ATOM 3126 O O . ASN A 1 433 ? -15.291 3.076 5.941 1.00 97.44 433 ASN A O 1
ATOM 3130 N N . GLY A 1 434 ? -16.426 4.790 6.807 1.00 97.62 434 GLY A N 1
ATOM 3131 C CA . GLY A 1 434 ? -17.612 4.010 7.152 1.00 97.62 434 GLY A CA 1
ATOM 3132 C C . GLY A 1 434 ? -18.252 3.298 5.953 1.00 97.62 434 GLY A C 1
ATOM 3133 O O . GLY A 1 434 ? -18.777 2.191 6.101 1.00 97.62 434 GLY A O 1
ATOM 3134 N N . ALA A 1 435 ? -18.208 3.880 4.749 1.00 96.50 435 ALA A N 1
ATOM 3135 C CA . ALA A 1 435 ? -18.685 3.216 3.529 1.00 96.50 435 ALA A CA 1
ATOM 3136 C C . ALA A 1 435 ? -17.795 2.029 3.119 1.00 96.50 435 ALA A C 1
ATOM 3138 O O . ALA A 1 435 ? -18.299 0.978 2.698 1.00 96.50 435 ALA A O 1
ATOM 3139 N N . ILE A 1 436 ? -16.482 2.175 3.295 1.00 98.00 436 ILE A N 1
ATOM 3140 C CA . ILE A 1 436 ? -15.499 1.118 3.045 1.00 98.00 436 ILE A CA 1
ATOM 3141 C C . ILE A 1 436 ? -15.678 -0.004 4.064 1.00 98.00 436 ILE A C 1
ATOM 3143 O O . ILE A 1 436 ? -15.804 -1.167 3.676 1.00 98.00 436 ILE A O 1
ATOM 3147 N N . TRP A 1 437 ? -15.804 0.333 5.348 1.00 98.56 437 TRP A N 1
ATOM 3148 C CA . TRP A 1 437 ? -15.997 -0.641 6.419 1.00 98.56 437 TRP A CA 1
ATOM 3149 C C . TRP A 1 437 ? -17.304 -1.418 6.298 1.00 98.56 437 TRP A C 1
ATOM 3151 O O . TRP A 1 437 ? -17.303 -2.628 6.515 1.00 98.56 437 TRP A O 1
ATOM 3161 N N . ARG A 1 438 ? -18.399 -0.792 5.846 1.00 97.81 438 ARG A N 1
ATOM 3162 C CA . ARG A 1 438 ? -19.639 -1.514 5.499 1.00 97.81 438 ARG A CA 1
ATOM 3163 C C . ARG A 1 438 ? -19.411 -2.555 4.402 1.00 97.81 438 ARG A C 1
ATOM 3165 O O . ARG A 1 438 ? -19.903 -3.680 4.502 1.00 97.81 438 ARG A O 1
ATOM 3172 N N . THR A 1 439 ? -18.639 -2.204 3.376 1.00 97.12 439 THR A N 1
ATOM 3173 C CA . THR A 1 439 ? -18.294 -3.127 2.282 1.00 97.12 439 THR A CA 1
ATOM 3174 C C . THR A 1 439 ? -17.378 -4.253 2.771 1.00 97.12 439 THR A C 1
ATOM 3176 O O . THR A 1 439 ? -17.624 -5.422 2.467 1.00 97.12 439 THR A O 1
ATOM 3179 N N . ALA A 1 440 ? -16.369 -3.928 3.583 1.00 98.06 440 ALA A N 1
ATOM 3180 C CA . ALA A 1 440 ? -15.451 -4.894 4.177 1.00 98.06 440 ALA A CA 1
ATOM 3181 C C . ALA A 1 440 ? -16.181 -5.870 5.111 1.00 98.06 440 ALA A C 1
ATOM 3183 O O . ALA A 1 440 ? -15.946 -7.075 5.044 1.00 98.06 440 ALA A O 1
ATOM 3184 N N . ALA A 1 441 ? -17.126 -5.381 5.919 1.00 98.06 441 ALA A N 1
ATOM 3185 C CA . ALA A 1 441 ? -17.962 -6.204 6.787 1.00 98.06 441 ALA A CA 1
ATOM 3186 C C . ALA A 1 441 ? -18.798 -7.209 5.986 1.00 98.06 441 ALA A C 1
ATOM 3188 O O . ALA A 1 441 ? -18.878 -8.381 6.356 1.00 98.06 441 ALA A O 1
ATOM 3189 N N . GLN A 1 442 ? -19.385 -6.780 4.863 1.00 96.06 442 GLN A N 1
ATOM 3190 C CA . GLN A 1 442 ? -20.117 -7.679 3.972 1.00 96.06 442 GLN A CA 1
ATOM 3191 C C . GLN A 1 442 ? -19.192 -8.742 3.362 1.00 96.06 442 GLN A C 1
ATOM 3193 O O . GLN A 1 442 ? -19.494 -9.933 3.422 1.00 96.06 442 GLN A O 1
ATOM 3198 N N . SER A 1 443 ? -18.030 -8.331 2.850 1.00 95.50 443 SER A N 1
ATOM 3199 C CA . SER A 1 443 ? -17.021 -9.245 2.305 1.00 95.50 443 SER A CA 1
ATOM 3200 C C . SER A 1 443 ? -16.528 -10.261 3.343 1.00 95.50 443 SER A C 1
ATOM 3202 O O . SER A 1 443 ? -16.359 -11.447 3.047 1.00 95.50 443 SER A O 1
ATOM 3204 N N . ARG A 1 444 ? -16.373 -9.827 4.600 1.00 94.31 444 ARG A N 1
ATOM 3205 C CA . ARG A 1 444 ? -16.015 -10.689 5.729 1.00 94.31 444 ARG A CA 1
ATOM 3206 C C . ARG A 1 444 ? -17.111 -11.707 6.044 1.00 94.31 444 ARG A C 1
ATOM 3208 O O . ARG A 1 444 ? -16.790 -12.883 6.187 1.00 94.31 444 ARG A O 1
ATOM 3215 N N . LYS A 1 445 ? -18.384 -11.291 6.102 1.00 94.19 445 LYS A N 1
ATOM 3216 C CA . LYS A 1 445 ? -19.542 -12.191 6.312 1.00 94.19 445 LYS A CA 1
ATOM 3217 C C . LYS A 1 445 ? -19.647 -13.261 5.223 1.00 94.19 445 LYS A C 1
ATOM 3219 O O . LYS A 1 445 ? -20.016 -14.396 5.505 1.00 94.19 445 LYS A O 1
ATOM 3224 N N . GLU A 1 446 ? -19.287 -12.911 3.992 1.00 92.75 446 GLU A N 1
ATOM 3225 C CA . GLU A 1 446 ? -19.262 -13.826 2.845 1.00 92.75 446 GLU A CA 1
ATOM 3226 C C . GLU A 1 446 ? -18.011 -14.725 2.808 1.00 92.75 446 GLU A C 1
ATOM 3228 O O . GLU A 1 446 ? -17.916 -15.616 1.964 1.00 92.75 446 GLU A O 1
ATOM 3233 N N . GLY A 1 447 ? -17.046 -14.508 3.710 1.00 91.06 447 GLY A N 1
ATOM 3234 C CA . GLY A 1 447 ? -15.779 -15.239 3.755 1.00 91.06 447 GLY A CA 1
ATOM 3235 C C . GLY A 1 447 ? -14.803 -14.881 2.628 1.00 91.06 447 GLY A C 1
ATOM 3236 O O . GLY A 1 447 ? -13.859 -15.639 2.395 1.00 91.06 447 GLY A O 1
ATOM 3237 N N . ARG A 1 448 ? -15.028 -13.756 1.931 1.00 93.50 448 ARG A N 1
ATOM 3238 C CA . ARG A 1 448 ? -14.211 -13.284 0.800 1.00 93.50 448 ARG A CA 1
ATOM 3239 C C . ARG A 1 448 ? -13.008 -12.450 1.243 1.00 93.50 448 ARG A C 1
ATOM 3241 O O . ARG A 1 448 ? -11.947 -12.601 0.646 1.00 93.50 448 ARG A O 1
ATOM 3248 N N . LEU A 1 449 ? -13.149 -11.634 2.292 1.00 96.25 449 LEU A N 1
ATOM 3249 C CA . LEU A 1 449 ? -12.065 -10.782 2.799 1.00 96.25 449 LEU A CA 1
ATOM 3250 C C . LEU A 1 449 ? -10.947 -11.621 3.442 1.00 96.25 449 LEU A C 1
ATOM 3252 O O . LEU A 1 449 ? -11.156 -12.236 4.494 1.00 96.25 449 LEU A O 1
ATOM 3256 N N . ALA A 1 450 ? -9.779 -11.626 2.804 1.00 94.94 450 ALA A N 1
ATOM 3257 C CA . ALA A 1 450 ? -8.602 -12.405 3.183 1.00 94.94 450 ALA A CA 1
ATOM 3258 C C . ALA A 1 450 ? -7.596 -11.616 4.041 1.00 94.94 450 ALA A C 1
ATOM 3260 O O . ALA A 1 450 ? -6.948 -12.192 4.910 1.00 94.94 450 ALA A O 1
ATOM 3261 N N . GLY A 1 451 ? -7.518 -10.296 3.864 1.00 97.44 451 GLY A N 1
ATOM 3262 C CA . GLY A 1 451 ? -6.636 -9.426 4.641 1.00 97.44 451 GLY A CA 1
ATOM 3263 C C . GLY A 1 451 ? -6.921 -7.946 4.402 1.00 97.44 451 GLY A C 1
ATOM 3264 O O . GLY A 1 451 ? -7.594 -7.582 3.432 1.00 97.44 451 GLY A O 1
ATOM 3265 N N . ILE A 1 452 ? -6.421 -7.104 5.304 1.00 98.81 452 ILE A N 1
ATOM 3266 C CA . ILE A 1 452 ? -6.452 -5.641 5.193 1.00 98.81 452 ILE A CA 1
ATOM 3267 C C . ILE A 1 452 ? -5.014 -5.132 5.223 1.00 98.81 452 ILE A C 1
ATOM 3269 O O . ILE A 1 452 ? -4.250 -5.558 6.077 1.00 98.81 452 ILE A O 1
ATOM 3273 N N . PHE A 1 453 ? -4.667 -4.218 4.327 1.00 98.88 453 PHE A N 1
ATOM 3274 C CA . PHE A 1 453 ? -3.411 -3.476 4.310 1.00 98.88 453 PHE A CA 1
ATOM 3275 C C . PHE A 1 453 ? -3.747 -2.015 4.568 1.00 98.88 453 PHE A C 1
ATOM 3277 O O . PHE A 1 453 ? -4.525 -1.433 3.812 1.00 98.88 453 PHE A O 1
ATOM 3284 N N . ILE A 1 454 ? -3.226 -1.453 5.652 1.00 98.81 454 ILE A N 1
ATOM 3285 C CA . ILE A 1 454 ? -3.553 -0.097 6.092 1.00 98.81 454 ILE A CA 1
ATOM 3286 C C . ILE A 1 454 ? -2.332 0.552 6.729 1.00 98.81 454 ILE A C 1
ATOM 3288 O O . ILE A 1 454 ? -1.547 -0.115 7.409 1.00 98.81 454 ILE A O 1
ATOM 3292 N N . GLU A 1 455 ? -2.166 1.851 6.495 1.00 98.44 455 GLU A N 1
ATOM 3293 C CA . GLU A 1 455 ? -1.041 2.570 7.068 1.00 98.44 455 GLU A CA 1
ATOM 3294 C C . GLU A 1 455 ? -1.146 2.737 8.587 1.00 98.44 455 GLU A C 1
ATOM 3296 O O . GLU A 1 455 ? -2.232 2.781 9.160 1.00 98.44 455 GLU A O 1
ATOM 3301 N N . CYS A 1 456 ? 0.002 2.882 9.240 1.00 98.44 456 CYS A N 1
ATOM 3302 C CA . CYS A 1 456 ? 0.104 3.440 10.583 1.00 98.44 456 CYS A CA 1
ATOM 3303 C C . CYS A 1 456 ? 1.389 4.264 10.654 1.00 98.44 456 CYS A C 1
ATOM 3305 O O . CYS A 1 456 ? 2.401 3.797 11.169 1.00 98.44 456 CYS A O 1
ATOM 3307 N N . SER A 1 457 ? 1.373 5.472 10.086 1.00 97.75 457 SER A N 1
ATOM 3308 C CA . SER A 1 457 ? 2.590 6.271 9.894 1.00 97.75 457 SER A CA 1
ATOM 3309 C C . SER A 1 457 ? 3.343 6.616 11.179 1.00 97.75 457 SER A C 1
ATOM 3311 O O . SER A 1 457 ? 4.570 6.708 11.145 1.00 97.75 457 SER A O 1
ATOM 3313 N N . TYR A 1 458 ? 2.640 6.836 12.294 1.00 97.38 458 TYR A N 1
ATOM 3314 C CA . TYR A 1 458 ? 3.241 7.351 13.528 1.00 97.38 458 TYR A CA 1
ATOM 3315 C C . TYR A 1 458 ? 2.842 6.544 14.759 1.00 97.38 458 TYR A C 1
ATOM 3317 O O . TYR A 1 458 ? 1.768 5.953 14.802 1.00 97.38 458 TYR A O 1
ATOM 3325 N N . ASP A 1 459 ? 3.678 6.568 15.796 1.00 96.56 459 ASP A N 1
ATOM 3326 C CA . ASP A 1 459 ? 3.314 6.030 17.102 1.00 96.56 459 ASP A CA 1
ATOM 3327 C C . ASP A 1 459 ? 2.292 6.927 17.831 1.00 96.56 459 ASP A C 1
ATOM 3329 O O . ASP A 1 459 ? 1.995 8.057 17.435 1.00 96.56 459 ASP A O 1
ATOM 3333 N N . SER A 1 460 ? 1.756 6.414 18.937 1.00 97.00 460 SER A N 1
ATOM 3334 C CA . SER A 1 460 ? 0.669 7.035 19.706 1.00 97.00 460 SER A CA 1
ATOM 3335 C C . SER A 1 460 ? 1.020 8.390 20.334 1.00 97.00 460 SER A C 1
ATOM 3337 O O . SER A 1 460 ? 0.120 9.073 20.815 1.00 97.00 460 SER A O 1
ATOM 3339 N N . SER A 1 461 ? 2.298 8.784 20.371 1.00 94.50 461 SER A N 1
ATOM 3340 C CA . SER A 1 461 ? 2.721 10.081 20.915 1.00 94.50 461 SER A CA 1
ATOM 3341 C C . SER A 1 461 ? 2.558 11.247 19.936 1.00 94.50 461 SER A C 1
ATOM 3343 O O . SER A 1 461 ? 2.668 12.402 20.353 1.00 94.50 461 SER A O 1
ATOM 3345 N N . ARG A 1 462 ? 2.300 10.980 18.646 1.00 95.00 462 ARG A N 1
ATOM 3346 C CA . ARG A 1 462 ? 2.172 12.017 17.615 1.00 95.00 462 ARG A CA 1
ATOM 3347 C C . ARG A 1 462 ? 0.872 12.824 17.799 1.00 95.00 462 ARG A C 1
ATOM 3349 O O . ARG A 1 462 ? -0.203 12.240 17.690 1.00 95.00 462 ARG A O 1
ATOM 3356 N N . PRO A 1 463 ? 0.942 14.155 18.000 1.00 94.94 463 PRO A N 1
ATOM 3357 C CA . PRO A 1 463 ? -0.255 14.994 18.116 1.00 94.94 463 PRO A CA 1
ATOM 3358 C C . PRO A 1 463 ? -1.036 15.106 16.800 1.00 94.94 463 PRO A C 1
ATOM 3360 O O . PRO A 1 463 ? -0.429 15.162 15.724 1.00 94.94 463 PRO A O 1
ATOM 3363 N N . ALA A 1 464 ? -2.365 15.247 16.875 1.00 93.31 464 ALA A N 1
ATOM 3364 C CA . ALA A 1 464 ? -3.234 15.264 15.692 1.00 93.31 464 ALA A CA 1
ATOM 3365 C C . ALA A 1 464 ? -2.880 16.374 14.678 1.00 93.31 464 ALA A C 1
ATOM 3367 O O . ALA A 1 464 ? -2.820 16.125 13.475 1.00 93.31 464 ALA A O 1
ATOM 3368 N N . HIS A 1 465 ? -2.552 17.582 15.150 1.00 91.81 465 HIS A N 1
ATOM 3369 C CA . HIS A 1 465 ? -2.279 18.750 14.292 1.00 91.81 465 HIS A CA 1
ATOM 3370 C C . HIS A 1 465 ? -0.990 18.644 13.450 1.00 91.81 465 HIS A C 1
ATOM 3372 O O . HIS A 1 465 ? -0.760 19.463 12.563 1.00 91.81 465 HIS A O 1
ATOM 3378 N N . VAL A 1 466 ? -0.133 17.653 13.725 1.00 92.94 466 VAL A N 1
ATOM 3379 C CA . VAL A 1 466 ? 1.077 17.337 12.935 1.00 92.94 466 VAL A CA 1
ATOM 3380 C C . VAL A 1 466 ? 1.019 15.936 12.329 1.00 92.94 466 VAL A C 1
ATOM 3382 O O . VAL A 1 466 ? 2.050 15.373 11.937 1.00 92.94 466 VAL A O 1
ATOM 3385 N N . MET A 1 467 ? -0.176 15.351 12.283 1.00 92.38 467 MET A N 1
ATOM 3386 C CA . MET A 1 467 ? -0.415 14.046 11.682 1.00 92.38 467 MET A CA 1
ATOM 3387 C C . MET A 1 467 ? -0.636 14.154 10.171 1.00 92.38 467 MET A C 1
ATOM 3389 O O . MET A 1 467 ? -0.339 13.204 9.462 1.00 92.38 467 MET A O 1
ATOM 3393 N N . PHE A 1 468 ? -1.075 15.322 9.679 1.00 91.75 468 PHE A N 1
ATOM 3394 C CA . PHE A 1 468 ? -1.173 15.668 8.252 1.00 91.75 468 PHE A CA 1
ATOM 3395 C C . PHE A 1 468 ? -1.886 14.614 7.391 1.00 91.75 468 PHE A C 1
ATOM 3397 O O . PHE A 1 468 ? -1.429 14.295 6.300 1.00 91.75 468 PHE A O 1
ATOM 3404 N N . GLY A 1 469 ? -3.016 14.093 7.875 1.00 93.00 469 GLY A N 1
ATOM 3405 C CA . GLY A 1 469 ? -3.821 13.132 7.120 1.00 93.00 469 GLY A CA 1
ATOM 3406 C C . GLY A 1 469 ? -3.365 11.677 7.223 1.00 93.00 469 GLY A C 1
ATOM 3407 O O . GLY A 1 469 ? -3.745 10.893 6.363 1.00 93.00 469 GLY A O 1
ATOM 3408 N N . HIS A 1 470 ? -2.573 11.338 8.242 1.00 96.06 470 HIS A N 1
ATOM 3409 C CA . HIS A 1 470 ? -2.168 9.968 8.567 1.00 96.06 470 HIS A CA 1
ATOM 3410 C C . HIS A 1 470 ? -2.828 9.460 9.855 1.00 96.06 470 HIS A C 1
ATOM 3412 O O . HIS A 1 470 ? -3.623 10.157 10.491 1.00 96.06 470 HIS A O 1
ATOM 3418 N N . VAL A 1 471 ? -2.448 8.257 10.284 1.00 97.50 471 VAL A N 1
ATOM 3419 C CA . VAL A 1 471 ? -2.984 7.593 11.477 1.00 97.50 471 VAL A CA 1
ATOM 3420 C C . VAL A 1 471 ? -1.895 7.022 12.389 1.00 97.50 471 VAL A C 1
ATOM 3422 O O . VAL A 1 471 ? -0.740 6.831 12.001 1.00 97.50 471 VAL A O 1
ATOM 3425 N N . SER A 1 472 ? -2.296 6.761 13.632 1.00 98.25 472 SER A N 1
ATOM 3426 C CA . SER A 1 472 ? -1.506 6.144 14.702 1.00 98.25 472 SER A CA 1
ATOM 3427 C C . SER A 1 472 ? -2.259 4.948 15.315 1.00 98.25 472 SER A C 1
ATOM 3429 O O . SER A 1 472 ? -3.440 4.751 15.001 1.00 98.25 472 SER A O 1
ATOM 3431 N N . PRO A 1 473 ? -1.651 4.137 16.205 1.00 98.75 473 PRO A N 1
ATOM 3432 C CA . PRO A 1 473 ? -2.290 2.927 16.729 1.00 98.75 473 PRO A CA 1
ATOM 3433 C C . PRO A 1 473 ? -3.696 3.118 17.328 1.00 98.75 473 PRO A C 1
ATOM 3435 O O . PRO A 1 473 ? -4.577 2.309 17.028 1.00 98.75 473 PRO A O 1
ATOM 3438 N N . PRO A 1 474 ? -3.993 4.181 18.106 1.00 98.50 474 PRO A N 1
ATOM 3439 C CA . PRO A 1 474 ? -5.343 4.412 18.614 1.00 98.50 474 PRO A CA 1
ATOM 3440 C C . PRO A 1 474 ? -6.370 4.667 17.502 1.00 98.50 474 PRO A C 1
ATOM 3442 O O . PRO A 1 474 ? -7.503 4.193 17.600 1.00 98.50 474 PRO A O 1
ATOM 3445 N N . ALA A 1 475 ? -5.966 5.358 16.432 1.00 98.25 475 ALA A N 1
ATOM 3446 C CA . ALA A 1 475 ? -6.806 5.600 15.265 1.00 98.25 475 ALA A CA 1
ATOM 3447 C C . ALA A 1 475 ? -7.066 4.304 14.480 1.00 98.25 475 ALA A C 1
ATOM 3449 O O . ALA A 1 475 ? -8.210 4.024 14.137 1.00 98.25 475 ALA A O 1
ATOM 3450 N N . ILE A 1 476 ? -6.054 3.446 14.299 1.00 98.69 476 ILE A N 1
ATOM 3451 C CA . ILE A 1 476 ? -6.242 2.111 13.701 1.00 98.69 476 ILE A CA 1
ATOM 3452 C C . ILE A 1 476 ? -7.274 1.301 14.487 1.00 98.69 476 ILE A C 1
ATOM 3454 O O . ILE A 1 476 ? -8.195 0.721 13.913 1.00 98.69 476 ILE A O 1
ATOM 3458 N N . MET A 1 477 ? -7.176 1.303 15.816 1.00 98.62 477 MET A N 1
ATOM 3459 C CA . MET A 1 477 ? -8.144 0.603 16.659 1.00 98.62 477 MET A CA 1
ATOM 3460 C C . MET A 1 477 ? -9.544 1.217 16.589 1.00 98.62 477 MET A C 1
ATOM 3462 O O . MET A 1 477 ? -10.527 0.484 16.683 1.00 98.62 477 MET A O 1
ATOM 3466 N N . HIS A 1 478 ? -9.662 2.534 16.409 1.00 98.50 478 HIS A N 1
ATOM 3467 C CA . HIS A 1 478 ? -10.944 3.187 16.143 1.00 98.50 478 HIS A CA 1
ATOM 3468 C C . HIS A 1 478 ? -11.563 2.687 14.827 1.00 98.50 478 HIS A C 1
ATOM 3470 O O . HIS A 1 478 ? -12.700 2.218 14.837 1.00 98.50 478 HIS A O 1
ATOM 3476 N N . GLU A 1 479 ? -10.805 2.674 13.729 1.00 98.69 479 GLU A N 1
ATOM 3477 C CA . GLU A 1 479 ? -11.278 2.180 12.429 1.00 98.69 479 GLU A CA 1
ATOM 3478 C C . GLU A 1 479 ? -11.686 0.693 12.476 1.00 98.69 479 GLU A C 1
ATOM 3480 O O . GLU A 1 479 ? -12.733 0.296 11.957 1.00 98.69 479 GLU A O 1
ATOM 3485 N N . LEU A 1 480 ? -10.916 -0.148 13.177 1.00 98.56 480 LEU A N 1
ATOM 3486 C CA . LEU A 1 480 ? -11.240 -1.570 13.342 1.00 98.56 480 LEU A CA 1
ATOM 3487 C C . LEU A 1 480 ? -12.476 -1.800 14.226 1.00 98.56 480 LEU A C 1
ATOM 3489 O O . LEU A 1 480 ? -13.245 -2.730 13.970 1.00 98.56 480 LEU A O 1
ATOM 3493 N N . ARG A 1 481 ? -12.722 -0.952 15.233 1.00 98.00 481 ARG A N 1
ATOM 3494 C CA . ARG A 1 481 ? -13.988 -0.971 15.991 1.00 98.00 481 ARG A CA 1
ATOM 3495 C C . ARG A 1 481 ? -15.166 -0.580 15.107 1.00 98.00 481 ARG A C 1
ATOM 3497 O O . ARG A 1 481 ? -16.215 -1.215 15.197 1.00 98.00 481 ARG A O 1
ATOM 3504 N N . THR A 1 482 ? -14.988 0.397 14.221 1.00 98.19 482 THR A N 1
ATOM 3505 C CA . THR A 1 482 ? -16.005 0.771 13.232 1.00 98.19 482 THR A CA 1
ATOM 3506 C C . THR A 1 482 ? -16.336 -0.409 12.322 1.00 98.19 482 THR A C 1
ATOM 3508 O O . THR A 1 482 ? -17.511 -0.748 12.177 1.00 98.19 482 THR A O 1
ATOM 3511 N N . LEU A 1 483 ? -15.336 -1.128 11.798 1.00 98.38 483 LEU A N 1
ATOM 3512 C CA . LEU A 1 483 ? -15.564 -2.379 11.065 1.00 98.38 483 LEU A CA 1
ATOM 3513 C C . LEU A 1 483 ? -16.330 -3.416 11.902 1.00 98.38 483 LEU A C 1
ATOM 3515 O O . LEU A 1 483 ? -17.314 -3.989 11.427 1.00 98.38 483 LEU A O 1
ATOM 3519 N N . ALA A 1 484 ? -15.903 -3.645 13.145 1.00 97.88 484 ALA A N 1
ATOM 3520 C CA . ALA A 1 484 ? -16.541 -4.602 14.044 1.00 97.88 484 ALA A CA 1
ATOM 3521 C C . ALA A 1 484 ? -18.013 -4.256 14.330 1.00 97.88 484 ALA A C 1
ATOM 3523 O O . ALA A 1 484 ? -18.832 -5.166 14.416 1.00 97.88 484 ALA A O 1
ATOM 3524 N N . SER A 1 485 ? -18.372 -2.968 14.387 1.00 97.38 485 SER A N 1
ATOM 3525 C CA . SER A 1 485 ? -19.753 -2.515 14.622 1.00 97.38 485 SER A CA 1
ATOM 3526 C C . SER A 1 485 ? -20.747 -2.922 13.524 1.00 97.38 485 SER A C 1
ATOM 3528 O O . SER A 1 485 ? -21.953 -2.967 13.756 1.00 97.38 485 SER A O 1
ATOM 3530 N N . PHE A 1 486 ? -20.258 -3.254 12.323 1.00 97.81 486 PHE A N 1
ATOM 3531 C CA . PHE A 1 486 ? -21.086 -3.750 11.218 1.00 97.81 486 PHE A CA 1
ATOM 3532 C C . PHE A 1 486 ? -21.209 -5.282 11.188 1.00 97.81 486 PHE A C 1
ATOM 3534 O O . PHE A 1 486 ? -21.917 -5.839 10.333 1.00 97.81 486 PHE A O 1
ATOM 3541 N N . LEU A 1 487 ? -20.512 -5.986 12.079 1.00 96.38 487 LEU A N 1
ATOM 3542 C CA . LEU A 1 487 ? -20.552 -7.439 12.221 1.00 96.38 487 LEU A CA 1
ATOM 3543 C C . LEU A 1 487 ? -21.509 -7.843 13.357 1.00 96.38 487 LEU A C 1
ATOM 3545 O O . LEU A 1 487 ? -21.873 -7.007 14.176 1.00 96.38 487 LEU A O 1
ATOM 3549 N N . PRO A 1 488 ? -21.977 -9.105 13.393 1.00 91.50 488 PRO A N 1
ATOM 3550 C CA . PRO A 1 488 ? -22.793 -9.582 14.503 1.00 91.50 488 PRO A CA 1
ATOM 3551 C C . PRO A 1 488 ? -22.032 -9.487 15.828 1.00 91.50 488 PRO A C 1
ATOM 3553 O O . PRO A 1 488 ? -20.832 -9.770 15.866 1.00 91.50 488 PRO A O 1
ATOM 3556 N N . ASP A 1 489 ? -22.748 -9.165 16.904 1.00 88.94 489 ASP A N 1
ATOM 3557 C CA . ASP A 1 489 ? -22.177 -9.143 18.248 1.00 88.94 489 ASP A CA 1
ATOM 3558 C C . ASP A 1 489 ? -21.600 -10.513 18.619 1.00 88.94 489 ASP A C 1
ATOM 3560 O O . ASP A 1 489 ? -22.209 -11.565 18.401 1.00 88.94 489 ASP A O 1
ATOM 3564 N N . GLY A 1 490 ? -20.411 -10.503 19.212 1.00 87.56 490 GLY A N 1
ATOM 3565 C CA . GLY A 1 490 ? -19.742 -11.716 19.645 1.00 87.56 490 GLY A CA 1
ATOM 3566 C C . GLY A 1 490 ? -18.373 -11.435 20.251 1.00 87.56 490 GLY A C 1
ATOM 3567 O O . GLY A 1 490 ? -17.816 -10.351 20.067 1.00 87.56 490 GLY A O 1
ATOM 3568 N N . PRO A 1 491 ? -17.806 -12.404 20.987 1.00 89.38 491 PRO A N 1
ATOM 3569 C CA . PRO A 1 491 ? -16.440 -12.289 21.465 1.00 89.38 491 PRO A CA 1
ATOM 3570 C C . PRO A 1 491 ? -15.489 -12.300 20.266 1.00 89.38 491 PRO A C 1
ATOM 3572 O O . PRO A 1 491 ? -15.563 -13.200 19.430 1.00 89.38 491 PRO A O 1
ATOM 3575 N N . ARG A 1 492 ? -14.567 -11.333 20.209 1.00 94.25 492 ARG A N 1
ATOM 3576 C CA . ARG A 1 492 ? -13.527 -11.252 19.172 1.00 94.25 492 ARG A CA 1
ATOM 3577 C C . ARG A 1 492 ? -14.102 -11.259 17.735 1.00 94.25 492 ARG A C 1
ATOM 3579 O O . ARG A 1 492 ? -13.804 -12.174 16.964 1.00 94.25 492 ARG A O 1
ATOM 3586 N N . PRO A 1 493 ? -14.914 -10.253 17.349 1.00 94.88 493 PRO A N 1
ATOM 3587 C CA . PRO A 1 493 ? -15.640 -10.216 16.068 1.00 94.88 493 PRO A CA 1
ATOM 3588 C C . PRO A 1 493 ? -14.748 -10.249 14.813 1.00 94.88 493 PRO A C 1
ATOM 3590 O O . PRO A 1 493 ? -15.206 -10.611 13.729 1.00 94.88 493 PRO A O 1
ATOM 3593 N N . LEU A 1 494 ? -13.469 -9.902 14.946 1.00 96.31 494 LEU A N 1
ATOM 3594 C CA . LEU A 1 494 ? -12.467 -9.892 13.881 1.00 96.31 494 LEU A CA 1
ATOM 3595 C C . LEU A 1 494 ? -11.467 -11.056 13.984 1.00 96.31 494 LEU A C 1
ATOM 3597 O O . LEU A 1 494 ? -10.452 -11.051 13.292 1.00 96.31 494 LEU A O 1
ATOM 3601 N N . ALA A 1 495 ? -11.753 -12.078 14.800 1.00 95.62 495 ALA A N 1
ATOM 3602 C CA . ALA A 1 495 ? -10.899 -13.255 14.951 1.00 95.62 495 ALA A CA 1
ATOM 3603 C C . ALA A 1 495 ? -10.478 -13.866 13.601 1.00 95.62 495 ALA A C 1
ATOM 3605 O O . ALA A 1 495 ? -11.317 -14.200 12.758 1.00 95.62 495 ALA A O 1
ATOM 3606 N N . GLY A 1 496 ? -9.166 -14.039 13.416 1.00 91.56 496 GLY A N 1
ATOM 3607 C CA . GLY A 1 496 ? -8.571 -14.633 12.215 1.00 91.56 496 GLY A CA 1
ATOM 3608 C C . GLY A 1 496 ? -8.501 -13.702 11.001 1.00 91.56 496 GLY A C 1
ATOM 3609 O O . GLY A 1 496 ? -8.225 -14.180 9.903 1.00 91.56 496 GLY A O 1
ATOM 3610 N N . LEU A 1 497 ? -8.786 -12.408 11.165 1.00 95.38 497 LEU A N 1
ATOM 3611 C CA . LEU A 1 497 ? -8.486 -11.386 10.166 1.00 95.38 497 LEU A CA 1
ATOM 3612 C C . LEU A 1 497 ? -7.074 -10.843 10.404 1.00 95.38 497 LEU A C 1
ATOM 3614 O O . LEU A 1 497 ? -6.765 -10.391 11.508 1.00 95.38 497 LEU A O 1
ATOM 3618 N N . LYS A 1 498 ? -6.246 -10.868 9.358 1.00 97.62 498 LYS A N 1
ATOM 3619 C CA . LYS A 1 498 ? -4.914 -10.263 9.376 1.00 97.62 498 LYS A CA 1
ATOM 3620 C C . LYS A 1 498 ? -4.977 -8.816 8.909 1.00 97.62 498 LYS A C 1
ATOM 3622 O O . LYS A 1 498 ? -5.583 -8.522 7.874 1.00 97.62 498 LYS A O 1
ATOM 3627 N N . VAL A 1 499 ? -4.347 -7.937 9.679 1.00 98.69 499 VAL A N 1
ATOM 3628 C CA . VAL A 1 499 ? -4.189 -6.515 9.376 1.00 98.69 499 VAL A CA 1
ATOM 3629 C C . VAL A 1 499 ? -2.700 -6.241 9.190 1.00 98.69 499 VAL A C 1
ATOM 3631 O O . VAL A 1 499 ? -1.924 -6.236 10.144 1.00 98.69 499 VAL A O 1
ATOM 3634 N N . HIS A 1 500 ? -2.307 -6.061 7.938 1.00 98.81 500 HIS A N 1
ATOM 3635 C CA . HIS A 1 500 ? -0.955 -5.748 7.517 1.00 98.81 500 HIS A CA 1
ATOM 3636 C C . HIS A 1 500 ? -0.722 -4.245 7.645 1.00 98.81 500 HIS A C 1
ATOM 3638 O O . HIS A 1 500 ? -1.391 -3.447 6.985 1.00 98.81 500 HIS A O 1
ATOM 3644 N N . ILE A 1 501 ? 0.214 -3.869 8.507 1.00 98.75 501 ILE A N 1
ATOM 3645 C CA . ILE A 1 501 ? 0.566 -2.478 8.759 1.00 98.75 501 ILE A CA 1
ATOM 3646 C C . ILE A 1 501 ? 1.634 -2.044 7.765 1.00 98.75 501 ILE A C 1
ATOM 3648 O O . ILE A 1 501 ? 2.673 -2.698 7.625 1.00 98.75 501 ILE A O 1
ATOM 3652 N N . THR A 1 502 ? 1.360 -0.934 7.090 1.00 98.31 502 THR A N 1
ATOM 3653 C CA . THR A 1 502 ? 2.219 -0.333 6.070 1.00 98.31 502 THR A CA 1
ATOM 3654 C C . THR A 1 502 ? 2.525 1.130 6.397 1.00 98.31 502 THR A C 1
ATOM 3656 O O . THR A 1 502 ? 2.073 1.680 7.402 1.00 98.31 502 THR A O 1
ATOM 3659 N N . HIS A 1 503 ? 3.328 1.750 5.538 1.00 98.25 503 HIS A N 1
ATOM 3660 C CA . HIS A 1 503 ? 3.621 3.176 5.463 1.00 98.25 503 HIS A CA 1
ATOM 3661 C C . HIS A 1 503 ? 4.105 3.805 6.782 1.00 98.25 503 HIS A C 1
ATOM 3663 O O . HIS A 1 503 ? 3.858 4.971 7.071 1.00 98.25 503 HIS A O 1
ATOM 3669 N N . ILE A 1 504 ? 4.834 3.040 7.598 1.00 97.31 504 ILE A N 1
ATOM 3670 C CA . ILE A 1 504 ? 5.448 3.561 8.823 1.00 97.31 504 ILE A CA 1
ATOM 3671 C C . ILE A 1 504 ? 6.510 4.598 8.434 1.00 97.31 504 ILE A C 1
ATOM 3673 O O . ILE A 1 504 ? 7.354 4.337 7.571 1.00 97.31 504 ILE A O 1
ATOM 3677 N N . LYS A 1 505 ? 6.481 5.774 9.070 1.00 94.88 505 LYS A N 1
ATOM 3678 C CA . LYS A 1 505 ? 7.516 6.801 8.910 1.00 94.88 505 LYS A CA 1
ATOM 3679 C C . LYS A 1 505 ? 8.581 6.604 9.985 1.00 94.88 505 LYS A C 1
ATOM 3681 O O . LYS A 1 505 ? 8.296 6.624 11.181 1.00 94.88 505 LYS A O 1
ATOM 3686 N N . GLU A 1 506 ? 9.819 6.395 9.549 1.00 88.81 506 GLU A N 1
ATOM 3687 C CA . GLU A 1 506 ? 10.938 6.108 10.449 1.00 88.81 506 GLU A CA 1
ATOM 3688 C C . GLU A 1 506 ? 11.388 7.345 11.236 1.00 88.81 506 GLU A C 1
ATOM 3690 O O . GLU A 1 506 ? 11.310 8.487 10.769 1.00 88.81 506 GLU A O 1
ATOM 3695 N N . PHE A 1 507 ? 11.945 7.120 12.427 1.00 86.56 507 PHE A N 1
ATOM 3696 C CA . PHE A 1 507 ? 12.631 8.186 13.147 1.00 86.56 507 PHE A CA 1
ATOM 3697 C C . PHE A 1 507 ? 13.993 8.468 12.513 1.00 86.56 507 PHE A C 1
ATOM 3699 O O . PHE A 1 507 ? 14.842 7.588 12.401 1.00 86.56 507 PHE A O 1
ATOM 3706 N N . LEU A 1 508 ? 14.243 9.734 12.176 1.00 87.44 508 LEU A N 1
ATOM 3707 C CA . LEU A 1 508 ? 15.555 10.188 11.688 1.00 87.44 508 LEU A CA 1
ATOM 3708 C C . LEU A 1 508 ? 16.526 10.544 12.821 1.00 87.44 508 LEU A C 1
ATOM 3710 O O . LEU A 1 508 ? 17.649 10.981 12.577 1.00 87.44 508 LEU A O 1
ATOM 3714 N N . VAL A 1 509 ? 16.085 10.371 14.066 1.00 88.12 509 VAL A N 1
ATOM 3715 C CA . VAL A 1 509 ? 16.886 10.521 15.277 1.00 88.12 509 VAL A CA 1
ATOM 3716 C C . VAL A 1 509 ? 16.626 9.328 16.195 1.00 88.12 509 VAL A C 1
ATOM 3718 O O . VAL A 1 509 ? 15.493 8.847 16.246 1.00 88.12 509 VAL A O 1
ATOM 3721 N N . PRO A 1 510 ? 17.634 8.836 16.936 1.00 89.75 510 PRO A N 1
ATOM 3722 C CA . PRO A 1 510 ? 17.429 7.729 17.860 1.00 89.75 510 PRO A CA 1
ATOM 3723 C C . PRO A 1 510 ? 16.355 8.056 18.902 1.00 89.75 510 PRO A C 1
ATOM 3725 O O . PRO A 1 510 ? 16.429 9.083 19.581 1.00 89.75 510 PRO A O 1
ATOM 3728 N N . HIS A 1 511 ? 15.377 7.164 19.059 1.00 91.38 511 HIS A N 1
ATOM 3729 C CA . HIS A 1 511 ? 14.409 7.273 20.143 1.00 91.38 511 HIS A CA 1
ATOM 3730 C C . HIS A 1 511 ? 15.117 7.032 21.494 1.00 91.38 511 HIS A C 1
ATOM 3732 O O . HIS A 1 511 ? 15.967 6.140 21.571 1.00 91.38 511 HIS A O 1
ATOM 3738 N N . PRO A 1 512 ? 14.769 7.744 22.587 1.00 91.25 512 PRO A N 1
ATOM 3739 C CA . PRO A 1 512 ? 15.447 7.602 23.883 1.00 91.25 512 PRO A CA 1
ATOM 3740 C C . PRO A 1 512 ? 15.484 6.176 24.453 1.00 91.25 512 PRO A C 1
ATOM 3742 O O . PRO A 1 512 ? 16.364 5.847 25.243 1.00 91.25 512 PRO A O 1
ATOM 3745 N N . THR A 1 513 ? 14.538 5.320 24.061 1.00 92.31 513 THR A N 1
ATOM 3746 C CA . THR A 1 513 ? 14.472 3.909 24.486 1.00 92.31 513 THR A CA 1
ATOM 3747 C C . THR A 1 513 ? 15.297 2.959 23.611 1.00 92.31 513 THR A C 1
ATOM 3749 O O . THR A 1 513 ? 15.342 1.768 23.901 1.00 92.31 513 THR A O 1
ATOM 3752 N N . GLY A 1 514 ? 15.904 3.446 22.524 1.00 93.94 514 GLY A N 1
ATOM 3753 C CA . GLY A 1 514 ? 16.614 2.635 21.527 1.00 93.94 514 GLY A CA 1
ATOM 3754 C C . GLY A 1 514 ? 15.709 1.828 20.587 1.00 93.94 514 GLY A C 1
ATOM 3755 O O . GLY A 1 514 ? 16.218 1.105 19.738 1.00 93.94 514 GLY A O 1
ATOM 3756 N N . ARG A 1 515 ? 14.385 1.942 20.730 1.00 95.00 515 ARG A N 1
ATOM 3757 C CA . ARG A 1 515 ? 13.395 1.236 19.904 1.00 95.00 515 ARG A CA 1
ATOM 3758 C C . ARG A 1 515 ? 13.144 1.965 18.586 1.00 95.00 515 ARG A C 1
ATOM 3760 O O . ARG A 1 515 ? 13.177 3.196 18.550 1.00 95.00 515 ARG A O 1
ATOM 3767 N N . THR A 1 516 ? 12.857 1.212 17.529 1.00 94.94 516 THR A N 1
ATOM 3768 C CA . THR A 1 516 ? 12.461 1.774 16.229 1.00 94.94 516 THR A CA 1
ATOM 3769 C C . THR A 1 516 ? 10.995 2.222 16.237 1.00 94.94 516 THR A C 1
ATOM 3771 O O . THR A 1 516 ? 10.229 1.856 17.134 1.00 94.94 516 THR A O 1
ATOM 3774 N N . ALA A 1 517 ? 10.584 3.005 15.231 1.00 94.75 517 ALA A N 1
ATOM 3775 C CA . ALA A 1 517 ? 9.179 3.378 15.055 1.00 94.75 517 ALA A CA 1
ATOM 3776 C C . ALA A 1 517 ? 8.298 2.130 14.871 1.00 94.75 517 ALA A C 1
ATOM 3778 O O . ALA A 1 517 ? 7.253 2.006 15.512 1.00 94.75 517 ALA A O 1
ATOM 3779 N N . ARG A 1 518 ? 8.781 1.163 14.078 1.00 95.38 518 ARG A N 1
ATOM 3780 C CA . ARG A 1 518 ? 8.134 -0.137 13.853 1.00 95.38 518 ARG A CA 1
ATOM 3781 C C . ARG A 1 518 ? 7.900 -0.891 15.161 1.00 95.38 518 ARG A C 1
ATOM 3783 O O . ARG A 1 518 ? 6.761 -1.258 15.439 1.00 95.38 518 ARG A O 1
ATOM 3790 N N . ASP A 1 519 ? 8.929 -1.019 16.003 1.00 96.44 519 ASP A N 1
ATOM 3791 C CA . ASP A 1 519 ? 8.809 -1.712 17.294 1.00 96.44 519 ASP A CA 1
ATOM 3792 C C . ASP A 1 519 ? 7.760 -1.054 18.200 1.00 96.44 519 ASP A C 1
ATOM 3794 O O . ASP A 1 519 ? 7.025 -1.742 18.913 1.00 96.44 519 ASP A O 1
ATOM 3798 N N . LEU A 1 520 ? 7.737 0.285 18.251 1.00 97.69 520 LEU A N 1
ATOM 3799 C CA . LEU A 1 520 ? 6.794 1.037 19.084 1.00 97.69 520 LEU A CA 1
ATOM 3800 C C . LEU A 1 520 ? 5.357 0.845 18.600 1.00 97.69 520 LEU A C 1
ATOM 3802 O O . LEU A 1 520 ? 4.495 0.508 19.411 1.00 97.69 520 LEU A O 1
ATOM 3806 N N . ILE A 1 521 ? 5.118 1.020 17.299 1.00 98.25 521 ILE A N 1
ATOM 3807 C CA . ILE A 1 521 ? 3.798 0.868 16.679 1.00 98.25 521 ILE A CA 1
ATOM 3808 C C . ILE A 1 521 ? 3.279 -0.558 16.865 1.00 98.25 521 ILE A C 1
ATOM 3810 O O . ILE A 1 521 ? 2.146 -0.734 17.309 1.00 98.25 521 ILE A O 1
ATOM 3814 N N . GLU A 1 522 ? 4.111 -1.572 16.617 1.00 98.25 522 GLU A N 1
ATOM 3815 C CA . GLU A 1 522 ? 3.741 -2.977 16.809 1.00 98.25 522 GLU A CA 1
ATOM 3816 C C . GLU A 1 522 ? 3.296 -3.260 18.242 1.00 98.25 522 GLU A C 1
ATOM 3818 O O . GLU A 1 522 ? 2.255 -3.874 18.480 1.00 98.25 522 GLU A O 1
ATOM 3823 N N . THR A 1 523 ? 4.082 -2.800 19.214 1.00 98.38 523 THR A N 1
ATOM 3824 C CA . THR A 1 523 ? 3.770 -3.018 20.628 1.00 98.38 523 THR A CA 1
ATOM 3825 C C . THR A 1 523 ? 2.477 -2.320 21.018 1.00 98.38 523 THR A C 1
ATOM 3827 O O . THR A 1 523 ? 1.617 -2.944 21.629 1.00 98.38 523 THR A O 1
ATOM 3830 N N . GLN A 1 524 ? 2.301 -1.060 20.617 1.00 98.62 524 GLN A N 1
ATOM 3831 C CA . GLN A 1 524 ? 1.103 -0.285 20.938 1.00 98.62 524 GLN A CA 1
ATOM 3832 C C . GLN A 1 524 ? -0.160 -0.901 20.322 1.00 98.62 524 GLN A C 1
ATOM 3834 O O . GLN A 1 524 ? -1.177 -1.015 21.002 1.00 98.62 524 GLN A O 1
ATOM 3839 N N . LEU A 1 525 ? -0.103 -1.343 19.062 1.00 98.75 525 LEU A N 1
ATOM 3840 C CA . LEU A 1 525 ? -1.221 -2.023 18.404 1.00 98.75 525 LEU A CA 1
ATOM 3841 C C . LEU A 1 525 ? -1.605 -3.315 19.135 1.00 98.75 525 LEU A C 1
ATOM 3843 O O . LEU A 1 525 ? -2.780 -3.528 19.434 1.00 98.75 525 LEU A O 1
ATOM 3847 N N . ASN A 1 526 ? -0.624 -4.152 19.479 1.00 98.50 526 ASN A N 1
ATOM 3848 C CA . ASN A 1 526 ? -0.869 -5.409 20.188 1.00 98.50 526 ASN A CA 1
ATOM 3849 C C . ASN A 1 526 ? -1.390 -5.192 21.620 1.00 98.50 526 ASN A C 1
ATOM 3851 O O . ASN A 1 526 ? -2.278 -5.918 22.068 1.00 98.50 526 ASN A O 1
ATOM 3855 N N . GLU A 1 527 ? -0.892 -4.182 22.337 1.00 98.50 527 GLU A N 1
ATOM 3856 C CA . GLU A 1 527 ? -1.397 -3.803 23.662 1.00 98.50 527 GLU A CA 1
ATOM 3857 C C . GLU A 1 527 ? -2.849 -3.313 23.597 1.00 98.50 527 GLU A C 1
ATOM 3859 O O . GLU A 1 527 ? -3.683 -3.732 24.405 1.00 98.50 527 GLU A O 1
ATOM 3864 N N . LEU A 1 528 ? -3.177 -2.461 22.621 1.00 98.44 528 LEU A N 1
ATOM 3865 C CA . LEU A 1 528 ? -4.539 -1.967 22.430 1.00 98.44 528 LEU A CA 1
ATOM 3866 C C . LEU A 1 528 ? -5.500 -3.076 21.989 1.00 98.44 528 LEU A C 1
ATOM 3868 O O . LEU A 1 528 ? -6.656 -3.087 22.419 1.00 98.44 528 LEU A O 1
ATOM 3872 N N . GLU A 1 529 ? -5.053 -4.019 21.162 1.00 97.81 529 GLU A N 1
ATOM 3873 C CA . GLU A 1 529 ? -5.847 -5.192 20.796 1.00 97.81 529 GLU A CA 1
ATOM 3874 C C . GLU A 1 529 ? -6.080 -6.111 21.995 1.00 97.81 529 GLU A C 1
ATOM 3876 O O . GLU A 1 529 ? -7.209 -6.544 22.205 1.00 97.81 529 GLU A O 1
ATOM 3881 N N . LEU A 1 530 ? -5.079 -6.338 22.851 1.00 97.06 530 LEU A N 1
ATOM 3882 C CA . LEU A 1 530 ? -5.265 -7.111 24.083 1.00 97.06 530 LEU A CA 1
ATOM 3883 C C . LEU A 1 530 ? -6.322 -6.479 25.006 1.00 97.06 530 LEU A C 1
ATOM 3885 O O . LEU A 1 530 ? -7.089 -7.196 25.648 1.00 97.06 530 LEU A O 1
ATOM 3889 N N . GLN A 1 531 ? -6.381 -5.145 25.054 1.00 96.38 531 GLN A N 1
ATOM 3890 C CA . GLN A 1 531 ? -7.377 -4.401 25.831 1.00 96.38 531 GLN A CA 1
ATOM 3891 C C . GLN A 1 531 ? -8.766 -4.407 25.178 1.00 96.38 531 GLN A C 1
ATOM 3893 O O . GLN A 1 531 ? -9.776 -4.486 25.873 1.00 96.38 531 GLN A O 1
ATOM 3898 N N . THR A 1 532 ? -8.825 -4.294 23.849 1.00 94.81 532 THR A N 1
ATOM 3899 C CA . THR A 1 532 ? -10.087 -4.153 23.106 1.00 94.81 532 THR A CA 1
ATOM 3900 C C . THR A 1 532 ? -10.746 -5.503 22.826 1.00 94.81 532 THR A C 1
ATOM 3902 O O . THR A 1 532 ? -11.971 -5.602 22.825 1.00 94.81 532 THR A O 1
ATOM 3905 N N . GLY A 1 533 ? -9.948 -6.543 22.588 1.00 96.00 533 GLY A N 1
ATOM 3906 C CA . GLY A 1 533 ? -10.401 -7.903 22.329 1.00 96.00 533 GLY A CA 1
ATOM 3907 C C . GLY A 1 533 ? -11.160 -8.072 21.011 1.00 96.00 533 GLY A C 1
ATOM 3908 O O . GLY A 1 533 ? -12.136 -8.827 20.983 1.00 96.00 533 GLY A O 1
ATOM 3909 N N . LEU A 1 534 ? -10.754 -7.402 19.919 1.00 96.81 534 LEU A N 1
ATOM 3910 C CA . LEU A 1 534 ? -11.424 -7.553 18.617 1.00 96.81 534 LEU A CA 1
ATOM 3911 C C . LEU A 1 534 ? -11.099 -8.890 17.944 1.00 96.81 534 LEU A C 1
ATOM 3913 O O . LEU A 1 534 ? -11.896 -9.399 17.165 1.00 96.81 534 LEU A O 1
ATOM 3917 N N . GLY A 1 535 ? -9.962 -9.492 18.264 1.00 96.56 535 GLY A N 1
ATOM 3918 C CA . GLY A 1 535 ? -9.431 -10.717 17.686 1.00 96.56 535 GLY A CA 1
ATOM 3919 C C . GLY A 1 535 ? -8.539 -10.549 16.461 1.00 96.56 535 GLY A C 1
ATOM 3920 O O . GLY A 1 535 ? -8.239 -11.568 15.840 1.00 96.56 535 GLY A O 1
ATOM 3921 N N . VAL A 1 536 ? -8.125 -9.331 16.112 1.00 96.38 536 VAL A N 1
ATOM 3922 C CA . VAL A 1 536 ? -7.249 -9.102 14.950 1.00 96.38 536 VAL A CA 1
ATOM 3923 C C . VAL A 1 536 ? -5.830 -9.624 15.185 1.00 96.38 536 VAL A C 1
ATOM 3925 O O . VAL A 1 536 ? -5.350 -9.673 16.315 1.00 96.38 536 VAL A O 1
ATOM 3928 N N . GLU A 1 537 ? -5.160 -10.017 14.103 1.00 97.12 537 GLU A N 1
ATOM 3929 C CA . GLU A 1 537 ? -3.721 -10.307 14.077 1.00 97.12 537 GLU A CA 1
ATOM 3930 C C . GLU A 1 537 ? -3.028 -9.189 13.294 1.00 97.12 537 GLU A C 1
ATOM 3932 O O . GLU A 1 537 ? -3.279 -9.029 12.096 1.00 97.12 537 GLU A O 1
ATOM 3937 N N . PHE A 1 538 ? -2.175 -8.411 13.961 1.00 98.56 538 PHE A N 1
ATOM 3938 C CA . PHE A 1 538 ? -1.361 -7.399 13.295 1.00 98.56 538 PHE A CA 1
ATOM 3939 C C . PHE A 1 538 ? -0.093 -8.018 12.715 1.00 98.56 538 PHE A C 1
ATOM 3941 O O . PHE A 1 538 ? 0.568 -8.824 13.365 1.00 98.56 538 PHE A O 1
ATOM 3948 N N . VAL A 1 539 ? 0.250 -7.614 11.495 1.00 98.31 539 VAL A N 1
ATOM 3949 C CA . VAL A 1 539 ? 1.479 -8.016 10.808 1.00 98.31 539 VAL A CA 1
ATOM 3950 C C . VAL A 1 539 ? 2.192 -6.752 10.350 1.00 98.31 539 VAL A C 1
ATOM 3952 O O . VAL A 1 539 ? 1.700 -6.063 9.460 1.00 98.31 539 VAL A O 1
ATOM 3955 N N . ILE A 1 540 ? 3.340 -6.429 10.942 1.00 98.06 540 ILE A N 1
ATOM 3956 C CA . ILE A 1 540 ? 4.159 -5.302 10.484 1.00 98.06 540 ILE A CA 1
ATOM 3957 C C . ILE A 1 540 ? 4.958 -5.759 9.269 1.00 98.06 540 ILE A C 1
ATOM 3959 O O . ILE A 1 540 ? 5.806 -6.639 9.397 1.00 98.06 540 ILE A O 1
ATOM 3963 N N . LEU A 1 541 ? 4.674 -5.192 8.096 1.00 97.69 541 LEU A N 1
ATOM 3964 C CA . LEU A 1 541 ? 5.404 -5.560 6.883 1.00 97.69 541 LEU A CA 1
ATOM 3965 C C . LEU A 1 541 ? 6.815 -4.985 6.894 1.00 97.69 541 LEU A C 1
ATOM 3967 O O . LEU A 1 541 ? 7.030 -3.892 7.411 1.00 97.69 541 LEU A O 1
ATOM 3971 N N . ALA A 1 542 ? 7.748 -5.675 6.249 1.00 96.75 542 ALA A N 1
ATOM 3972 C CA . ALA A 1 542 ? 9.097 -5.212 5.961 1.00 96.75 542 ALA A CA 1
ATOM 3973 C C . ALA A 1 542 ? 9.460 -5.412 4.473 1.00 96.75 542 ALA A C 1
ATOM 3975 O O . ALA A 1 542 ? 8.916 -6.298 3.805 1.00 96.75 542 ALA A O 1
ATOM 3976 N N . PRO A 1 543 ? 10.407 -4.627 3.925 1.00 97.62 543 PRO A N 1
ATOM 3977 C CA . PRO A 1 543 ? 10.938 -4.864 2.584 1.00 97.62 543 PRO A CA 1
ATOM 3978 C C . PRO A 1 543 ? 11.517 -6.271 2.432 1.00 97.62 543 PRO A C 1
ATOM 3980 O O . PRO A 1 543 ? 12.319 -6.717 3.251 1.00 97.62 543 PRO A O 1
ATOM 3983 N N . GLY A 1 544 ? 11.151 -6.949 1.347 1.00 98.06 544 GLY A N 1
ATOM 3984 C CA . GLY A 1 544 ? 11.530 -8.336 1.080 1.00 98.06 544 GLY A CA 1
ATOM 3985 C C . GLY A 1 544 ? 10.547 -9.374 1.624 1.00 98.06 544 GLY A C 1
ATOM 3986 O O . GLY A 1 544 ? 10.698 -10.555 1.303 1.00 98.06 544 GLY A O 1
ATOM 3987 N N . ASP A 1 545 ? 9.523 -8.964 2.377 1.00 98.44 545 ASP A N 1
ATOM 3988 C CA . ASP A 1 545 ? 8.474 -9.880 2.814 1.00 98.44 545 ASP A CA 1
ATOM 3989 C C . ASP A 1 545 ? 7.741 -10.503 1.625 1.00 98.44 545 ASP A C 1
ATOM 3991 O O . ASP A 1 545 ? 7.410 -9.848 0.628 1.00 98.44 545 ASP A O 1
ATOM 3995 N N . ARG A 1 546 ? 7.439 -11.794 1.776 1.00 97.50 546 ARG A N 1
ATOM 3996 C CA . ARG A 1 546 ? 6.574 -12.560 0.881 1.00 97.50 546 ARG A CA 1
ATOM 3997 C C . ARG A 1 546 ? 5.279 -12.883 1.599 1.00 97.50 546 ARG A C 1
ATOM 3999 O O . ARG A 1 546 ? 5.256 -13.723 2.498 1.00 97.50 546 ARG A O 1
ATOM 4006 N N . VAL A 1 547 ? 4.200 -12.232 1.188 1.00 97.62 547 VAL A N 1
ATOM 4007 C CA . VAL A 1 547 ? 2.890 -12.360 1.824 1.00 97.62 547 VAL A CA 1
ATOM 4008 C C . VAL A 1 547 ? 1.996 -13.249 0.966 1.00 97.62 547 VAL A C 1
ATOM 4010 O O . VAL A 1 547 ? 1.766 -12.973 -0.212 1.00 97.62 547 VAL A O 1
ATOM 4013 N N . LEU A 1 548 ? 1.494 -14.331 1.562 1.00 96.19 548 LEU A N 1
ATOM 4014 C CA . LEU A 1 548 ? 0.452 -15.178 0.982 1.00 96.19 548 LEU A CA 1
ATOM 4015 C C . LEU A 1 548 ? -0.891 -14.748 1.567 1.00 96.19 548 LEU A C 1
ATOM 4017 O O . LEU A 1 548 ? -1.046 -14.745 2.790 1.00 96.19 548 LEU A O 1
ATOM 4021 N N . ILE A 1 549 ? -1.821 -14.369 0.694 1.00 93.88 549 ILE A N 1
ATOM 4022 C CA . ILE A 1 549 ? -3.096 -13.733 1.054 1.00 93.88 549 ILE A CA 1
ATOM 4023 C C . ILE A 1 549 ? -4.252 -14.638 0.664 1.00 93.88 549 ILE A C 1
ATOM 4025 O O . ILE A 1 549 ? -4.317 -15.004 -0.534 1.00 93.88 549 ILE A O 1
#

Solvent-accessible surface area (backbone atoms only — not comparable to full-atom values): 34169 Å² total; per-residue (Å²): 136,85,83,90,83,85,90,81,90,89,86,88,87,84,86,89,84,89,90,85,90,86,86,87,83,90,82,88,82,90,85,88,83,88,83,90,84,84,86,86,88,83,81,84,89,77,85,88,80,93,81,84,87,89,86,83,91,86,89,85,85,88,81,85,91,79,90,80,83,89,81,86,85,82,88,80,90,77,93,82,89,82,84,91,81,94,71,87,74,79,78,82,77,73,80,76,75,77,93,60,56,52,35,28,35,34,40,29,32,8,35,22,54,29,93,49,67,55,30,3,28,8,32,43,35,35,51,43,89,55,55,66,80,75,38,24,40,27,42,32,20,10,11,38,58,70,22,36,14,54,40,27,69,75,59,37,56,57,71,73,39,69,88,62,84,75,57,82,88,40,76,46,43,57,44,42,25,39,57,60,53,21,23,56,58,32,38,40,38,41,32,63,49,58,44,30,35,42,32,50,58,71,39,48,70,63,69,46,75,61,75,83,81,68,96,80,76,73,90,74,76,85,86,68,92,76,74,98,62,78,78,67,51,70,49,40,39,35,33,24,42,52,69,32,44,56,58,46,47,54,45,26,64,54,72,84,33,64,72,35,56,31,63,54,88,70,82,84,76,90,73,93,70,88,74,70,86,70,70,79,67,75,94,78,67,52,52,16,42,25,42,40,67,50,68,74,48,94,64,67,44,70,77,46,87,83,47,44,39,30,36,37,46,41,67,31,38,25,33,71,54,101,89,43,69,42,65,18,20,35,35,37,46,27,35,37,62,76,68,67,49,87,76,75,72,83,76,74,79,79,79,90,72,88,84,82,88,78,90,85,84,88,78,86,89,86,90,81,90,82,90,84,89,85,89,87,86,81,81,90,80,90,74,87,79,75,83,85,71,84,70,94,61,85,84,63,76,25,72,62,26,25,34,39,40,44,32,59,38,31,50,48,66,59,58,92,93,38,68,75,61,62,42,73,57,18,54,53,10,43,59,37,48,49,56,52,29,52,50,50,31,51,33,44,76,71,67,24,53,55,36,37,36,38,56,38,32,39,44,79,84,64,55,74,90,78,41,74,21,42,32,23,42,68,33,53,52,47,54,52,48,57,29,45,70,66,44,74,91,62,86,30,67,38,55,87,39,40,39,35,38,28,32,39,36,67,66,95,57,87,43,96,84,73,55,53,49,66,58,50,34,53,50,51,39,53,54,51,40,69,72,67,44,43,39,65,43,80,40,80,64,49,64,61,39,76,47,76,60